Protein 2QGM (pdb70)

Structure (mmCIF, N/CA/C/O backbone):
data_2QGM
#
_entry.id   2QGM
#
_cell.length_a   64.746
_cell.length_b   76.964
_cell.length_c   87.199
_cell.angle_alpha   90.00
_cell.angle_beta   90.00
_cell.angle_gamma   90.00
#
_symmetry.space_group_name_H-M   'P 21 21 21'
#
loop_
_entity.id
_entity.type
_entity.pdbx_description
1 polymer 'Succinoglycan biosynthesis protein'
2 water water
#
loop_
_atom_site.group_PDB
_atom_site.id
_atom_site.type_symbol
_atom_site.label_atom_id
_atom_site.label_alt_id
_atom_site.label_comp_id
_atom_site.label_asym_id
_atom_site.label_entity_id
_atom_site.label_seq_id
_atom_site.pdbx_PDB_ins_code
_atom_site.Cartn_x
_atom_site.Cartn_y
_atom_site.Cartn_z
_atom_site.occupancy
_atom_site.B_iso_or_equiv
_atom_site.auth_seq_id
_atom_site.auth_comp_id
_atom_site.auth_asym_id
_atom_site.auth_atom_id
_atom_site.pdbx_PDB_model_num
ATOM 1 N N . SER A 1 33 ? -18.774 37.140 32.679 1.00 39.79 33 SER A N 1
ATOM 2 C CA . SER A 1 33 ? -19.948 37.604 31.885 1.00 39.32 33 SER A CA 1
ATOM 3 C C . SER A 1 33 ? -19.874 37.141 30.430 1.00 39.66 33 SER A C 1
ATOM 4 O O . SER A 1 33 ? -20.845 37.264 29.680 1.00 41.30 33 SER A O 1
ATOM 7 N N . GLY A 1 34 ? -18.722 36.601 30.041 1.00 40.17 34 GLY A N 1
ATOM 8 C CA . GLY A 1 34 ? -18.531 36.138 28.675 1.00 38.91 34 GLY A CA 1
ATOM 9 C C . GLY A 1 34 ? -19.485 35.053 28.199 1.00 39.49 34 GLY A C 1
ATOM 10 O O . GLY A 1 34 ? -20.613 34.937 28.685 1.00 40.65 34 GLY A O 1
ATOM 11 N N . GLN A 1 35 ? -19.017 34.257 27.239 1.00 39.95 35 GLN A N 1
ATOM 12 C CA . GLN A 1 35 ? -19.796 33.172 26.649 1.00 39.56 35 GLN A CA 1
ATOM 13 C C . GLN A 1 35 ? -19.729 31.860 27.438 1.00 40.21 35 GLN A C 1
ATOM 14 O O . GLN A 1 35 ? -18.674 31.225 27.518 1.00 41.11 35 GLN A O 1
ATOM 20 N N . SER A 1 36 ? -20.866 31.454 28.003 1.00 40.54 36 SER A N 1
ATOM 21 C CA . SER A 1 36 ? -20.968 30.215 28.781 1.00 39.80 36 SER A CA 1
ATOM 22 C C . SER A 1 36 ? -19.740 30.022 29.678 1.00 39.42 36 SER A C 1
ATOM 23 O O . SER A 1 36 ? -19.299 28.903 29.927 1.00 38.98 36 SER A O 1
ATOM 26 N N . VAL A 1 37 ? -19.213 31.148 30.149 1.00 39.95 37 VAL A N 1
ATOM 27 C CA . VAL A 1 37 ? -18.043 31.243 31.020 1.00 38.86 37 VAL A CA 1
ATOM 28 C C . VAL A 1 37 ? -17.448 29.973 31.655 1.00 39.83 37 VAL A C 1
ATOM 29 O O . VAL A 1 37 ? -17.026 29.045 30.961 1.00 39.79 37 VAL A O 1
ATOM 33 N N . GLN A 1 38 ? -17.409 29.983 32.987 1.00 40.54 38 GLN A N 1
ATOM 34 C CA . GLN A 1 38 ? -16.859 28.927 33.841 1.00 39.58 38 GLN A CA 1
ATOM 35 C C . GLN A 1 38 ? -16.292 27.651 33.227 1.00 39.72 38 GLN A C 1
ATOM 36 O O . GLN A 1 38 ? -15.073 27.486 33.165 1.00 37.96 38 GLN A O 1
ATOM 42 N N . LYS A 1 39 ? -17.163 26.746 32.794 1.00 38.64 39 LYS A N 1
ATOM 43 C CA . LYS A 1 39 ? -16.720 25.481 32.215 1.00 39.52 39 LYS A CA 1
ATOM 44 C C . LYS A 1 39 ? -15.659 25.655 31.129 1.00 39.05 39 LYS A C 1
ATOM 45 O O . LYS A 1 39 ? -14.586 25.049 31.194 1.00 39.71 39 LYS A O 1
ATOM 51 N N . ASN A 1 40 ? -15.957 26.490 30.141 1.00 38.41 40 ASN A N 1
ATOM 52 C CA . ASN A 1 40 ? -15.039 26.730 29.032 1.00 37.46 40 ASN A CA 1
ATOM 53 C C . ASN A 1 40 ? -13.748 27.443 29.438 1.00 36.30 40 ASN A C 1
ATOM 54 O O . ASN A 1 40 ? -12.665 27.094 28.959 1.00 34.39 40 ASN A O 1
ATOM 59 N N . ILE A 1 41 ? -13.850 28.441 30.310 1.00 33.91 41 ILE A N 1
ATOM 60 C CA . ILE A 1 41 ? -12.654 29.158 30.732 1.00 32.63 41 ILE A CA 1
ATOM 61 C C . ILE A 1 41 ? -11.761 28.265 31.589 1.00 30.67 41 ILE A C 1
ATOM 62 O O . ILE A 1 41 ? -10.537 28.355 31.510 1.00 28.18 41 ILE A O 1
ATOM 67 N N . VAL A 1 42 ? -12.368 27.400 32.397 1.00 29.47 42 VAL A N 1
ATOM 68 C CA . VAL A 1 42 ? -11.585 26.497 33.230 1.00 29.40 42 VAL A CA 1
ATOM 69 C C . VAL A 1 42 ? -10.861 25.507 32.322 1.00 29.16 42 VAL A C 1
ATOM 70 O O . VAL A 1 42 ? -9.765 25.047 32.638 1.00 28.60 42 VAL A O 1
ATOM 74 N N . LYS A 1 43 ? -11.477 25.195 31.186 1.00 28.75 43 LYS A N 1
ATOM 75 C CA . LYS A 1 43 ? -10.891 24.261 30.240 1.00 28.09 43 LYS A CA 1
ATOM 76 C C . LYS A 1 43 ? -9.693 24.894 29.529 1.00 26.11 43 LYS A C 1
ATOM 77 O O . LYS A 1 43 ? -8.700 24.225 29.251 1.00 27.97 43 LYS A O 1
ATOM 83 N N . SER A 1 44 ? -9.796 26.189 29.250 1.00 24.12 44 SER A N 1
ATOM 84 C CA . SER A 1 44 ? -8.746 26.929 28.561 1.00 21.97 44 SER A CA 1
ATOM 85 C C . SER A 1 44 ? -7.502 27.077 29.440 1.00 21.53 44 SER A C 1
ATOM 86 O O . SER A 1 44 ? -6.375 26.970 28.957 1.00 22.32 44 SER A O 1
ATOM 89 N N . ILE A 1 45 ? -7.715 27.314 30.730 1.00 20.80 45 ILE A N 1
ATOM 90 C CA . ILE A 1 45 ? -6.608 27.471 31.669 1.00 19.72 45 ILE A CA 1
ATOM 91 C C . ILE A 1 45 ? -5.934 26.119 31.873 1.00 19.22 45 ILE A C 1
ATOM 92 O O . ILE A 1 45 ? -4.712 26.004 31.829 1.00 19.73 45 ILE A O 1
ATOM 97 N N . GLN A 1 46 ? -6.747 25.095 32.104 1.00 19.21 46 GLN A N 1
ATOM 98 C CA . GLN A 1 46 ? -6.252 23.735 32.305 1.00 22.07 46 GLN A CA 1
ATOM 99 C C . GLN A 1 46 ? -5.339 23.298 31.157 1.00 22.21 46 GLN A C 1
ATOM 100 O O . GLN A 1 46 ? -4.273 22.719 31.377 1.00 22.61 46 GLN A O 1
ATOM 106 N N . SER A 1 47 ? -5.772 23.575 29.932 1.00 21.52 47 SER A N 1
ATOM 107 C CA . SER A 1 47 ? -5.021 23.199 28.743 1.00 22.14 47 SER A CA 1
ATOM 108 C C . SER A 1 47 ? -3.700 23.946 28.591 1.00 21.31 47 SER A C 1
ATOM 109 O O . SER A 1 47 ? -2.755 23.449 27.983 1.00 19.98 47 SER A O 1
ATOM 112 N N . GLN A 1 48 ? -3.630 25.143 29.154 1.00 20.17 48 GLN A N 1
ATOM 113 C CA . GLN A 1 48 ? -2.422 25.947 29.039 1.00 19.50 48 GLN A CA 1
ATOM 114 C C . GLN A 1 48 ? -1.559 25.972 30.295 1.00 19.93 48 GLN A C 1
ATOM 115 O O . GLN A 1 48 ? -0.478 26.565 30.296 1.00 20.97 48 GLN A O 1
ATOM 121 N N . ALA A 1 49 ? -2.023 25.309 31.350 1.00 20.05 49 ALA A N 1
ATOM 122 C CA . ALA A 1 49 ? -1.282 25.265 32.609 1.00 19.46 49 ALA A CA 1
ATOM 123 C C . ALA A 1 49 ? -0.240 24.136 32.612 1.00 20.53 49 ALA A C 1
ATOM 124 O O . ALA A 1 49 ? -0.354 23.173 31.852 1.00 19.28 49 ALA A O 1
ATOM 126 N N . ASN A 1 50 ? 0.785 24.280 33.451 1.00 17.90 50 ASN A N 1
ATOM 127 C CA . ASN A 1 50 ? 1.823 23.264 33.598 1.00 19.67 50 ASN A CA 1
ATOM 128 C C . ASN A 1 50 ? 1.710 22.797 35.041 1.00 20.89 50 ASN A C 1
ATOM 129 O O . ASN A 1 50 ? 2.104 23.511 35.967 1.00 18.76 50 ASN A O 1
ATOM 134 N N . PRO A 1 51 ? 1.155 21.598 35.259 1.00 19.07 51 PRO A N 1
ATOM 135 C CA . PRO A 1 51 ? 1.001 21.086 36.619 1.00 20.24 51 PRO A CA 1
ATOM 136 C C . PRO A 1 51 ? 2.279 20.793 37.392 1.00 19.47 51 PRO A C 1
ATOM 137 O O . PRO A 1 51 ? 3.294 20.375 36.830 1.00 19.77 51 PRO A O 1
ATOM 141 N N . LEU A 1 52 ? 2.210 21.024 38.698 1.00 19.93 52 LEU A N 1
ATOM 142 C CA . LEU A 1 52 ? 3.328 20.764 39.590 1.00 19.71 52 LEU A CA 1
ATOM 143 C C . LEU A 1 52 ? 2.998 19.472 40.334 1.00 21.14 52 LEU A C 1
ATOM 144 O O . LEU A 1 52 ? 1.846 19.233 40.714 1.00 20.92 52 LEU A O 1
ATOM 149 N N . LYS A 1 53 ? 4.010 18.639 40.530 1.00 21.43 53 LYS A N 1
ATOM 150 C CA . LYS A 1 53 ? 3.819 17.350 41.173 1.00 22.35 53 LYS A CA 1
ATOM 151 C C . LYS A 1 53 ? 3.981 17.320 42.681 1.00 21.48 53 LYS A C 1
ATOM 152 O O . LYS A 1 53 ? 3.378 16.489 43.356 1.00 21.60 53 LYS A O 1
ATOM 158 N N . THR A 1 54 ? 4.797 18.219 43.216 1.00 20.18 54 THR A N 1
ATOM 159 C CA . THR A 1 54 ? 5.055 18.232 44.655 1.00 19.81 54 THR A CA 1
ATOM 160 C C . THR A 1 54 ? 5.543 19.608 45.077 1.00 20.14 54 THR A C 1
ATOM 161 O O . THR A 1 54 ? 5.808 20.460 44.232 1.00 16.20 54 THR A O 1
ATOM 165 N N . ILE A 1 55 ? 5.648 19.819 46.385 1.00 19.19 55 ILE A N 1
ATOM 166 C CA . ILE A 1 55 ? 6.150 21.075 46.936 1.00 20.73 55 ILE A CA 1
ATOM 167 C C . ILE A 1 55 ? 7.506 20.788 47.595 1.00 20.57 55 ILE A C 1
ATOM 168 O O . ILE A 1 55 ? 8.217 21.709 47.995 1.00 20.34 55 ILE A O 1
ATOM 173 N N . GLU A 1 56 ? 7.851 19.505 47.700 1.00 20.87 56 GLU A N 1
ATOM 174 C CA . GLU A 1 56 ? 9.094 19.074 48.341 1.00 22.32 56 GLU A CA 1
ATOM 175 C C . GLU A 1 56 ? 10.354 19.528 47.623 1.00 21.05 56 GLU A C 1
ATOM 176 O O . GLU A 1 56 ? 10.610 19.143 46.490 1.00 20.74 56 GLU A O 1
ATOM 182 N N . PRO A 1 57 ? 11.170 20.363 48.285 1.00 21.58 57 PRO A N 1
ATOM 183 C CA . PRO A 1 57 ? 12.403 20.847 47.659 1.00 21.00 57 PRO A CA 1
ATOM 184 C C . PRO A 1 57 ? 13.425 19.754 47.304 1.00 21.73 57 PRO A C 1
ATOM 185 O O . PRO A 1 57 ? 14.212 19.913 46.372 1.00 22.71 57 PRO A O 1
ATOM 189 N N . SER A 1 58 ? 13.401 18.643 48.035 0.50 20.93 58 SER A N 1
ATOM 190 C CA . SER A 1 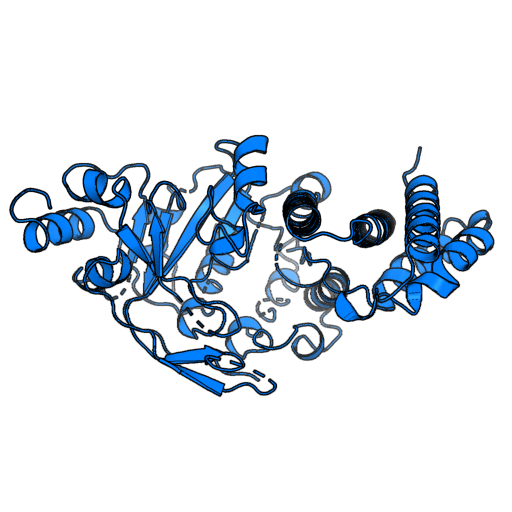58 ? 14.344 17.555 47.797 0.50 20.61 58 SER A CA 1
ATOM 191 C C . SER A 1 58 ? 14.055 16.693 46.568 0.50 21.69 58 SER A C 1
ATOM 192 O O . SER A 1 58 ? 14.936 15.969 46.094 0.50 20.05 58 SER A O 1
ATOM 195 N N . LYS A 1 59 ? 12.831 16.766 46.053 1.00 22.30 59 LYS A N 1
ATOM 196 C CA . LYS A 1 59 ? 12.445 15.980 44.883 1.00 23.41 59 LYS A CA 1
ATOM 197 C C . LYS A 1 59 ? 12.972 16.538 43.5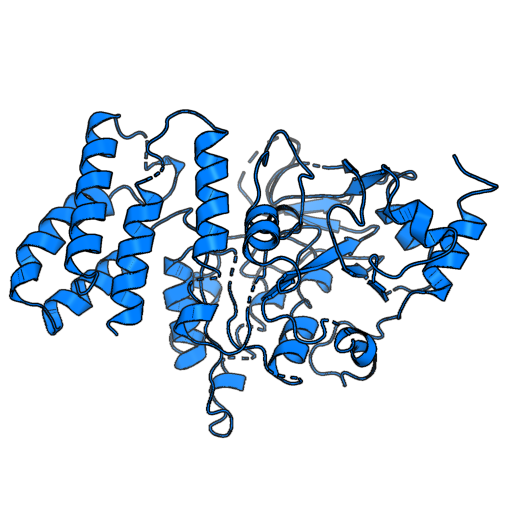62 1.00 23.76 59 LYS A C 1
ATOM 198 O O . LYS A 1 59 ? 13.262 17.732 43.452 1.00 22.96 59 LYS A O 1
ATOM 204 N N . PRO A 1 60 ? 13.099 15.670 42.541 1.00 22.86 60 PRO A N 1
ATOM 205 C CA . PRO A 1 60 ? 13.584 16.048 41.207 1.00 23.88 60 PRO A CA 1
ATOM 206 C C . PRO A 1 60 ? 12.827 17.275 40.687 1.00 22.63 60 PRO A C 1
ATOM 207 O O . PRO A 1 60 ? 11.670 17.478 41.038 1.00 24.87 60 PRO A O 1
ATOM 211 N N . PHE A 1 61 ? 13.475 18.063 39.833 1.00 23.81 61 PHE A N 1
ATOM 212 C CA . PHE A 1 61 ? 12.871 19.282 39.298 1.00 23.22 61 PHE A CA 1
ATOM 213 C C . PHE A 1 61 ? 12.305 19.178 37.884 1.00 24.69 61 PHE A C 1
ATOM 214 O O . PHE A 1 61 ? 12.198 20.187 37.182 1.00 25.40 61 PHE A O 1
ATOM 222 N N . GLU A 1 62 ? 11.940 17.973 37.457 1.00 24.71 62 GLU A N 1
ATOM 223 C CA . GLU A 1 62 ? 11.403 17.797 36.114 1.00 26.68 62 GLU A CA 1
ATOM 224 C C . GLU A 1 62 ? 10.167 18.649 35.826 1.00 24.79 62 GLU A C 1
ATOM 225 O O . GLU A 1 62 ? 10.012 19.157 34.716 1.00 23.88 62 GLU A O 1
ATOM 231 N N . ASP A 1 63 ? 9.295 18.816 36.818 1.00 23.57 63 ASP A N 1
ATOM 232 C CA . ASP A 1 63 ? 8.077 19.593 36.604 1.00 23.28 63 ASP A CA 1
ATOM 233 C C . ASP A 1 63 ? 8.302 21.101 36.585 1.00 22.23 63 ASP A C 1
ATOM 234 O O . ASP A 1 63 ? 7.370 21.867 36.335 1.00 20.74 63 ASP A O 1
ATOM 239 N N . LEU A 1 64 ? 9.537 21.529 36.834 1.00 19.80 64 LEU A N 1
ATOM 240 C CA . LEU A 1 64 ? 9.850 22.955 36.819 1.00 21.34 64 LEU A CA 1
ATOM 241 C C . LEU A 1 64 ? 10.546 23.378 35.527 1.00 20.75 64 LEU A C 1
ATOM 242 O O . LEU A 1 64 ? 10.901 24.546 35.362 1.00 21.51 64 LEU A O 1
ATOM 247 N N . LYS A 1 65 ? 10.739 22.435 34.609 1.00 22.79 65 LYS A N 1
ATOM 248 C CA . LYS A 1 65 ? 11.378 22.765 33.343 1.00 22.02 65 LYS A CA 1
ATOM 249 C C . LYS A 1 65 ? 10.589 23.839 32.587 1.00 21.78 65 LYS A C 1
ATOM 250 O O . LYS A 1 65 ? 11.180 24.694 31.929 1.00 20.68 65 LYS A O 1
ATOM 256 N N . PRO A 1 66 ? 9.246 23.807 32.658 1.00 22.14 66 PRO A N 1
ATOM 257 C CA . PRO A 1 66 ? 8.503 24.847 31.939 1.00 21.50 66 PRO A CA 1
ATOM 258 C C . PRO A 1 66 ? 8.822 26.226 32.519 1.00 21.44 66 PRO A C 1
ATOM 259 O O . PRO A 1 66 ? 8.735 27.232 31.823 1.00 20.23 66 PRO A O 1
ATOM 263 N N . LEU A 1 67 ? 9.206 26.253 33.793 1.00 18.87 67 LEU A N 1
ATOM 264 C CA . LEU A 1 67 ? 9.522 27.505 34.467 1.00 19.68 67 LEU A CA 1
ATOM 265 C C . LEU A 1 67 ? 10.789 28.169 33.937 1.00 19.63 67 LEU A C 1
ATOM 266 O O . LEU A 1 67 ? 10.866 29.400 33.856 1.00 19.64 67 LEU A O 1
ATOM 271 N N . LYS A 1 68 ? 11.781 27.361 33.573 1.00 19.05 68 LYS A N 1
ATOM 272 C CA . LYS A 1 68 ? 13.039 27.888 33.049 1.00 20.63 68 LYS A CA 1
ATOM 273 C C . LYS A 1 68 ? 12.773 28.598 31.730 1.00 20.53 68 LYS A C 1
ATOM 274 O O . LYS A 1 68 ? 13.373 29.631 31.437 1.00 20.31 68 LYS A O 1
ATOM 280 N N . LYS A 1 69 ? 11.856 28.032 30.951 1.00 22.88 69 LYS A N 1
ATOM 281 C CA . LYS A 1 69 ? 11.486 28.575 29.657 1.00 24.64 69 LYS A CA 1
ATOM 282 C C . LYS A 1 69 ? 10.703 29.871 29.815 1.00 24.52 69 LYS A C 1
ATOM 283 O O . LYS A 1 69 ? 10.819 30.783 28.994 1.00 24.85 69 LYS A O 1
ATOM 297 N N . ILE A 1 71 ? 10.918 32.049 32.515 1.00 20.52 71 ILE A N 1
ATOM 298 C CA . ILE A 1 71 ? 11.814 33.067 33.050 1.00 20.24 71 ILE A CA 1
ATOM 299 C C . ILE A 1 71 ? 12.800 33.577 32.017 1.00 21.16 71 ILE A C 1
ATOM 300 O O . ILE A 1 71 ? 13.111 34.770 31.982 1.00 20.54 71 ILE A O 1
ATOM 305 N N . GLY A 1 72 ? 13.300 32.672 31.186 1.00 19.68 72 GLY A N 1
ATOM 306 C CA . GLY A 1 72 ? 14.259 33.073 30.178 1.00 20.52 72 GLY A CA 1
ATOM 307 C C . GLY A 1 72 ? 15.531 33.563 30.830 1.00 20.88 72 GLY A C 1
ATOM 308 O O . GLY A 1 72 ? 16.006 32.975 31.803 1.00 21.49 72 GLY A O 1
ATOM 309 N N . ASN A 1 73 ? 16.076 34.654 30.308 1.00 22.16 73 ASN A N 1
ATOM 310 C CA . ASN A 1 73 ? 17.314 35.200 30.846 1.00 21.91 73 ASN A CA 1
ATOM 311 C C . ASN A 1 73 ? 17.104 36.404 31.759 1.00 20.77 73 ASN A C 1
ATOM 312 O O . ASN A 1 73 ? 18.018 37.195 31.961 1.00 21.48 73 ASN A O 1
ATOM 317 N N . ALA A 1 74 ? 15.906 36.538 32.315 1.00 19.51 74 ALA A N 1
ATOM 318 C CA . ALA A 1 74 ? 15.627 37.643 33.222 1.00 19.22 74 ALA A CA 1
ATOM 319 C C . ALA A 1 74 ? 16.573 37.563 34.419 1.00 18.84 74 ALA A C 1
ATOM 320 O O . ALA A 1 74 ? 16.796 36.477 34.966 1.00 17.69 74 ALA A O 1
ATOM 322 N N . GLN A 1 75 ? 17.131 38.703 34.829 1.00 17.41 75 GLN A N 1
ATOM 323 C CA . GLN A 1 75 ? 18.051 38.725 35.970 1.00 16.79 75 GLN A CA 1
ATOM 324 C C . GLN A 1 75 ? 17.363 38.979 37.317 1.00 15.77 75 GLN A C 1
ATOM 325 O O . GLN A 1 75 ? 17.987 38.818 38.363 1.00 14.42 75 GLN A O 1
ATOM 331 N N . TYR A 1 76 ? 16.095 39.388 37.291 1.00 14.46 76 TYR A N 1
ATOM 332 C CA . TYR A 1 76 ? 15.347 39.629 38.527 1.00 14.29 76 TYR A CA 1
ATOM 333 C C . TYR A 1 76 ? 14.034 38.863 38.528 1.00 14.47 76 TYR A C 1
ATOM 334 O O . TYR A 1 76 ? 13.249 38.966 37.581 1.00 14.65 76 TYR A O 1
ATOM 343 N N . VAL A 1 77 ? 13.786 38.095 39.585 1.00 14.82 77 VAL A N 1
ATOM 344 C CA . VAL A 1 77 ? 12.536 37.343 39.684 1.00 14.58 77 VAL A CA 1
ATOM 345 C C . VAL A 1 77 ? 11.840 37.636 41.007 1.00 16.40 77 VAL A C 1
ATOM 346 O O . VAL A 1 77 ? 12.426 37.448 42.074 1.00 16.56 77 VAL A O 1
ATOM 350 N N . GLY A 1 78 ? 10.593 38.100 40.934 1.00 15.89 78 GLY A N 1
ATOM 351 C CA . GLY A 1 78 ? 9.835 38.379 42.142 1.00 15.39 78 GLY A CA 1
ATOM 352 C C . GLY A 1 78 ? 9.026 37.146 42.484 1.00 16.46 78 GLY A C 1
ATOM 353 O O . GLY A 1 78 ? 8.328 36.614 41.625 1.00 18.45 78 GLY A O 1
ATOM 354 N N . LEU A 1 79 ? 9.121 36.685 43.729 1.00 15.37 79 LEU A N 1
ATOM 355 C CA . LEU A 1 79 ? 8.410 35.489 44.174 1.00 15.37 79 LEU A CA 1
ATOM 356 C C . LEU A 1 79 ? 7.437 35.856 45.287 1.00 15.44 79 LEU A C 1
ATOM 357 O O . LEU A 1 79 ? 7.830 35.999 46.445 1.00 15.36 79 LEU A O 1
ATOM 362 N N . GLY A 1 80 ? 6.164 35.993 44.938 1.00 14.62 80 GLY A N 1
ATOM 363 C CA . GLY A 1 80 ? 5.172 36.365 45.935 1.00 15.14 80 GLY A CA 1
ATOM 364 C C . GLY A 1 80 ? 4.560 35.241 46.752 1.00 15.69 80 GLY A C 1
ATOM 365 O O . GLY A 1 80 ? 4.868 34.064 46.561 1.00 17.29 80 GLY A O 1
ATOM 366 N N . GLU A 1 81 ? 3.704 35.632 47.690 1.00 16.23 81 GLU A N 1
ATOM 367 C CA . GLU A 1 81 ? 2.973 34.706 48.547 1.00 15.86 81 GLU A CA 1
ATOM 368 C C . GLU A 1 81 ? 1.598 35.317 48.798 1.00 16.24 81 GLU A C 1
ATOM 369 O O . GLU A 1 81 ? 1.477 36.505 49.136 1.00 16.29 81 GLU A O 1
ATOM 375 N N . ASN A 1 82 ? 0.560 34.505 48.606 1.00 14.57 82 ASN A N 1
ATOM 376 C CA . ASN A 1 82 ? -0.812 34.966 48.769 1.00 16.26 82 ASN A CA 1
ATOM 377 C C . ASN A 1 82 ? -1.135 35.419 50.188 1.00 15.80 82 ASN A C 1
ATOM 378 O O . ASN A 1 82 ? -1.951 36.318 50.389 1.00 14.88 82 ASN A O 1
ATOM 383 N N . THR A 1 83 ? -0.514 34.777 51.169 1.00 15.33 83 THR A N 1
ATOM 384 C CA . THR A 1 83 ? -0.701 35.149 52.564 1.00 16.13 83 THR A CA 1
ATOM 385 C C . THR A 1 83 ? 0.679 35.078 53.186 1.00 14.77 83 THR A C 1
ATOM 386 O O . THR A 1 83 ? 1.651 34.707 52.516 1.00 17.47 83 THR A O 1
ATOM 390 N N . HIS A 1 84 ? 0.766 35.438 54.463 1.00 16.29 84 HIS A N 1
ATOM 391 C CA . HIS A 1 84 ? 2.021 35.382 55.210 1.00 13.86 84 HIS A CA 1
ATOM 392 C C . HIS A 1 84 ? 1.949 34.211 56.190 1.00 14.97 84 HIS A C 1
ATOM 393 O O . HIS A 1 84 ? 2.670 34.179 57.179 1.00 15.47 84 HIS A O 1
ATOM 400 N N . GLY A 1 85 ? 1.078 33.241 55.914 1.00 15.63 85 GLY A N 1
ATOM 401 C CA . GLY A 1 85 ? 0.962 32.110 56.819 1.00 15.66 85 GLY A CA 1
ATOM 402 C C . GLY A 1 85 ? 0.469 30.793 56.245 1.00 16.24 85 GLY A C 1
ATOM 403 O O . GLY A 1 85 ? -0.188 30.024 56.949 1.00 17.75 85 GLY A O 1
ATOM 404 N N . SER A 1 86 ? 0.781 30.528 54.981 1.00 16.20 86 SER A N 1
ATOM 405 C CA . SER A 1 86 ? 0.379 29.282 54.330 1.00 17.73 86 SER A CA 1
ATOM 406 C C . SER A 1 86 ? 1.581 28.346 54.230 1.00 18.06 86 SER A C 1
ATOM 407 O O . SER A 1 86 ? 2.545 28.639 53.532 1.00 16.18 86 SER A O 1
ATOM 410 N N . SER A 1 87 ? 1.520 27.212 54.921 1.00 17.21 87 SER A N 1
ATOM 411 C CA . SER A 1 87 ? 2.634 26.263 54.913 1.00 15.63 87 SER A CA 1
ATOM 412 C C . SER A 1 87 ? 3.131 25.875 53.526 1.00 18.61 87 SER A C 1
ATOM 413 O O . SER A 1 87 ? 4.312 26.049 53.212 1.00 18.46 87 SER A O 1
ATOM 416 N N . GLU A 1 88 ? 2.237 25.341 52.700 1.00 19.11 88 GLU A N 1
ATOM 417 C CA . GLU A 1 88 ? 2.603 24.904 51.355 1.00 19.15 88 GLU A CA 1
ATOM 418 C C . GLU A 1 88 ? 3.133 26.009 50.462 1.00 16.68 88 GLU A C 1
ATOM 419 O O . GLU A 1 88 ? 3.914 25.739 49.552 1.00 17.27 88 GLU A O 1
ATOM 425 N N . ILE A 1 89 ? 2.700 27.246 50.695 1.00 16.27 89 ILE A N 1
ATOM 426 C CA . ILE A 1 89 ? 3.216 28.341 49.883 1.00 14.04 89 ILE A CA 1
ATOM 427 C C . ILE A 1 89 ? 4.687 28.592 50.249 1.00 13.57 89 ILE A C 1
ATOM 428 O O . ILE A 1 89 ? 5.529 28.698 49.365 1.00 12.54 89 ILE A O 1
ATOM 433 N N . PHE A 1 90 ? 4.999 28.666 51.543 1.00 14.24 90 PHE A N 1
ATOM 434 C CA . PHE A 1 90 ? 6.385 28.871 51.955 1.00 15.19 90 PHE A CA 1
ATOM 435 C C . PHE A 1 90 ? 7.279 27.729 51.450 1.00 15.27 90 PHE A C 1
ATOM 436 O O . PHE A 1 90 ? 8.372 27.967 50.928 1.00 14.14 90 PHE A O 1
ATOM 444 N N . THR A 1 91 ? 6.824 26.489 51.611 1.00 16.15 91 THR A N 1
ATOM 445 C CA . THR A 1 91 ? 7.613 25.342 51.180 1.00 16.61 91 THR A CA 1
ATOM 446 C C . THR A 1 91 ? 7.768 25.296 49.661 1.00 15.10 91 THR A C 1
ATOM 447 O O . THR A 1 91 ? 8.844 24.975 49.161 1.00 14.02 91 THR A O 1
ATOM 459 N N . LYS A 1 93 ? 7.774 27.836 47.723 1.00 14.07 93 LYS A N 1
ATOM 460 C CA . LYS A 1 93 ? 8.678 28.915 47.370 1.00 14.59 93 LYS A CA 1
ATOM 461 C C . LYS A 1 93 ? 10.120 28.481 47.605 1.00 12.98 93 LYS A C 1
ATOM 462 O O . LYS A 1 93 ? 11.014 28.863 46.868 1.00 14.59 93 LYS A O 1
ATOM 468 N N . PHE A 1 94 ? 10.334 27.684 48.643 1.00 13.80 94 PHE A N 1
ATOM 469 C CA . PHE A 1 94 ? 11.655 27.151 48.947 1.00 14.64 94 PHE A CA 1
ATOM 470 C C . PHE A 1 94 ? 12.057 26.238 47.775 1.00 14.42 94 PHE A C 1
ATOM 471 O O . PHE A 1 94 ? 13.188 26.299 47.294 1.00 13.90 94 PHE A O 1
ATOM 479 N N . ARG A 1 95 ? 11.128 25.409 47.299 1.00 13.70 95 ARG A N 1
ATOM 480 C CA . ARG A 1 95 ? 11.441 24.533 46.173 1.00 15.64 95 ARG A CA 1
ATOM 481 C C . ARG A 1 95 ? 11.827 25.389 44.965 1.00 14.57 95 ARG A C 1
ATOM 482 O O . ARG A 1 95 ? 12.816 25.112 44.290 1.00 15.74 95 ARG A O 1
ATOM 490 N N . LEU A 1 96 ? 11.053 26.443 44.710 1.00 15.29 96 LEU A N 1
ATOM 491 C CA . LEU A 1 96 ? 11.325 27.347 43.596 1.00 15.67 96 LEU A CA 1
ATOM 492 C C . LEU A 1 96 ? 12.701 28.006 43.735 1.00 14.99 96 LEU A C 1
ATOM 493 O O . LEU A 1 96 ? 13.453 28.078 42.773 1.00 13.13 96 LEU A O 1
ATOM 498 N N . VAL A 1 97 ? 13.018 28.488 44.931 1.00 14.87 97 VAL A N 1
ATOM 499 C CA . VAL A 1 97 ? 14.308 29.120 45.193 1.00 13.66 97 VAL A CA 1
ATOM 500 C C . VAL A 1 97 ? 15.424 28.123 44.901 1.00 15.00 97 VAL A C 1
ATOM 501 O O . VAL A 1 97 ? 16.389 28.428 44.196 1.00 13.72 97 VAL A O 1
ATOM 505 N N . LYS A 1 98 ? 15.281 26.910 45.418 1.00 13.37 98 LYS A N 1
ATOM 506 C CA . LYS A 1 98 ? 16.299 25.892 45.195 1.00 14.80 98 LYS A CA 1
ATOM 507 C C . LYS A 1 98 ? 16.514 25.634 43.702 1.00 14.26 98 LYS A C 1
ATOM 508 O O . LYS A 1 98 ? 17.650 25.473 43.246 1.00 15.61 98 LYS A O 1
ATOM 514 N N . TYR A 1 99 ? 15.429 25.599 42.938 1.00 14.55 99 TYR A N 1
ATOM 515 C CA . TYR A 1 99 ? 15.535 25.381 41.499 1.00 14.58 99 TYR A CA 1
ATOM 516 C C . TYR A 1 99 ? 16.264 26.547 40.823 1.00 15.30 99 TYR A C 1
ATOM 517 O O . TYR A 1 99 ? 17.166 26.339 40.011 1.00 15.46 99 TYR A O 1
ATOM 526 N N . LEU A 1 100 ? 15.880 27.776 41.162 1.00 14.44 100 LEU A N 1
ATOM 527 C CA . LEU A 1 100 ? 16.524 28.955 40.575 1.00 14.59 100 LEU A CA 1
ATOM 528 C C . LEU A 1 100 ? 18.020 28.997 40.877 1.00 13.36 100 LEU A C 1
ATOM 529 O O . LEU A 1 100 ? 18.830 29.345 40.019 1.00 12.43 100 LEU A O 1
ATOM 534 N N . VAL A 1 101 ? 18.395 28.637 42.099 1.00 15.63 101 VAL A N 1
ATOM 535 C CA . VAL A 1 101 ? 19.803 28.662 42.478 1.00 15.47 101 VAL A CA 1
ATOM 536 C C . VAL A 1 101 ? 20.615 27.560 41.796 1.00 17.28 101 VAL A C 1
ATOM 537 O O . VAL A 1 101 ? 21.646 27.831 41.178 1.00 16.50 101 VAL A O 1
ATOM 541 N N . THR A 1 102 ? 20.123 26.331 41.886 1.00 16.20 102 THR A N 1
ATOM 542 C CA . THR A 1 102 ? 20.815 25.181 41.325 1.00 18.69 102 THR A CA 1
ATOM 543 C C . THR A 1 102 ? 20.741 24.982 39.811 1.00 19.52 102 THR A C 1
ATOM 544 O O . THR A 1 102 ? 21.679 24.442 39.219 1.00 20.08 102 THR A O 1
ATOM 548 N N . GLU A 1 103 ? 19.647 25.400 39.182 1.00 18.50 103 GLU A N 1
ATOM 549 C CA . GLU A 1 103 ? 19.480 25.207 37.736 1.00 19.65 103 GLU A CA 1
ATOM 550 C C . GLU A 1 103 ? 19.501 26.473 36.868 1.00 20.36 103 GLU A C 1
ATOM 551 O O . GLU A 1 103 ? 19.699 26.387 35.653 1.00 20.96 103 GLU A O 1
ATOM 565 N N . GLY A 1 105 ? 21.217 29.624 37.960 1.00 17.19 105 GLY A N 1
ATOM 566 C CA . GLY A 1 105 ? 22.223 30.586 38.373 1.00 17.37 105 GLY A CA 1
ATOM 567 C C . GLY A 1 105 ? 21.784 31.791 39.183 1.00 17.10 105 GLY A C 1
ATOM 568 O O . GLY A 1 105 ? 22.377 32.860 39.048 1.00 17.59 105 GLY A O 1
ATOM 569 N N . PHE A 1 106 ? 20.744 31.651 40.003 1.00 14.08 106 PHE A N 1
ATOM 570 C CA . PHE A 1 106 ? 20.328 32.770 40.836 1.00 14.68 106 PHE A CA 1
ATOM 571 C C . PHE A 1 106 ? 21.211 32.729 42.077 1.00 14.87 106 PHE A C 1
ATOM 572 O O . PHE A 1 106 ? 21.481 31.657 42.618 1.00 15.51 106 PHE A O 1
ATOM 580 N N . THR A 1 107 ? 21.667 33.896 42.520 1.00 13.79 107 THR A N 1
ATOM 581 C CA . THR A 1 107 ? 22.602 33.965 43.641 1.00 14.90 107 THR A CA 1
ATOM 582 C C . THR A 1 107 ? 22.277 34.939 44.766 1.00 14.04 107 THR A C 1
ATOM 583 O O . THR A 1 107 ? 22.740 34.774 45.893 1.00 16.75 107 THR A O 1
ATOM 587 N N . ASN A 1 108 ? 21.499 35.966 44.462 1.00 13.29 108 ASN A N 1
ATOM 588 C CA . ASN A 1 108 ? 21.139 36.954 45.481 1.00 14.65 108 ASN A CA 1
ATOM 589 C C . ASN A 1 108 ? 19.730 36.702 45.983 1.00 14.69 108 ASN A C 1
ATOM 590 O O . ASN A 1 108 ? 18.773 36.710 45.205 1.00 15.86 108 ASN A O 1
ATOM 595 N N . PHE A 1 109 ? 19.597 36.474 47.283 1.00 13.08 109 PHE A N 1
ATOM 596 C CA . PHE A 1 109 ? 18.283 36.244 47.852 1.00 13.81 109 PHE A CA 1
ATOM 597 C C . PHE A 1 109 ? 17.907 37.478 48.669 1.00 15.80 109 PHE A C 1
ATOM 598 O O . PHE A 1 109 ? 18.400 37.667 49.787 1.00 15.44 109 PHE A O 1
ATOM 606 N N . ALA A 1 110 ? 17.044 38.317 48.096 1.00 15.19 110 ALA A N 1
ATOM 607 C CA . ALA A 1 110 ? 16.592 39.555 48.745 1.00 14.25 110 ALA A CA 1
ATOM 608 C C . ALA A 1 110 ? 15.208 39.326 49.335 1.00 15.64 110 ALA A C 1
ATOM 609 O O . ALA A 1 110 ? 14.231 39.146 48.601 1.00 14.00 110 ALA A O 1
ATOM 619 N N . GLU A 1 112 ? 11.919 40.256 52.143 1.00 15.26 112 GLU A N 1
ATOM 620 C CA . GLU A 1 112 ? 11.164 41.319 52.787 1.00 16.65 112 GLU A CA 1
ATOM 621 C C . GLU A 1 112 ? 11.362 41.062 54.278 1.00 16.19 112 GLU A C 1
ATOM 622 O O . GLU A 1 112 ? 10.510 40.479 54.956 1.00 17.46 112 GLU A O 1
ATOM 628 N N . GLU A 1 113 ? 12.526 41.476 54.765 1.00 13.79 113 GLU A N 1
ATOM 629 C CA . GLU A 1 113 ? 12.929 41.326 56.163 1.00 13.81 113 GLU A CA 1
ATOM 630 C C . GLU A 1 113 ? 13.869 42.509 56.385 1.00 12.60 113 GLU A C 1
ATOM 631 O O . GLU A 1 113 ? 14.518 42.972 55.448 1.00 12.16 113 GLU A O 1
ATOM 637 N N . ASP A 1 114 ? 13.929 43.009 57.612 1.00 12.75 114 ASP A N 1
ATOM 638 C CA . ASP A 1 114 ? 14.761 44.171 57.893 1.00 13.07 114 ASP A CA 1
ATOM 639 C C . ASP A 1 114 ? 16.246 44.004 57.592 1.00 12.73 114 ASP A C 1
ATOM 640 O O . ASP A 1 114 ? 16.835 42.939 57.800 1.00 13.27 114 ASP A O 1
ATOM 645 N N . TRP A 1 115 ? 16.835 45.085 57.091 1.00 12.82 115 TRP A N 1
ATOM 646 C CA . TRP A 1 115 ? 18.248 45.139 56.725 1.00 12.95 115 TRP A CA 1
ATOM 647 C C . TRP A 1 115 ? 19.141 44.466 57.771 1.00 14.31 115 TRP A C 1
ATOM 648 O O . TRP A 1 115 ? 19.921 43.560 57.449 1.00 14.91 115 TRP A O 1
ATOM 659 N N . GLY A 1 116 ? 19.005 44.897 59.023 1.00 13.57 116 GLY A N 1
ATOM 660 C CA . GLY A 1 116 ? 19.800 44.336 60.106 1.00 14.48 116 GLY A CA 1
ATOM 661 C C . GLY A 1 116 ? 19.676 42.833 60.280 1.00 15.51 116 GLY A C 1
ATOM 662 O O . GLY A 1 116 ? 20.669 42.139 60.529 1.00 16.34 116 GLY A O 1
ATOM 663 N N . ASN A 1 117 ? 18.451 42.330 60.177 1.00 14.06 117 ASN A N 1
ATOM 664 C CA . ASN A 1 117 ? 18.199 40.893 60.302 1.00 15.34 117 ASN A CA 1
ATOM 665 C C . ASN A 1 117 ? 18.872 40.213 59.124 1.00 14.08 117 ASN A C 1
ATOM 666 O O . ASN A 1 117 ? 19.391 39.102 59.242 1.00 15.42 117 ASN A O 1
ATOM 671 N N . GLY A 1 118 ? 18.871 40.900 57.987 1.00 14.16 118 GLY A N 1
ATOM 672 C CA . GLY A 1 118 ? 19.501 40.356 56.796 1.00 15.61 118 GLY A CA 1
ATOM 673 C C . GLY A 1 118 ? 20.985 40.121 56.999 1.00 14.60 118 GLY A C 1
ATOM 674 O O . GLY A 1 118 ? 21.510 39.091 56.580 1.00 13.34 118 GLY A O 1
ATOM 675 N N . LEU A 1 119 ? 21.659 41.080 57.637 1.00 14.62 119 LEU A N 1
ATOM 676 C CA . LEU A 1 119 ? 23.093 40.992 57.915 1.00 14.78 119 LEU A CA 1
ATOM 677 C C . LEU A 1 119 ? 23.395 39.732 58.737 1.00 15.69 119 LEU A C 1
ATOM 678 O O . LEU A 1 119 ? 24.368 39.031 58.473 1.00 17.30 119 LEU A O 1
ATOM 683 N N . LYS A 1 120 ? 22.544 39.447 59.722 1.00 16.85 120 LYS A N 1
ATOM 684 C CA . LYS A 1 120 ? 22.724 38.286 60.581 1.00 16.74 120 LYS A CA 1
ATOM 685 C C . LYS A 1 120 ? 22.387 36.994 59.854 1.00 14.98 120 LYS A C 1
ATOM 686 O O . LYS A 1 120 ? 23.043 35.971 60.064 1.00 16.84 120 LYS A O 1
ATOM 692 N N . LEU A 1 121 ? 21.362 37.026 59.011 1.00 15.07 121 LEU A N 1
ATOM 693 C CA . LEU A 1 121 ? 20.987 35.826 58.263 1.00 13.98 121 LEU A CA 1
ATOM 694 C C . LEU A 1 121 ? 22.066 35.534 57.233 1.00 16.18 121 LEU A C 1
ATOM 695 O O . LEU A 1 121 ? 22.371 34.369 56.959 1.00 16.17 121 LEU A O 1
ATOM 700 N N . ASN A 1 122 ? 22.656 36.583 56.669 1.00 14.18 122 ASN A N 1
ATOM 701 C CA . ASN A 1 122 ? 23.699 36.362 55.681 1.00 14.62 122 ASN A CA 1
ATOM 702 C C . ASN A 1 122 ? 24.902 35.759 56.387 1.00 15.37 122 ASN A C 1
ATOM 703 O O . ASN A 1 122 ? 25.527 34.840 55.875 1.00 14.54 122 ASN A O 1
ATOM 708 N N . GLU A 1 123 ? 25.216 36.254 57.580 1.00 14.77 123 GLU A N 1
ATOM 709 C CA . GLU A 1 123 ? 26.346 35.708 58.323 1.00 15.75 123 GLU A CA 1
ATOM 710 C C . GLU A 1 123 ? 26.065 34.240 58.622 1.00 14.94 123 GLU A C 1
ATOM 711 O O . GLU A 1 123 ? 26.968 33.405 58.564 1.00 18.52 123 GLU A O 1
ATOM 717 N N . TYR A 1 124 ? 24.810 33.925 58.933 1.00 14.90 124 TYR A N 1
ATOM 718 C CA . TYR A 1 124 ? 24.427 32.546 59.215 1.00 14.40 124 TYR A CA 1
ATOM 719 C C . TYR A 1 124 ? 24.662 31.631 58.014 1.00 15.30 124 TYR A C 1
ATOM 720 O O . TYR A 1 124 ? 25.242 30.545 58.152 1.00 14.90 124 TYR A O 1
ATOM 729 N N . ILE A 1 125 ? 24.195 32.052 56.840 1.00 14.81 125 ILE A N 1
ATOM 730 C CA . ILE A 1 125 ? 24.360 31.214 55.656 1.00 14.94 125 ILE A CA 1
ATOM 731 C C . ILE A 1 125 ? 25.786 31.204 55.097 1.00 14.64 125 ILE A C 1
ATOM 732 O O . ILE A 1 125 ? 26.091 30.400 54.222 1.00 19.03 125 ILE A O 1
ATOM 737 N N . GLN A 1 126 ? 26.656 32.077 55.601 1.00 16.21 126 GLN A N 1
ATOM 738 C CA . GLN A 1 126 ? 28.048 32.100 55.142 1.00 18.12 126 GLN A CA 1
ATOM 739 C C . GLN A 1 126 ? 28.947 31.308 56.097 1.00 21.75 126 GLN A C 1
ATOM 740 O O . GLN A 1 126 ? 29.841 30.593 55.656 1.00 22.21 126 GLN A O 1
ATOM 746 N N . THR A 1 127 ? 28.691 31.424 57.400 1.00 21.92 127 THR A N 1
ATOM 747 C CA . THR A 1 127 ? 29.523 30.765 58.402 1.00 21.44 127 THR A CA 1
ATOM 748 C C . THR A 1 127 ? 28.829 29.784 59.343 1.00 22.42 127 THR A C 1
ATOM 749 O O . THR A 1 127 ? 29.498 29.022 60.043 1.00 21.21 127 THR A O 1
ATOM 753 N N . GLY A 1 128 ? 27.501 29.807 59.376 1.00 21.08 128 GLY A N 1
ATOM 754 C CA . GLY A 1 128 ? 26.772 28.907 60.255 1.00 20.94 128 GLY A CA 1
ATOM 755 C C . GLY A 1 128 ? 26.697 29.419 61.684 1.00 23.35 128 GLY A C 1
ATOM 756 O O . GLY A 1 128 ? 26.360 28.673 62.601 1.00 24.57 128 GLY A O 1
ATOM 757 N N . LYS A 1 129 ? 27.017 30.695 61.873 1.00 23.88 129 LYS A N 1
ATOM 758 C CA . LYS A 1 129 ? 26.977 31.319 63.196 1.00 26.19 129 LYS A CA 1
ATOM 759 C C . LYS A 1 129 ? 25.622 31.987 63.424 1.00 24.86 129 LYS A C 1
ATOM 760 O O . LYS A 1 129 ? 25.111 32.687 62.548 1.00 24.01 129 LYS A O 1
ATOM 766 N N . GLY A 1 130 ? 25.037 31.752 64.597 1.00 25.02 130 GLY A N 1
ATOM 767 C CA . GLY A 1 130 ? 23.747 32.348 64.918 1.00 24.00 130 GLY A CA 1
ATOM 768 C C . GLY A 1 130 ? 22.563 31.404 64.860 1.00 25.04 130 GLY A C 1
ATOM 769 O O . GLY A 1 130 ? 22.687 30.252 64.445 1.00 25.38 130 GLY A O 1
ATOM 770 N N . ASN A 1 131 ? 21.408 31.909 65.283 1.00 23.59 131 ASN A N 1
ATOM 771 C CA . ASN A 1 131 ? 20.160 31.154 65.293 1.00 24.54 131 ASN A CA 1
ATOM 772 C C . ASN A 1 131 ? 19.178 31.903 64.404 1.00 22.39 131 ASN A C 1
ATOM 773 O O . ASN A 1 131 ? 18.635 32.938 64.807 1.00 21.83 131 ASN A O 1
ATOM 778 N N . PRO A 1 132 ? 18.931 31.394 63.188 1.00 20.72 132 PRO A N 1
ATOM 779 C CA . PRO A 1 132 ? 18.006 32.048 62.262 1.00 18.56 132 PRO A CA 1
ATOM 780 C C . PRO A 1 132 ? 16.672 32.422 62.901 1.00 19.12 132 PRO A C 1
ATOM 781 O O . PRO A 1 132 ? 16.108 33.471 62.599 1.00 17.78 132 PRO A O 1
ATOM 785 N N . ARG A 1 133 ? 16.177 31.564 63.787 1.00 19.15 133 ARG A N 1
ATOM 786 C CA . ARG A 1 133 ? 14.903 31.797 64.474 1.00 23.18 133 ARG A CA 1
ATOM 787 C C . ARG A 1 133 ? 14.843 33.181 65.120 1.00 21.73 133 ARG A C 1
ATOM 788 O O . ARG A 1 133 ? 13.780 33.792 65.219 1.00 23.32 133 ARG A O 1
ATOM 796 N N . GLU A 1 134 ? 15.998 33.666 65.558 1.00 22.47 134 GLU A N 1
ATOM 797 C CA . GLU A 1 134 ? 16.113 34.966 66.208 1.00 23.47 134 GLU A CA 1
ATOM 798 C C . GLU A 1 134 ? 16.223 36.137 65.234 1.00 22.83 134 GLU A C 1
ATOM 799 O O . GLU A 1 134 ? 16.064 37.288 65.639 1.00 22.70 134 GLU A O 1
ATOM 805 N N . PHE A 1 135 ? 16.477 35.855 63.957 1.00 22.43 135 PHE A N 1
ATOM 806 C CA . PHE A 1 135 ? 16.618 36.935 62.976 1.00 21.42 135 PHE A CA 1
ATOM 807 C C . PHE A 1 135 ? 15.400 37.160 62.083 1.00 22.83 135 PHE A C 1
ATOM 808 O O . PHE A 1 135 ? 15.378 38.097 61.288 1.00 24.81 135 PHE A O 1
ATOM 816 N N . LEU A 1 136 ? 14.397 36.300 62.209 1.00 23.69 136 LEU A N 1
ATOM 817 C CA . LEU A 1 136 ? 13.180 36.410 61.408 1.00 25.36 136 LEU A CA 1
ATOM 818 C C . LEU A 1 136 ? 12.047 36.969 62.266 1.00 26.20 136 LEU A C 1
ATOM 819 O O . LEU A 1 136 ? 11.687 36.379 63.284 1.00 27.04 136 LEU A O 1
ATOM 824 N N . LYS A 1 137 ? 11.485 38.103 61.863 1.00 26.24 137 LYS A N 1
ATOM 825 C CA . LYS A 1 137 ? 10.409 38.702 62.636 1.00 27.87 137 LYS A CA 1
ATOM 826 C C . LYS A 1 137 ? 9.131 37.874 62.538 1.00 29.19 137 LYS A C 1
ATOM 827 O O . LYS A 1 137 ? 8.857 37.263 61.508 1.00 26.75 137 LYS A O 1
ATOM 833 N N . LEU A 1 138 ? 8.352 37.868 63.618 1.00 31.75 138 LEU A N 1
ATOM 834 C CA . LEU A 1 138 ? 7.133 37.064 63.707 1.00 31.81 138 LEU A CA 1
ATOM 835 C C . LEU A 1 138 ? 6.347 36.753 62.444 1.00 29.99 138 LEU A C 1
ATOM 836 O O . LEU A 1 138 ? 6.157 37.589 61.565 1.00 32.68 138 LEU A O 1
ATOM 841 N N . LEU A 1 139 ? 5.877 35.516 62.404 1.00 30.38 139 LEU A N 1
ATOM 842 C CA . LEU A 1 139 ? 5.135 34.937 61.299 1.00 25.33 139 LEU A CA 1
ATOM 843 C C . LEU A 1 139 ? 6.169 34.300 60.392 1.00 22.40 139 LEU A C 1
ATOM 844 O O . LEU A 1 139 ? 5.899 33.283 59.774 1.00 22.38 139 LEU A O 1
ATOM 849 N N . TYR A 1 140 ? 7.371 34.874 60.333 1.00 20.69 140 TYR A N 1
ATOM 850 C CA . TYR A 1 140 ? 8.412 34.290 59.492 1.00 19.36 140 TYR A CA 1
ATOM 851 C C . TYR A 1 140 ? 9.305 33.216 60.125 1.00 18.78 140 TYR A C 1
ATOM 852 O O . TYR A 1 140 ? 9.897 32.416 59.401 1.00 18.88 140 TYR A O 1
ATOM 861 N N . PRO A 1 141 ? 9.421 33.171 61.470 1.00 18.99 141 PRO A N 1
ATOM 862 C CA . PRO A 1 141 ? 10.277 32.131 62.062 1.00 20.33 141 PRO A CA 1
ATOM 863 C C . PRO A 1 141 ? 9.534 30.789 62.067 1.00 21.56 141 PRO A C 1
ATOM 864 O O . PRO A 1 141 ? 9.261 30.226 63.129 1.00 23.46 141 PRO A O 1
ATOM 868 N N . THR A 1 142 ? 9.202 30.293 60.879 1.00 20.45 142 THR A N 1
ATOM 869 C CA . THR A 1 142 ? 8.471 29.037 60.739 1.00 19.80 142 THR A CA 1
ATOM 870 C C . THR A 1 142 ? 9.401 27.897 60.365 1.00 20.01 142 THR A C 1
ATOM 871 O O . THR A 1 142 ? 10.514 28.124 59.903 1.00 19.67 142 THR A O 1
ATOM 875 N N . ASP A 1 143 ? 8.941 26.665 60.564 1.00 19.17 143 ASP A N 1
ATOM 876 C CA . ASP A 1 143 ? 9.753 25.505 60.213 1.00 20.11 143 ASP A CA 1
ATOM 877 C C . ASP A 1 143 ? 10.026 25.519 58.715 1.00 18.35 143 ASP A C 1
ATOM 878 O O . ASP A 1 143 ? 11.129 25.188 58.278 1.00 17.57 143 ASP A O 1
ATOM 883 N N . GLU A 1 144 ? 9.015 25.913 57.941 1.00 18.34 144 GLU A N 1
ATOM 884 C CA . GLU A 1 144 ? 9.117 25.958 56.485 1.00 18.20 144 GLU A CA 1
ATOM 885 C C . GLU A 1 144 ? 10.231 26.884 55.998 1.00 18.36 144 GLU A C 1
ATOM 886 O O . GLU A 1 144 ? 11.059 26.485 55.179 1.00 17.46 144 GLU A O 1
ATOM 892 N N . ILE A 1 145 ? 10.252 28.115 56.502 1.00 16.91 145 ILE A N 1
ATOM 893 C CA . ILE A 1 145 ? 11.264 29.076 56.085 1.00 16.24 145 ILE A CA 1
ATOM 894 C C . ILE A 1 145 ? 12.641 28.759 56.657 1.00 15.13 145 ILE A C 1
ATOM 895 O O . ILE A 1 145 ? 13.644 28.854 55.957 1.00 14.58 145 ILE A O 1
ATOM 900 N N . ILE A 1 146 ? 12.696 28.364 57.923 1.00 15.75 146 ILE A N 1
ATOM 901 C CA . ILE A 1 146 ? 13.974 28.038 58.530 1.00 15.57 146 ILE A CA 1
ATOM 902 C C . ILE A 1 146 ? 14.632 26.877 57.800 1.00 14.59 146 ILE A C 1
ATOM 903 O O . ILE A 1 146 ? 15.848 26.827 57.687 1.00 14.42 146 ILE A O 1
ATOM 908 N N . ALA A 1 147 ? 13.820 25.964 57.277 1.00 15.84 147 ALA A N 1
ATOM 909 C CA . ALA A 1 147 ? 14.354 24.828 56.533 1.00 16.52 147 ALA A CA 1
ATOM 910 C C . ALA A 1 147 ? 15.075 25.340 55.291 1.00 16.54 147 ALA A C 1
ATOM 911 O O . ALA A 1 147 ? 16.101 24.792 54.899 1.00 17.04 147 ALA A O 1
ATOM 921 N N . ILE A 1 149 ? 16.476 28.403 54.962 1.00 14.90 149 ILE A N 1
ATOM 922 C CA . ILE A 1 149 ? 17.676 29.089 55.394 1.00 15.84 149 ILE A CA 1
ATOM 923 C C . ILE A 1 149 ? 18.791 28.079 55.666 1.00 16.34 149 ILE A C 1
ATOM 924 O O . ILE A 1 149 ? 19.955 28.330 55.360 1.00 16.30 149 ILE A O 1
ATOM 929 N N . GLU A 1 150 ? 18.433 26.928 56.221 1.00 17.44 150 GLU A N 1
ATOM 930 C CA . GLU A 1 150 ? 19.430 25.902 56.491 1.00 18.70 150 GLU A CA 1
ATOM 931 C C . GLU A 1 150 ? 19.996 25.353 55.182 1.00 17.93 150 GLU A C 1
ATOM 932 O O . GLU A 1 150 ? 21.197 25.119 55.072 1.00 15.95 150 GLU A O 1
ATOM 938 N N . TRP A 1 151 ? 19.134 25.161 54.189 1.00 17.31 151 TRP A N 1
ATOM 939 C CA . TRP A 1 151 ? 19.602 24.680 52.895 1.00 17.04 151 TRP A CA 1
ATOM 940 C C . TRP A 1 151 ? 20.593 25.676 52.295 1.00 16.49 151 TRP A C 1
ATOM 941 O O . TRP A 1 151 ? 21.610 25.298 51.712 1.00 15.98 151 TRP A O 1
ATOM 960 N N . LYS A 1 153 ? 22.588 27.636 53.838 1.00 12.41 153 LYS A N 1
ATOM 961 C CA . LYS A 1 153 ? 23.851 27.480 54.554 1.00 15.79 153 LYS A CA 1
ATOM 962 C C . LYS A 1 153 ? 24.567 26.242 53.987 1.00 15.67 153 LYS A C 1
ATOM 963 O O . LYS A 1 153 ? 25.770 26.281 53.724 1.00 14.78 153 LYS A O 1
ATOM 969 N N . ASP A 1 154 ? 23.821 25.157 53.779 1.00 15.15 154 ASP A N 1
ATOM 970 C CA . ASP A 1 154 ? 24.410 23.927 53.231 1.00 16.89 154 ASP A CA 1
ATOM 971 C C . ASP A 1 154 ? 24.985 24.171 51.837 1.00 16.79 154 ASP A C 1
ATOM 972 O O . ASP A 1 154 ? 26.091 23.729 51.538 1.00 16.61 154 ASP A O 1
ATOM 977 N N . TYR A 1 155 ? 24.229 24.868 50.991 1.00 16.08 155 TYR A N 1
ATOM 978 C CA . TYR A 1 155 ? 24.677 25.159 49.631 1.00 16.66 155 TYR A CA 1
ATOM 979 C C . TYR A 1 155 ? 26.000 25.932 49.690 1.00 15.89 155 TYR A C 1
ATOM 980 O O . TYR A 1 155 ? 26.965 25.584 49.009 1.00 15.63 155 TYR A O 1
ATOM 989 N N . ASN A 1 156 ? 26.047 26.964 50.529 1.00 13.54 156 ASN A N 1
ATOM 990 C CA . ASN A 1 156 ? 27.247 27.781 50.683 1.00 14.95 156 ASN A CA 1
ATOM 991 C C . ASN A 1 156 ? 28.402 27.020 51.328 1.00 13.51 156 ASN A C 1
ATOM 992 O O . ASN A 1 156 ? 29.564 27.405 51.192 1.00 15.88 156 ASN A O 1
ATOM 997 N N . ALA A 1 157 ? 28.080 25.941 52.031 1.00 16.99 157 ALA A N 1
ATOM 998 C CA . ALA A 1 157 ? 29.099 25.140 52.706 1.00 16.87 157 ALA A CA 1
ATOM 999 C C . ALA A 1 157 ? 29.810 24.189 51.740 1.00 18.98 157 ALA A C 1
ATOM 1000 O O . ALA A 1 157 ? 30.872 23.648 52.056 1.00 21.21 157 ALA A O 1
ATOM 1002 N N . ASP A 1 158 ? 29.223 23.980 50.569 1.00 19.71 158 ASP A N 1
ATOM 1003 C CA . ASP A 1 158 ? 29.829 23.094 49.571 1.00 18.88 158 ASP A CA 1
ATOM 1004 C C . ASP A 1 158 ? 30.955 23.864 48.886 1.00 19.22 158 ASP A C 1
ATOM 1005 O O . ASP A 1 158 ? 30.698 24.788 48.114 1.00 19.49 158 ASP A O 1
ATOM 1010 N N . PRO A 1 159 ? 32.220 23.483 49.144 1.00 19.87 159 PRO A N 1
ATOM 1011 C CA . PRO A 1 159 ? 33.356 24.181 48.532 1.00 21.09 159 PRO A CA 1
ATOM 1012 C C . PRO A 1 159 ? 33.332 24.182 47.005 1.00 23.60 159 PRO A C 1
ATOM 1013 O O . PRO A 1 159 ? 34.037 24.962 46.367 1.00 25.17 159 PRO A O 1
ATOM 1017 N N . SER A 1 160 ? 32.527 23.302 46.422 1.00 24.49 160 SER A N 1
ATOM 1018 C CA . SER A 1 160 ? 32.402 23.224 44.975 1.00 26.85 160 SER A CA 1
ATOM 1019 C C . SER A 1 160 ? 31.669 24.450 44.439 1.00 25.72 160 SER A C 1
ATOM 1020 O O . SER A 1 160 ? 31.799 24.801 43.260 1.00 26.21 160 SER A O 1
ATOM 1023 N N . ASN A 1 161 ? 30.886 25.092 45.304 1.00 24.34 161 ASN A N 1
ATOM 1024 C CA . ASN A 1 161 ? 30.137 26.291 44.911 1.00 25.32 161 ASN A CA 1
ATOM 1025 C C . ASN A 1 161 ? 30.952 27.548 45.221 1.00 25.73 161 ASN A C 1
ATOM 1026 O O . ASN A 1 161 ? 30.941 28.047 46.349 1.00 24.94 161 ASN A O 1
ATOM 1031 N N . LYS A 1 162 ? 31.656 28.061 44.216 1.00 28.06 162 LYS A N 1
ATOM 1032 C CA . LYS A 1 162 ? 32.489 29.253 44.383 1.00 29.34 162 LYS A CA 1
ATOM 1033 C C . LYS A 1 162 ? 31.687 30.548 44.497 1.00 26.99 162 LYS A C 1
ATOM 1034 O O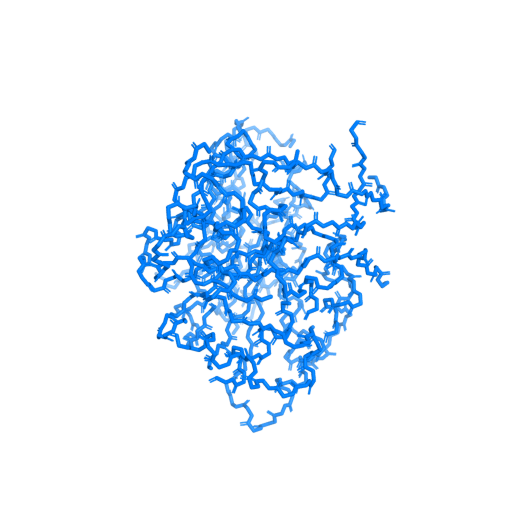 . LYS A 1 162 ? 32.111 31.490 45.167 1.00 28.63 162 LYS A O 1
ATOM 1040 N N . LYS A 1 163 ? 30.538 30.594 43.834 1.00 26.45 163 LYS A N 1
ATOM 1041 C CA . LYS A 1 163 ? 29.673 31.767 43.894 1.00 24.85 163 LYS A CA 1
ATOM 1042 C C . LYS A 1 163 ? 28.626 31.464 44.959 1.00 22.89 163 LYS A C 1
ATOM 1043 O O . LYS A 1 163 ? 27.732 30.644 44.746 1.00 21.37 163 LYS A O 1
ATOM 1049 N N . LYS A 1 164 ? 28.757 32.128 46.104 1.00 20.54 164 LYS A N 1
ATOM 1050 C CA . LYS A 1 164 ? 27.859 31.923 47.241 1.00 18.85 164 LYS A CA 1
ATOM 1051 C C . LYS A 1 164 ? 26.554 32.712 47.188 1.00 17.46 164 LYS A C 1
ATOM 1052 O O . LYS A 1 164 ? 26.491 33.800 46.621 1.00 16.76 164 LYS A O 1
ATOM 1058 N N . ILE A 1 165 ? 25.514 32.155 47.795 1.00 16.57 165 ILE A N 1
ATOM 1059 C CA . ILE A 1 165 ? 24.227 32.835 47.852 1.00 15.07 165 ILE A CA 1
ATOM 1060 C C . ILE A 1 165 ? 24.397 33.968 48.848 1.00 16.00 165 ILE A C 1
ATOM 1061 O O . ILE A 1 165 ? 24.989 33.778 49.909 1.00 14.16 165 ILE A O 1
ATOM 1066 N N . GLN A 1 166 ? 23.886 35.145 48.506 1.00 15.11 166 GLN A N 1
ATOM 1067 C CA . GLN A 1 166 ? 23.964 36.292 49.397 1.00 14.94 166 GLN A CA 1
ATOM 1068 C C . GLN A 1 166 ? 22.555 36.526 49.932 1.00 13.89 166 GLN A C 1
ATOM 1069 O O . GLN A 1 166 ? 21.583 36.495 49.176 1.00 14.76 166 GLN A O 1
ATOM 1075 N N . PHE A 1 167 ? 22.438 36.737 51.237 1.00 14.06 167 PHE A N 1
ATOM 1076 C CA . PHE A 1 167 ? 21.135 37.007 51.826 1.00 12.95 167 PHE A CA 1
ATOM 1077 C C . PHE A 1 167 ? 21.082 38.508 52.071 1.00 13.58 167 PHE A C 1
ATOM 1078 O O . PHE A 1 167 ? 21.987 39.065 52.706 1.00 14.93 167 PHE A O 1
ATOM 1086 N N . ILE A 1 168 ? 20.041 39.156 51.552 1.00 11.16 168 ILE A N 1
ATOM 1087 C CA . ILE A 1 168 ? 19.873 40.596 51.711 1.00 11.70 168 ILE A CA 1
ATOM 1088 C C . ILE A 1 168 ? 18.521 40.903 52.357 1.00 10.54 168 ILE A C 1
ATOM 1089 O O . ILE A 1 168 ? 17.487 40.411 51.900 1.00 10.49 168 ILE A O 1
ATOM 1094 N N . GLY A 1 169 ? 18.540 41.709 53.416 1.00 11.84 169 GLY A N 1
ATOM 1095 C CA . GLY A 1 169 ? 17.306 42.112 54.077 1.00 12.58 169 GLY A CA 1
ATOM 1096 C C . GLY A 1 169 ? 16.907 43.439 53.454 1.00 12.37 169 GLY A C 1
ATOM 1097 O O . GLY A 1 169 ? 17.544 44.461 53.702 1.00 12.65 169 GLY A O 1
ATOM 1098 N N . LEU A 1 170 ? 15.861 43.422 52.636 1.00 12.37 170 LEU A N 1
ATOM 1099 C CA . LEU A 1 170 ? 15.404 44.615 51.920 1.00 14.36 170 LEU A CA 1
ATOM 1100 C C . LEU A 1 170 ? 14.718 45.694 52.740 1.00 13.62 170 LEU A C 1
ATOM 1101 O O . LEU A 1 170 ? 14.823 46.880 52.416 1.00 14.69 170 LEU A O 1
ATOM 1106 N N . ASP A 1 171 ? 14.005 45.269 53.776 1.00 16.16 171 ASP A N 1
ATOM 1107 C CA . ASP A 1 171 ? 13.205 46.166 54.604 1.00 16.38 171 ASP A CA 1
ATOM 1108 C C . ASP A 1 171 ? 13.888 47.118 55.566 1.00 15.89 171 ASP A C 1
ATOM 1109 O O . ASP A 1 171 ? 15.056 46.957 55.940 1.00 12.48 171 ASP A O 1
ATOM 1114 N N . LEU A 1 172 ? 13.104 48.115 55.967 1.00 15.60 172 LEU A N 1
ATOM 1115 C CA . LEU A 1 172 ? 13.544 49.173 56.865 1.00 16.83 172 LEU A CA 1
ATOM 1116 C C . LEU A 1 172 ? 12.500 49.467 57.944 1.00 18.79 172 LEU A C 1
ATOM 1117 O O . LEU A 1 172 ? 12.206 50.629 58.223 1.00 17.08 172 LEU A O 1
ATOM 1122 N N . LYS A 1 173 ? 11.934 48.431 58.552 1.00 18.02 173 LYS A N 1
ATOM 1123 C CA . LYS A 1 173 ? 10.936 48.661 59.592 1.00 17.79 173 LYS A CA 1
ATOM 1124 C C . LYS A 1 173 ? 11.598 48.894 60.947 1.00 18.59 173 LYS A C 1
ATOM 1125 O O . LYS A 1 173 ? 10.930 49.219 61.928 1.00 19.53 173 LYS A O 1
ATOM 1131 N N . ALA A 1 174 ? 12.922 48.755 60.974 1.00 18.29 174 ALA A N 1
ATOM 1132 C CA . ALA A 1 174 ? 13.717 48.955 62.178 1.00 19.49 174 ALA A CA 1
ATOM 1133 C C . ALA A 1 174 ? 15.207 48.891 61.839 1.00 20.71 174 ALA A C 1
ATOM 1134 O O . ALA A 1 174 ? 15.602 48.273 60.847 1.00 19.08 174 ALA A O 1
ATOM 1136 N N . LEU A 1 175 ? 16.027 49.552 62.651 1.00 18.73 175 LEU A N 1
ATOM 1137 C CA . LEU A 1 175 ? 17.473 49.510 62.461 1.00 20.31 175 LEU A CA 1
ATOM 1138 C C . LEU A 1 175 ? 18.035 49.016 63.781 1.00 20.44 175 LEU A C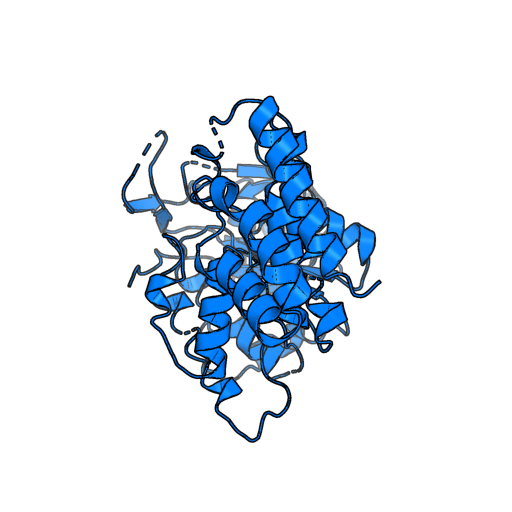 1
ATOM 1139 O O . LEU A 1 175 ? 17.944 49.703 64.796 1.00 19.01 175 LEU A O 1
ATOM 1144 N N . ASP A 1 176 ? 18.592 47.811 63.765 1.00 21.53 176 ASP A N 1
ATOM 1145 C CA . ASP A 1 176 ? 19.156 47.207 64.962 1.00 23.05 176 ASP A CA 1
ATOM 1146 C C . ASP A 1 176 ? 20.547 47.756 65.260 1.00 23.37 176 ASP A C 1
ATOM 1147 O O . ASP A 1 176 ? 21.169 48.398 64.416 1.00 22.62 176 ASP A O 1
ATOM 1152 N N . GLN A 1 177 ? 21.028 47.500 66.473 1.00 21.85 177 GLN A N 1
ATOM 1153 C CA . GLN A 1 177 ? 22.348 47.961 66.891 1.00 23.76 177 GLN A CA 1
ATOM 1154 C C . GLN A 1 177 ? 23.418 47.346 65.987 1.00 20.93 177 GLN A C 1
ATOM 1155 O O . GLN A 1 177 ? 24.453 47.960 65.722 1.00 20.22 177 GLN A O 1
ATOM 1161 N N . GLY A 1 178 ? 23.156 46.131 65.521 1.00 19.03 178 GLY A N 1
ATOM 1162 C CA . GLY A 1 178 ? 24.096 45.457 64.643 1.00 18.42 178 GLY A CA 1
ATOM 1163 C C . GLY A 1 178 ? 24.384 46.273 63.391 1.00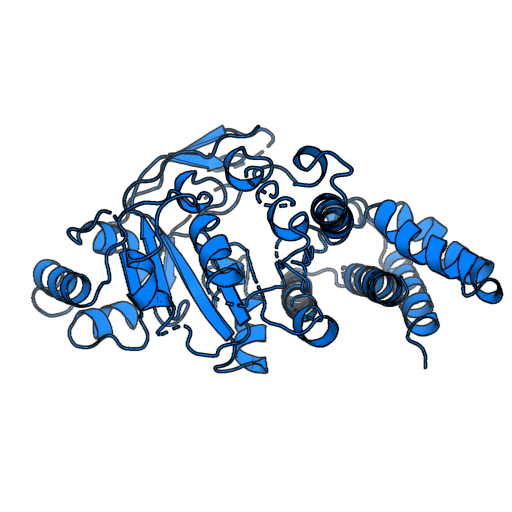 17.80 178 GLY A C 1
ATOM 1164 O O . GLY A 1 178 ? 25.502 46.253 62.880 1.00 17.09 178 GLY A O 1
ATOM 1165 N N . SER A 1 179 ? 23.380 46.992 62.895 1.00 15.98 179 SER A N 1
ATOM 1166 C CA . SER A 1 179 ? 23.555 47.818 61.699 1.00 15.47 179 SER A CA 1
ATOM 1167 C C . SER A 1 179 ? 24.501 48.985 61.962 1.00 16.89 179 SER A C 1
ATOM 1168 O O . SER A 1 179 ? 25.421 49.232 61.194 1.00 16.38 179 SER A O 1
ATOM 1171 N N . PHE A 1 180 ? 24.267 49.713 63.045 1.00 17.16 180 PHE A N 1
ATOM 1172 C CA . PHE A 1 180 ? 25.131 50.836 63.377 1.00 19.04 180 PHE A CA 1
ATOM 1173 C C . PHE A 1 180 ? 26.558 50.360 63.622 1.00 19.14 180 PHE A C 1
ATOM 1174 O O . PHE A 1 180 ? 27.523 51.015 63.218 1.00 18.38 180 PHE A O 1
ATOM 1182 N N . ASN A 1 181 ? 26.688 49.215 64.285 1.00 18.43 181 ASN A N 1
ATOM 1183 C CA . ASN A 1 181 ? 27.996 48.635 64.574 1.00 21.24 181 ASN A CA 1
ATOM 1184 C C . ASN A 1 181 ? 28.698 48.155 63.306 1.00 20.72 181 ASN A C 1
ATOM 1185 O O . ASN A 1 181 ? 29.922 48.199 63.215 1.00 22.65 181 ASN A O 1
ATOM 1190 N N . LYS A 1 182 ? 27.928 47.704 62.325 1.00 19.50 182 LYS A N 1
ATOM 1191 C CA . LYS A 1 182 ? 28.517 47.248 61.076 1.00 19.93 182 LYS A CA 1
ATOM 1192 C C . LYS A 1 182 ? 29.324 48.409 60.490 1.00 19.65 182 LYS A C 1
ATOM 1193 O O . LYS A 1 182 ? 30.467 48.237 60.050 1.00 20.28 182 LYS A O 1
ATOM 1199 N N . VAL A 1 183 ? 28.719 49.595 60.508 1.00 18.18 183 VAL A N 1
ATOM 1200 C CA . VAL A 1 183 ? 29.344 50.812 59.984 1.00 18.56 183 VAL A CA 1
ATOM 1201 C C . VAL A 1 183 ? 30.478 51.280 60.885 1.00 18.37 183 VAL A C 1
ATOM 1202 O O . VAL A 1 183 ? 31.597 51.496 60.427 1.00 20.91 183 VAL A O 1
ATOM 1206 N N . ILE A 1 184 ? 30.175 51.445 62.168 1.00 19.01 184 ILE A N 1
ATOM 1207 C CA . ILE A 1 184 ? 31.161 51.906 63.139 1.00 18.46 184 ILE A CA 1
ATOM 1208 C C . ILE A 1 184 ? 32.419 51.039 63.161 1.00 20.22 184 ILE A C 1
ATOM 1209 O O . ILE A 1 184 ? 33.538 51.558 63.161 1.00 21.66 184 ILE A O 1
ATOM 1214 N N . ASP A 1 185 ? 32.229 49.723 63.204 1.00 20.04 185 ASP A N 1
ATOM 1215 C CA . ASP A 1 185 ? 33.350 48.791 63.233 1.00 21.43 185 ASP A CA 1
ATOM 1216 C C . ASP A 1 185 ? 34.257 48.998 62.032 1.00 22.53 185 ASP A C 1
ATOM 1217 O O . ASP A 1 185 ? 35.479 49.018 62.165 1.00 21.70 185 ASP A O 1
ATOM 1222 N N . TYR A 1 186 ? 33.660 49.152 60.855 1.00 22.61 186 TYR A N 1
ATOM 1223 C CA . TYR A 1 186 ? 34.446 49.364 59.649 1.00 23.42 186 TYR A CA 1
ATOM 1224 C C . TYR A 1 186 ? 35.278 50.638 59.755 1.00 24.15 186 TYR A C 1
ATOM 1225 O O . TYR A 1 186 ? 36.469 50.635 59.447 1.00 25.24 186 TYR A O 1
ATOM 1234 N N . VAL A 1 187 ? 34.645 51.724 60.189 1.00 24.47 187 VAL A N 1
ATOM 1235 C CA . VAL A 1 187 ? 35.323 53.006 60.338 1.00 24.75 187 VAL A CA 1
ATOM 1236 C C . VAL A 1 187 ? 36.459 52.944 61.357 1.00 26.62 187 VAL A C 1
ATOM 1237 O O . VAL A 1 187 ? 37.540 53.477 61.123 1.00 26.55 187 VAL A O 1
ATOM 1241 N N . ARG A 1 188 ? 36.212 52.291 62.487 1.00 28.02 188 ARG A N 1
ATOM 1242 C CA . ARG A 1 188 ? 37.224 52.180 63.537 1.00 30.01 188 ARG A CA 1
ATOM 1243 C C . ARG A 1 188 ? 38.473 51.442 63.054 1.00 30.05 188 ARG A C 1
ATOM 1244 O O . ARG A 1 188 ? 39.587 51.733 63.489 1.00 31.18 188 ARG A O 1
ATOM 1252 N N . LEU A 1 189 ? 38.276 50.495 62.145 1.00 29.98 189 LEU A N 1
ATOM 1253 C CA . LEU A 1 189 ? 39.370 49.696 61.618 1.00 31.71 189 LEU A CA 1
ATOM 1254 C C . LEU A 1 189 ? 40.054 50.292 60.394 1.00 32.36 189 LEU A C 1
ATOM 1255 O O . LEU A 1 189 ? 41.286 50.350 60.323 1.00 33.80 189 LEU A O 1
ATOM 1260 N N . HIS A 1 190 ? 39.256 50.752 59.439 1.00 32.93 190 HIS A N 1
ATOM 1261 C CA . HIS A 1 190 ? 39.797 51.292 58.195 1.00 33.36 190 HIS A CA 1
ATOM 1262 C C . HIS A 1 190 ? 39.867 52.804 58.047 1.00 33.41 190 HIS A C 1
ATOM 1263 O O . HIS A 1 190 ? 40.759 53.300 57.366 1.00 34.46 190 HIS A O 1
ATOM 1270 N N . ARG A 1 191 ? 38.945 53.539 58.662 1.00 32.50 191 ARG A N 1
ATOM 1271 C CA . ARG A 1 191 ? 38.968 54.994 58.550 1.00 32.81 191 ARG A CA 1
ATOM 1272 C C . ARG A 1 191 ? 38.918 55.616 59.948 1.00 32.84 191 ARG A C 1
ATOM 1273 O O . ARG A 1 191 ? 37.965 56.311 60.304 1.00 31.48 191 ARG A O 1
ATOM 1281 N N . PRO A 1 192 ? 39.970 55.385 60.753 1.00 33.52 192 PRO A N 1
ATOM 1282 C CA . PRO A 1 192 ? 40.108 55.883 62.126 1.00 33.36 192 PRO A CA 1
ATOM 1283 C C . PRO A 1 192 ? 39.969 57.388 62.351 1.00 33.90 192 PRO A C 1
ATOM 1284 O O . PRO A 1 192 ? 39.599 57.814 63.443 1.00 34.29 192 PRO A O 1
ATOM 1288 N N . ASP A 1 193 ? 40.269 58.188 61.334 1.00 34.45 193 ASP A N 1
ATOM 1289 C CA . ASP A 1 193 ? 40.175 59.632 61.473 1.00 34.92 193 ASP A CA 1
ATOM 1290 C C . ASP A 1 193 ? 38.737 60.147 61.458 1.00 34.34 193 ASP A C 1
ATOM 1291 O O . ASP A 1 193 ? 38.478 61.311 61.771 1.00 35.45 193 ASP A O 1
ATOM 1296 N N . LEU A 1 194 ? 37.799 59.277 61.106 1.00 33.00 194 LEU A N 1
ATOM 1297 C CA . LEU A 1 194 ? 36.396 59.665 61.043 1.00 31.72 194 LEU A CA 1
ATOM 1298 C C . LEU A 1 194 ? 35.563 59.058 62.160 1.00 30.51 194 LEU A C 1
ATOM 1299 O O . LEU A 1 194 ? 34.398 59.413 62.328 1.00 29.72 194 LEU A O 1
ATOM 1304 N N . LEU A 1 195 ? 36.159 58.148 62.921 1.00 28.36 195 LEU A N 1
ATOM 1305 C CA . LEU A 1 195 ? 35.453 57.483 64.008 1.00 27.72 195 LEU A CA 1
ATOM 1306 C C . LEU A 1 195 ? 34.710 58.444 64.929 1.00 27.85 195 LEU A C 1
ATOM 1307 O O . LEU A 1 195 ? 33.530 58.247 65.224 1.00 27.08 195 LEU A O 1
ATOM 1312 N N . ALA A 1 196 ? 35.401 59.483 65.380 1.00 27.91 196 ALA A N 1
ATOM 1313 C CA . ALA A 1 196 ? 34.793 60.466 66.266 1.00 28.56 196 ALA A CA 1
ATOM 1314 C C . ALA A 1 196 ? 33.530 61.052 65.653 1.00 28.55 196 ALA A C 1
ATOM 1315 O O . ALA A 1 196 ? 32.478 61.090 66.289 1.00 28.59 196 ALA A O 1
ATOM 1317 N N . GLU A 1 197 ? 33.643 61.509 64.411 1.00 28.89 197 GLU A N 1
ATOM 1318 C CA . GLU A 1 197 ? 32.517 62.116 63.723 1.00 29.30 197 GLU A CA 1
ATOM 1319 C C . GLU A 1 197 ? 31.379 61.138 63.464 1.00 28.15 197 GLU A C 1
ATOM 1320 O O . GLU A 1 197 ? 30.211 61.480 63.642 1.00 28.40 197 GLU A O 1
ATOM 1326 N N . VAL A 1 198 ? 31.713 59.922 63.044 1.00 27.36 198 VAL A N 1
ATOM 1327 C CA . VAL A 1 198 ? 30.679 58.938 62.767 1.00 26.58 198 VAL A CA 1
ATOM 1328 C C . VAL A 1 198 ? 29.895 58.571 64.025 1.00 25.83 198 VAL A C 1
ATOM 1329 O O . VAL A 1 198 ? 28.666 58.574 64.017 1.00 25.49 198 VAL A O 1
ATOM 1333 N N . GLU A 1 199 ? 30.604 58.260 65.106 1.00 25.88 199 GLU A N 1
ATOM 1334 C CA . GLU A 1 199 ? 29.948 57.890 66.356 1.00 26.87 199 GLU A CA 1
ATOM 1335 C C . GLU A 1 199 ? 29.065 59.016 66.878 1.00 26.25 199 GLU A C 1
ATOM 1336 O O . GLU A 1 199 ? 27.992 58.775 67.430 1.00 24.85 199 GLU A O 1
ATOM 1342 N N . GLU A 1 200 ? 29.522 60.250 66.694 1.00 27.25 200 GLU A N 1
ATOM 1343 C CA . GLU A 1 200 ? 28.761 61.411 67.134 1.00 29.21 200 GLU A CA 1
ATOM 1344 C C . GLU A 1 200 ? 27.455 61.498 66.349 1.00 28.54 200 GLU A C 1
ATOM 1345 O O . GLU A 1 200 ? 26.393 61.742 66.919 1.00 29.19 200 GLU A O 1
ATOM 1351 N N . ASN A 1 201 ? 27.529 61.294 65.039 1.00 27.25 201 ASN A N 1
ATOM 1352 C CA . ASN A 1 201 ? 26.334 61.369 64.208 1.00 26.58 201 ASN A CA 1
ATOM 1353 C C . ASN A 1 201 ? 25.309 60.273 64.453 1.00 24.79 201 ASN A C 1
ATOM 1354 O O . ASN A 1 201 ? 24.126 60.477 64.197 1.00 25.74 201 ASN A O 1
ATOM 1359 N N . TYR A 1 202 ? 25.757 59.121 64.946 1.00 24.29 202 TYR A N 1
ATOM 1360 C CA . TYR A 1 202 ? 24.862 57.985 65.208 1.00 23.01 202 TYR A CA 1
ATOM 1361 C C . TYR A 1 202 ? 24.410 57.773 66.652 1.00 23.97 202 TYR A C 1
ATOM 1362 O O . TYR A 1 202 ? 23.432 57.058 66.886 1.00 22.86 202 TYR A O 1
ATOM 1371 N N . LYS A 1 203 ? 25.109 58.372 67.613 1.00 24.24 203 LYS A N 1
ATOM 1372 C CA . LYS A 1 203 ? 24.784 58.179 69.027 1.00 25.47 203 LYS A CA 1
ATOM 1373 C C . LYS A 1 203 ? 23.317 58.309 69.432 1.00 23.69 203 LYS A C 1
ATOM 1374 O O . LYS A 1 203 ? 22.739 57.368 69.967 1.00 23.78 203 LYS A O 1
ATOM 1380 N N . GLU A 1 204 ? 22.717 59.471 69.201 1.00 24.64 204 GLU A N 1
ATOM 1381 C CA . GLU A 1 204 ? 21.323 59.679 69.582 1.00 24.42 204 GLU A CA 1
ATOM 1382 C C . GLU A 1 204 ? 20.362 58.928 68.666 1.00 22.38 204 GLU A C 1
ATOM 1383 O O . GLU A 1 204 ? 19.441 58.264 69.131 1.00 21.68 204 GLU A O 1
ATOM 1389 N N . LEU A 1 205 ? 20.594 59.032 67.363 1.00 22.24 205 LEU A N 1
ATOM 1390 C CA . LEU A 1 205 ? 19.759 58.365 66.377 1.00 21.54 205 LEU A CA 1
ATOM 1391 C C . LEU A 1 205 ? 19.544 56.883 66.685 1.00 21.15 205 LEU A C 1
ATOM 1392 O O . LEU A 1 205 ? 18.415 56.396 66.663 1.00 21.44 205 LEU A O 1
ATOM 1397 N N . SER A 1 206 ? 20.632 56.181 66.983 1.00 22.44 206 SER A N 1
ATOM 1398 C CA . SER A 1 206 ? 20.591 54.750 67.264 1.00 21.83 206 SER A CA 1
ATOM 1399 C C . SER A 1 206 ? 19.706 54.315 68.431 1.00 22.00 206 SER A C 1
ATOM 1400 O O . SER A 1 206 ? 19.496 53.117 68.630 1.00 22.59 206 SER A O 1
ATOM 1403 N N . SER A 1 207 ? 19.193 55.268 69.204 1.00 22.26 207 SER A N 1
ATOM 1404 C CA . SER A 1 207 ? 18.322 54.931 70.331 1.00 23.28 207 SER A CA 1
ATOM 1405 C C . SER A 1 207 ? 16.845 54.996 69.962 1.00 22.99 207 SER A C 1
ATOM 1406 O O . SER A 1 207 ? 15.989 54.553 70.734 1.00 21.73 207 SER A O 1
ATOM 1409 N N . PHE A 1 208 ? 16.555 55.531 68.776 1.00 22.86 208 PHE A N 1
ATOM 1410 C CA . PHE A 1 208 ? 15.181 55.693 68.304 1.00 23.59 208 PHE A CA 1
ATOM 1411 C C . PHE A 1 208 ? 14.788 54.903 67.056 1.00 23.97 208 PHE A C 1
ATOM 1412 O O . PHE A 1 208 ? 13.704 55.120 66.504 1.00 23.35 208 PHE A O 1
ATOM 1420 N N . THR A 1 209 ? 15.640 53.989 66.605 1.00 22.01 209 THR A N 1
ATOM 1421 C CA . THR A 1 209 ? 15.334 53.224 65.394 1.00 22.16 209 THR A CA 1
ATOM 1422 C C . THR A 1 209 ? 14.803 51.816 65.633 1.00 22.78 209 THR A C 1
ATOM 1423 O O . THR A 1 209 ? 14.705 51.023 64.698 1.00 23.91 209 THR A O 1
ATOM 1427 N N . GLY A 1 210 ? 14.435 51.520 66.874 1.00 25.02 210 GLY A N 1
ATOM 1428 C CA . GLY A 1 210 ? 13.914 50.204 67.212 1.00 24.25 210 GLY A CA 1
ATOM 1429 C C . GLY A 1 210 ? 12.672 49.767 66.452 1.00 23.61 210 GLY A C 1
ATOM 1430 O O . GLY A 1 210 ? 12.413 48.570 66.313 1.00 23.67 210 GLY A O 1
ATOM 1431 N N . SER A 1 211 ? 11.897 50.734 65.968 1.00 22.27 211 SER A N 1
ATOM 1432 C CA . SER A 1 211 ? 10.684 50.465 65.206 1.00 21.87 211 SER A CA 1
ATOM 1433 C C . SER A 1 211 ? 10.199 51.770 64.588 1.00 21.87 211 SER A C 1
ATOM 1434 O O . SER A 1 211 ? 10.604 52.858 65.018 1.00 20.45 211 SER A O 1
ATOM 1437 N N . ILE A 1 212 ? 9.339 51.664 63.579 1.00 22.04 212 ILE A N 1
ATOM 1438 C CA . ILE A 1 212 ? 8.795 52.841 62.905 1.00 24.28 212 ILE A CA 1
ATOM 1439 C C . ILE A 1 212 ? 8.002 53.667 63.912 1.00 25.10 212 ILE A C 1
ATOM 1440 O O . ILE A 1 212 ? 8.105 54.894 63.951 1.00 24.35 212 ILE A O 1
ATOM 1445 N N . GLN A 1 213 ? 7.216 52.965 64.721 1.00 27.45 213 GLN A N 1
ATOM 1446 C CA . GLN A 1 213 ? 6.363 53.580 65.727 1.00 30.28 213 GLN A CA 1
ATOM 1447 C C . GLN A 1 213 ? 7.099 54.524 66.676 1.00 29.92 213 GLN A C 1
ATOM 1448 O O . GLN A 1 213 ? 6.649 55.644 66.897 1.00 31.34 213 GLN A O 1
ATOM 1454 N N . GLU A 1 214 ? 8.226 54.087 67.232 1.00 29.85 214 GLU A N 1
ATOM 1455 C CA . GLU A 1 214 ? 8.966 54.937 68.153 1.00 30.20 214 GLU A CA 1
ATOM 1456 C C . GLU A 1 214 ? 9.707 56.061 67.445 1.00 28.34 214 GLU A C 1
ATOM 1457 O O . GLU A 1 214 ? 9.890 57.140 68.010 1.00 26.69 214 GLU A O 1
ATOM 1463 N N . TYR A 1 215 ? 10.129 55.829 66.207 1.00 25.34 215 TYR A N 1
ATOM 1464 C CA . TYR A 1 215 ? 10.844 56.880 65.490 1.00 23.66 215 TYR A CA 1
ATOM 1465 C C . TYR A 1 215 ? 9.879 57.995 65.094 1.00 21.95 215 TYR A C 1
ATOM 1466 O O . TYR A 1 215 ? 10.228 59.169 65.139 1.00 22.79 215 TYR A O 1
ATOM 1483 N N . LYS A 1 217 ? 7.593 59.164 66.715 1.00 24.67 217 LYS A N 1
ATOM 1484 C CA . LYS A 1 217 ? 7.212 59.938 67.902 1.00 26.76 217 LYS A CA 1
ATOM 1485 C C . LYS A 1 217 ? 8.139 61.139 68.087 1.00 25.57 217 LYS A C 1
ATOM 1486 O O . LYS A 1 217 ? 7.892 62.014 68.919 1.00 27.63 217 LYS A O 1
ATOM 1492 N N . LEU A 1 218 ? 9.212 61.170 67.307 1.00 24.61 218 LEU A N 1
ATOM 1493 C CA . LEU A 1 218 ? 10.174 62.263 67.372 1.00 23.19 218 LEU A CA 1
ATOM 1494 C C . LEU A 1 218 ? 9.562 63.523 66.781 1.00 22.98 218 LEU A C 1
ATOM 1495 O O . LEU A 1 218 ? 8.687 63.451 65.919 1.00 23.33 218 LEU A O 1
ATOM 1500 N N . THR A 1 219 ? 10.025 64.675 67.248 1.00 23.88 219 THR A N 1
ATOM 1501 C CA . THR A 1 219 ? 9.539 65.955 66.742 1.00 24.27 219 THR A CA 1
ATOM 1502 C C . THR A 1 219 ? 10.136 66.192 65.357 1.00 26.82 219 THR A C 1
ATOM 1503 O O . THR A 1 219 ? 11.121 65.553 64.983 1.00 25.85 219 THR A O 1
ATOM 1507 N N . PRO A 1 220 ? 9.549 67.112 64.578 1.00 28.57 220 PRO A N 1
ATOM 1508 C CA . PRO A 1 220 ? 10.074 67.395 63.239 1.00 29.07 220 PRO A CA 1
ATOM 1509 C C . PRO A 1 220 ? 11.547 67.791 63.326 1.00 27.83 220 PRO A C 1
ATOM 1510 O O . PRO A 1 220 ? 12.364 67.406 62.492 1.00 28.29 220 PRO A O 1
ATOM 1514 N N . LYS A 1 221 ? 11.875 68.561 64.356 1.00 27.25 221 LYS A N 1
ATOM 1515 C CA . LYS A 1 221 ? 13.236 69.027 64.557 1.00 27.34 221 LYS A CA 1
ATOM 1516 C C . LYS A 1 221 ? 14.245 67.883 64.686 1.00 26.51 221 LYS A C 1
ATOM 1517 O O . LYS A 1 221 ? 15.285 67.901 64.031 1.00 25.70 221 LYS A O 1
ATOM 1523 N N . LEU A 1 222 ? 13.944 66.886 65.516 1.00 25.17 222 LEU A N 1
ATOM 1524 C CA . LEU A 1 222 ? 14.870 65.769 65.693 1.00 24.77 222 LEU A CA 1
ATOM 1525 C C . LEU A 1 222 ? 14.977 64.916 64.435 1.00 24.86 222 LEU A C 1
ATOM 1526 O O . LEU A 1 222 ? 16.041 64.376 64.132 1.00 22.61 222 LEU A O 1
ATOM 1531 N N . LYS A 1 223 ? 13.875 64.807 63.697 1.00 24.39 223 LYS A N 1
ATOM 1532 C CA . LYS A 1 223 ? 13.872 64.027 62.467 1.00 24.41 223 LYS A CA 1
ATOM 1533 C C . LYS A 1 223 ? 14.785 64.669 61.416 1.00 24.13 223 LYS A C 1
ATOM 1534 O O . LYS A 1 223 ? 15.579 63.974 60.786 1.00 23.31 223 LYS A O 1
ATOM 1540 N N . GLU A 1 224 ? 14.671 65.985 61.232 1.00 23.35 224 GLU A N 1
ATOM 1541 C CA . GLU A 1 224 ? 15.508 66.700 60.263 1.00 24.54 224 GLU A CA 1
ATOM 1542 C C . GLU A 1 224 ? 16.980 66.514 60.625 1.00 23.62 224 GLU A C 1
ATOM 1543 O O . GLU A 1 224 ? 17.828 66.251 59.766 1.00 24.31 224 GLU A O 1
ATOM 1549 N N . LYS A 1 225 ? 17.262 66.657 61.914 1.00 23.18 225 LYS A N 1
ATOM 1550 C CA . LYS A 1 225 ? 18.602 66.524 62.463 1.00 25.40 225 LYS A CA 1
ATOM 1551 C C . LYS A 1 225 ? 19.163 65.120 62.226 1.00 24.67 225 LYS A C 1
ATOM 1552 O O . LYS A 1 225 ? 20.280 64.974 61.730 1.00 24.08 225 LYS A O 1
ATOM 1558 N N . PHE A 1 226 ? 18.386 64.091 62.561 1.00 22.66 226 PHE A N 1
ATOM 1559 C CA . PHE A 1 226 ? 18.849 62.718 62.368 1.00 22.08 226 PHE A CA 1
ATOM 1560 C C . PHE A 1 226 ? 19.050 62.356 60.900 1.00 21.26 226 PHE A C 1
ATOM 1561 O O . PHE A 1 226 ? 19.954 61.592 60.565 1.00 19.42 226 PHE A O 1
ATOM 1569 N N . LYS A 1 227 ? 18.200 62.878 60.020 1.00 22.69 227 LYS A N 1
ATOM 1570 C CA . LYS A 1 227 ? 18.339 62.600 58.589 1.00 22.29 227 LYS A CA 1
ATOM 1571 C C . LYS A 1 227 ? 19.652 63.214 58.110 1.00 24.05 227 LYS A C 1
ATOM 1572 O O . LYS A 1 227 ? 20.391 62.603 57.332 1.00 22.70 227 LYS A O 1
ATOM 1578 N N . ALA A 1 228 ? 19.930 64.428 58.580 1.00 21.50 228 ALA A N 1
ATOM 1579 C CA . ALA A 1 228 ? 21.155 65.136 58.225 1.00 22.95 228 ALA A CA 1
ATOM 1580 C C . ALA A 1 228 ? 22.370 64.350 58.704 1.00 22.68 228 ALA A C 1
ATOM 1581 O O . ALA A 1 228 ? 23.330 64.157 57.956 1.00 25.06 228 ALA A O 1
ATOM 1583 N N . ASN A 1 229 ? 22.331 63.901 59.955 1.00 23.35 229 ASN A N 1
ATOM 1584 C CA . ASN A 1 229 ? 23.436 63.128 60.515 1.00 23.27 229 ASN A CA 1
ATOM 1585 C C . ASN A 1 229 ? 23.677 61.847 59.713 1.00 22.49 229 ASN A C 1
ATOM 1586 O O . ASN A 1 229 ? 24.823 61.481 59.444 1.00 21.69 229 ASN A O 1
ATOM 1591 N N . ALA A 1 230 ? 22.594 61.170 59.333 1.00 22.04 230 ALA A N 1
ATOM 1592 C CA . ALA A 1 230 ? 22.688 59.916 58.578 1.00 20.69 230 ALA A CA 1
ATOM 1593 C C . ALA A 1 230 ? 23.243 60.151 57.186 1.00 21.20 230 ALA A C 1
ATOM 1594 O O . ALA A 1 230 ? 24.052 59.372 56.684 1.00 21.82 230 ALA A O 1
ATOM 1596 N N . GLU A 1 231 ? 22.785 61.223 56.553 1.00 20.22 231 GLU A N 1
ATOM 1597 C CA . GLU A 1 231 ? 23.252 61.555 55.218 1.00 23.50 231 GLU A CA 1
ATOM 1598 C C . GLU A 1 231 ? 24.742 61.888 55.274 1.00 23.82 231 GLU A C 1
ATOM 1599 O O . GLU A 1 231 ? 25.495 61.547 54.364 1.00 22.84 231 GLU A O 1
ATOM 1605 N N . ARG A 1 232 ? 25.150 62.537 56.365 1.00 24.43 232 ARG A N 1
ATOM 1606 C CA . ARG A 1 232 ? 26.537 62.943 56.581 1.00 25.47 232 ARG A CA 1
ATOM 1607 C C . ARG A 1 232 ? 27.469 61.734 56.578 1.00 24.47 232 ARG A C 1
ATOM 1608 O O . ARG A 1 232 ? 28.477 61.715 55.873 1.00 24.54 232 ARG A O 1
ATOM 1616 N N . VAL A 1 233 ? 27.128 60.722 57.364 1.00 22.03 233 VAL A N 1
ATOM 1617 C CA . VAL A 1 233 ? 27.946 59.518 57.432 1.00 22.18 233 VAL A CA 1
ATOM 1618 C C . VAL A 1 233 ? 27.972 58.743 56.115 1.00 21.87 233 VAL A C 1
ATOM 1619 O O . VAL A 1 233 ? 29.013 58.219 55.728 1.00 21.01 233 VAL A O 1
ATOM 1623 N N . ALA A 1 234 ? 26.834 58.665 55.430 1.00 23.23 234 ALA A N 1
ATOM 1624 C CA . ALA A 1 234 ? 26.781 57.947 54.157 1.00 24.65 234 ALA A CA 1
ATOM 1625 C C . ALA A 1 234 ? 27.725 58.630 53.174 1.00 26.18 234 ALA A C 1
ATOM 1626 O O . ALA A 1 234 ? 28.433 57.964 52.425 1.00 26.43 234 ALA A O 1
ATOM 1628 N N . ARG A 1 235 ? 27.735 59.961 53.186 1.00 28.58 235 ARG A N 1
ATOM 1629 C CA . ARG A 1 235 ? 28.608 60.725 52.302 1.00 30.19 235 ARG A CA 1
ATOM 1630 C C . ARG A 1 235 ? 30.061 60.369 52.582 1.00 30.22 235 ARG A C 1
ATOM 1631 O O . ARG A 1 235 ? 30.843 60.108 51.667 1.00 30.81 235 ARG A O 1
ATOM 1639 N N . LEU A 1 236 ? 30.406 60.358 53.863 1.00 30.05 236 LEU A N 1
ATOM 1640 C CA . LEU A 1 236 ? 31.762 60.059 54.314 1.00 31.23 236 LEU A CA 1
ATOM 1641 C C . LEU A 1 236 ? 32.259 58.694 53.857 1.00 30.94 236 LEU A C 1
ATOM 1642 O O . LEU A 1 236 ? 33.462 58.471 53.747 1.00 30.99 236 LEU A O 1
ATOM 1647 N N . LEU A 1 237 ? 31.333 57.786 53.579 1.00 31.86 237 LEU A N 1
ATOM 1648 C CA . LEU A 1 237 ? 31.709 56.449 53.160 1.00 31.52 237 LEU A CA 1
ATOM 1649 C C . LEU A 1 237 ? 31.396 56.133 51.705 1.00 32.85 237 LEU A C 1
ATOM 1650 O O . LEU A 1 237 ? 31.498 54.983 51.284 1.00 32.81 237 LEU A O 1
ATOM 1655 N N . LYS A 1 238 ? 31.028 57.143 50.928 1.00 34.23 238 LYS A N 1
ATOM 1656 C CA . LYS A 1 238 ? 30.693 56.902 49.534 1.00 36.14 238 LYS A CA 1
ATOM 1657 C C . LYS A 1 238 ? 31.944 56.642 48.702 1.00 36.59 238 LYS A C 1
ATOM 1658 O O . LYS A 1 238 ? 31.862 56.101 47.599 1.00 36.97 238 LYS A O 1
ATOM 1664 N N . ASP A 1 239 ? 33.099 56.987 49.262 1.00 38.57 239 ASP A N 1
ATOM 1665 C CA . ASP A 1 239 ? 34.371 56.845 48.567 1.00 40.83 239 ASP A CA 1
ATOM 1666 C C . ASP A 1 239 ? 34.287 57.763 47.368 1.00 42.20 239 ASP A C 1
ATOM 1667 O O . ASP A 1 239 ? 34.302 57.342 46.208 1.00 42.69 239 ASP A O 1
ATOM 1672 N N . GLU A 1 240 ? 34.183 59.043 47.694 1.00 43.25 240 GLU A N 1
ATOM 1673 C CA . GLU A 1 240 ? 34.060 60.097 46.712 1.00 43.75 240 GLU A CA 1
ATOM 1674 C C . GLU A 1 240 ? 34.825 61.311 47.237 1.00 44.61 240 GLU A C 1
ATOM 1675 O O . GLU A 1 240 ? 35.799 61.161 47.969 1.00 45.05 240 GLU A O 1
ATOM 1681 N N . GLU A 1 252 ? 34.278 43.996 53.337 1.00 32.17 252 GLU A N 1
ATOM 1682 C CA . GLU A 1 252 ? 33.818 44.694 54.535 1.00 30.69 252 GLU A CA 1
ATOM 1683 C C . GLU A 1 252 ? 33.246 46.065 54.182 1.00 27.42 252 GLU A C 1
ATOM 1684 O O . GLU A 1 252 ? 32.180 46.445 54.665 1.00 26.79 252 GLU A O 1
ATOM 1690 N N . TYR A 1 253 ? 33.964 46.798 53.337 1.00 24.60 253 TYR A N 1
ATOM 1691 C CA . TYR A 1 253 ? 33.540 48.128 52.916 1.00 24.26 253 TYR A CA 1
ATOM 1692 C C . TYR A 1 253 ? 32.177 48.158 52.229 1.00 23.23 253 TYR A C 1
ATOM 1693 O O . TYR A 1 253 ? 31.345 49.021 52.514 1.00 22.41 253 TYR A O 1
ATOM 1702 N N . ILE A 1 254 ? 31.956 47.224 51.312 1.00 22.79 254 ILE A N 1
ATOM 1703 C CA . ILE A 1 254 ? 30.692 47.160 50.577 1.00 23.15 254 ILE A CA 1
ATOM 1704 C C . ILE A 1 254 ? 29.493 47.153 51.515 1.00 21.77 254 ILE A C 1
ATOM 1705 O O . ILE A 1 254 ? 28.561 47.939 51.348 1.00 20.89 254 ILE A O 1
ATOM 1710 N N . TRP A 1 255 ? 29.513 46.267 52.505 1.00 20.64 255 TRP A N 1
ATOM 1711 C CA . TRP A 1 255 ? 28.388 46.178 53.424 1.00 18.14 255 TRP A CA 1
ATOM 1712 C C . TRP A 1 255 ? 28.297 47.349 54.391 1.00 17.94 255 TRP A C 1
ATOM 1713 O O . TRP A 1 255 ? 27.209 47.695 54.834 1.00 17.36 255 TRP A O 1
ATOM 1724 N N . ALA A 1 256 ? 29.429 47.963 54.720 1.00 16.65 256 ALA A N 1
ATOM 1725 C CA . ALA A 1 256 ? 29.412 49.114 55.621 1.00 18.94 256 ALA A CA 1
ATOM 1726 C C . ALA A 1 256 ? 28.764 50.290 54.891 1.00 18.58 256 ALA A C 1
ATOM 1727 O O . ALA A 1 256 ? 27.906 50.985 55.447 1.00 16.57 256 ALA A O 1
ATOM 1729 N N . LYS A 1 257 ? 29.179 50.516 53.647 1.00 18.47 257 LYS A N 1
ATOM 1730 C CA . LYS A 1 257 ? 28.614 51.597 52.847 1.00 18.70 257 LYS A CA 1
ATOM 1731 C C . LYS A 1 257 ? 27.111 51.379 52.657 1.00 17.06 257 LYS A C 1
ATOM 1732 O O . LYS A 1 257 ? 26.309 52.305 52.807 1.00 16.27 257 LYS A O 1
ATOM 1738 N N . ALA A 1 258 ? 26.734 50.145 52.337 1.00 16.67 258 ALA A N 1
ATOM 1739 C CA . ALA A 1 258 ? 25.332 49.801 52.107 1.00 16.49 258 ALA A CA 1
ATOM 1740 C C . ALA A 1 258 ? 24.485 50.017 53.348 1.00 15.08 258 ALA A C 1
ATOM 1741 O O . ALA A 1 258 ? 23.354 50.493 53.255 1.00 14.44 258 ALA A O 1
ATOM 1743 N N . THR A 1 259 ? 25.031 49.654 54.505 1.00 14.05 259 THR A N 1
ATOM 1744 C CA . THR A 1 259 ? 24.322 49.829 55.764 1.00 14.15 259 THR A CA 1
ATOM 1745 C C . THR A 1 259 ? 24.160 51.314 56.077 1.00 16.09 259 THR A C 1
ATOM 1746 O O . THR A 1 259 ? 23.093 51.747 56.511 1.00 17.36 259 THR A O 1
ATOM 1750 N N . ALA A 1 260 ? 25.212 52.099 55.866 1.00 16.08 260 ALA A N 1
ATOM 1751 C CA . ALA A 1 260 ? 25.122 53.537 56.129 1.00 16.44 260 ALA A CA 1
ATOM 1752 C C . ALA A 1 260 ? 24.022 54.133 55.253 1.00 18.13 260 ALA A C 1
ATOM 1753 O O . ALA A 1 260 ? 23.294 55.041 55.671 1.00 17.83 260 ALA A O 1
ATOM 1755 N N . SER A 1 261 ? 23.907 53.615 54.034 1.00 17.98 261 SER A N 1
ATOM 1756 C CA . SER A 1 261 ? 22.878 54.069 53.114 1.00 18.31 261 SER A CA 1
ATOM 1757 C C . SER A 1 261 ? 21.498 53.625 53.593 1.00 17.36 261 SER A C 1
ATOM 1758 O O . SER A 1 261 ? 20.521 54.342 53.406 1.00 16.10 261 SER A O 1
ATOM 1761 N N . ALA A 1 262 ? 21.410 52.447 54.210 1.00 14.61 262 ALA A N 1
ATOM 1762 C CA . ALA A 1 262 ? 20.123 51.959 54.701 1.00 14.81 262 ALA A CA 1
ATOM 1763 C C . ALA A 1 262 ? 19.658 52.831 55.863 1.00 13.88 262 ALA A C 1
ATOM 1764 O O . ALA A 1 262 ? 18.463 53.066 56.051 1.00 15.33 262 ALA A O 1
ATOM 1766 N N . ILE A 1 263 ? 20.616 53.314 56.639 1.00 15.91 263 ILE A N 1
ATOM 1767 C CA . ILE A 1 263 ? 20.308 54.175 57.765 1.00 16.29 263 ILE A CA 1
ATOM 1768 C C . ILE A 1 263 ? 19.810 55.523 57.231 1.00 16.39 263 ILE A C 1
ATOM 1769 O O . ILE A 1 263 ? 18.863 56.099 57.770 1.00 15.24 263 ILE A O 1
ATOM 1774 N N . GLU A 1 264 ? 20.432 56.017 56.161 1.00 16.19 264 GLU A N 1
ATOM 1775 C CA . GLU A 1 264 ? 19.992 57.277 55.564 1.00 18.20 264 GLU A CA 1
ATOM 1776 C C . GLU A 1 264 ? 18.576 57.084 55.023 1.00 17.40 264 GLU A C 1
ATOM 1777 O O . GLU A 1 264 ? 17.696 57.914 55.252 1.00 15.54 264 GLU A O 1
ATOM 1783 N N . LYS A 1 265 ? 18.356 55.983 54.306 1.00 18.06 265 LYS A N 1
ATOM 1784 C CA . LYS A 1 265 ? 17.036 55.689 53.751 1.00 16.39 265 LYS A CA 1
ATOM 1785 C C . LYS A 1 265 ? 15.970 55.683 54.843 1.00 16.64 265 LYS A C 1
ATOM 1786 O O . LYS A 1 265 ? 14.905 56.264 54.680 1.00 16.09 265 LYS A O 1
ATOM 1792 N N . PHE A 1 266 ? 16.261 55.025 55.960 1.00 14.82 266 PHE A N 1
ATOM 1793 C CA . PHE A 1 266 ? 15.314 54.954 57.065 1.00 15.97 266 PHE A CA 1
ATOM 1794 C C . PHE A 1 266 ? 14.911 56.347 57.580 1.00 17.41 266 PHE A C 1
ATOM 1795 O O . PHE A 1 266 ? 13.728 56.629 57.767 1.00 17.28 266 PHE A O 1
ATOM 1803 N N . THR A 1 267 ? 15.894 57.218 57.792 1.00 17.97 267 THR A N 1
ATOM 1804 C CA . THR A 1 267 ? 15.626 58.570 58.289 1.00 17.60 267 THR A CA 1
ATOM 1805 C C . THR A 1 267 ? 14.960 59.464 57.243 1.00 19.02 267 THR A C 1
ATOM 1806 O O . THR A 1 267 ? 14.319 60.462 57.583 1.00 18.44 267 THR A O 1
ATOM 1810 N N . THR A 1 268 ? 15.115 59.108 55.971 1.00 19.36 268 THR A N 1
ATOM 1811 C CA . THR A 1 268 ? 14.525 59.886 54.880 1.00 18.63 268 THR A CA 1
ATOM 1812 C C . THR A 1 268 ? 13.071 59.471 54.666 1.00 19.20 268 THR A C 1
ATOM 1813 O O . THR A 1 268 ? 12.197 60.302 54.420 1.00 19.30 268 THR A O 1
ATOM 1825 N N . LEU A 1 270 ? 11.004 58.269 56.868 1.00 19.26 270 LEU A N 1
ATOM 1826 C CA . LEU A 1 270 ? 10.152 58.690 57.974 1.00 21.77 270 LEU A CA 1
ATOM 1827 C C . LEU A 1 270 ? 10.185 60.175 58.284 1.00 24.15 270 LEU A C 1
ATOM 1828 O O . LEU A 1 270 ? 9.738 60.598 59.350 1.00 25.38 270 LEU A O 1
ATOM 1833 N N . LEU A 1 271 ? 10.706 60.964 57.351 1.00 26.98 271 LEU A N 1
ATOM 1834 C CA . LEU A 1 271 ? 10.765 62.408 57.529 1.00 30.44 271 LEU A CA 1
ATOM 1835 C C . LEU A 1 271 ? 9.354 62.986 57.368 1.00 32.54 271 LEU A C 1
ATOM 1836 O O . LEU A 1 271 ? 8.908 63.789 58.190 1.00 32.64 271 LEU A O 1
ATOM 1841 N N . PRO A 1 272 ? 8.629 62.577 56.309 1.00 34.40 272 PRO A N 1
ATOM 1842 C CA . PRO A 1 272 ? 7.275 63.103 56.117 1.00 36.77 272 PRO A CA 1
ATOM 1843 C C . PRO A 1 272 ? 6.372 62.762 57.301 1.00 39.10 272 PRO A C 1
ATOM 1844 O O . PRO A 1 272 ? 6.725 61.939 58.150 1.00 39.42 272 PRO A O 1
ATOM 1848 N N . ASN A 1 273 ? 5.203 63.390 57.352 1.00 39.92 273 ASN A N 1
ATOM 1849 C CA . ASN A 1 273 ? 4.271 63.136 58.441 1.00 42.06 273 ASN A CA 1
ATOM 1850 C C . ASN A 1 273 ? 2.946 62.568 57.922 1.00 42.96 273 ASN A C 1
ATOM 1851 O O . ASN A 1 273 ? 2.022 62.324 58.699 1.00 44.36 273 ASN A O 1
ATOM 1856 N N . ASP A 1 274 ? 2.861 62.345 56.612 1.00 42.95 274 ASP A N 1
ATOM 1857 C CA . ASP A 1 274 ? 1.645 61.793 56.019 1.00 42.70 274 ASP A CA 1
ATOM 1858 C C . ASP A 1 274 ? 1.764 60.279 55.863 1.00 41.84 274 ASP A C 1
ATOM 1859 O O . ASP A 1 274 ? 2.557 59.651 56.556 1.00 42.84 274 ASP A O 1
ATOM 1864 N N . TYR A 1 275 ? 0.986 59.693 54.956 1.00 39.16 275 TYR A N 1
ATOM 1865 C CA . TYR A 1 275 ? 1.028 58.243 54.751 1.00 36.58 275 TYR A CA 1
ATOM 1866 C C . TYR A 1 275 ? 1.468 57.818 53.349 1.00 35.14 275 TYR A C 1
ATOM 1867 O O . TYR A 1 275 ? 2.365 56.986 53.197 1.00 33.78 275 TYR A O 1
ATOM 1876 N N . PRO A 1 276 ? 0.842 58.379 52.303 1.00 33.30 276 PRO A N 1
ATOM 1877 C CA . PRO A 1 276 ? 1.206 58.022 50.929 1.00 31.67 276 PRO A CA 1
ATOM 1878 C C . PRO A 1 276 ? 2.674 58.268 50.568 1.00 29.57 276 PRO A C 1
ATOM 1879 O O . PRO A 1 276 ? 3.287 57.462 49.868 1.00 27.65 276 PRO A O 1
ATOM 1883 N N . SER A 1 277 ? 3.237 59.370 51.054 1.00 28.86 277 SER A N 1
ATOM 1884 C CA . SER A 1 277 ? 4.634 59.692 50.766 1.00 27.45 277 SER A CA 1
ATOM 1885 C C . SER A 1 277 ? 5.602 58.727 51.450 1.00 27.13 277 SER A C 1
ATOM 1886 O O . SER A 1 277 ? 6.655 58.405 50.902 1.00 27.81 277 SER A O 1
ATOM 1889 N N . ILE A 1 278 ? 5.255 58.266 52.645 1.00 23.52 278 ILE A N 1
ATOM 1890 C CA . ILE A 1 278 ? 6.129 57.337 53.350 1.00 23.80 278 ILE A CA 1
ATOM 1891 C C . ILE A 1 278 ? 6.080 55.979 52.668 1.00 21.97 278 ILE A C 1
ATOM 1892 O O . ILE A 1 278 ? 7.116 55.344 52.445 1.00 20.60 278 ILE A O 1
ATOM 1897 N N . ILE A 1 279 ? 4.872 55.539 52.331 1.00 21.31 279 ILE A N 1
ATOM 1898 C CA . ILE A 1 279 ? 4.692 54.258 51.655 1.00 22.60 279 ILE A CA 1
ATOM 1899 C C . ILE A 1 279 ? 5.460 54.259 50.346 1.00 20.33 279 ILE A C 1
ATOM 1900 O O . ILE A 1 279 ? 6.103 53.275 49.994 1.00 19.08 279 ILE A O 1
ATOM 1905 N N . LYS A 1 280 ? 5.391 55.365 49.615 1.00 19.63 280 LYS A N 1
ATOM 1906 C CA . LYS A 1 280 ? 6.098 55.443 48.345 1.00 19.80 280 LYS A CA 1
ATOM 1907 C C . LYS A 1 280 ? 7.609 55.315 48.556 1.00 19.17 280 LYS A C 1
ATOM 1908 O O . LYS A 1 280 ? 8.277 54.597 47.826 1.00 18.19 280 LYS A O 1
ATOM 1914 N N . LEU A 1 281 ? 8.144 56.011 49.553 1.00 18.44 281 LEU A N 1
ATOM 1915 C CA . LEU A 1 281 ? 9.576 55.926 49.822 1.00 18.45 281 LEU A CA 1
ATOM 1916 C C . LEU A 1 281 ? 9.943 54.513 50.261 1.00 16.70 281 LEU A C 1
ATOM 1917 O O . LEU A 1 281 ? 10.952 53.957 49.826 1.00 17.43 281 LEU A O 1
ATOM 1922 N N . HIS A 1 282 ? 9.122 53.922 51.119 1.00 15.79 282 HIS A N 1
ATOM 1923 C CA . HIS A 1 282 ? 9.388 52.568 51.580 1.00 15.32 282 HIS A CA 1
ATOM 1924 C C . HIS A 1 282 ? 9.514 51.589 50.410 1.00 15.39 282 HIS A C 1
ATOM 1925 O O . HIS A 1 282 ? 10.460 50.792 50.360 1.00 16.42 282 HIS A O 1
ATOM 1932 N N . GLU A 1 283 ? 8.568 51.647 49.473 1.00 15.93 283 GLU A N 1
ATOM 1933 C CA . GLU A 1 283 ? 8.592 50.739 48.318 1.00 16.43 283 GLU A CA 1
ATOM 1934 C C . GLU A 1 283 ? 9.777 51.053 47.405 1.00 16.79 283 GLU A C 1
ATOM 1935 O O . GLU A 1 283 ? 10.402 50.153 46.835 1.00 17.35 283 GLU A O 1
ATOM 1941 N N . GLN A 1 284 ? 10.080 52.338 47.279 1.00 17.84 284 GLN A N 1
ATOM 1942 C CA . GLN A 1 284 ? 11.194 52.801 46.472 1.00 17.92 284 GLN A CA 1
ATOM 1943 C C . GLN A 1 284 ? 12.478 52.135 46.999 1.00 17.16 284 GLN A C 1
ATOM 1944 O O . GLN A 1 284 ? 13.256 51.568 46.232 1.00 16.24 284 GLN A O 1
ATOM 1950 N N . TYR A 1 285 ? 12.672 52.186 48.313 1.00 15.32 285 TYR A N 1
ATOM 1951 C CA . TYR A 1 285 ? 13.851 51.607 48.932 1.00 15.76 285 TYR A CA 1
ATOM 1952 C C . TYR A 1 285 ? 13.910 50.086 48.846 1.00 15.33 285 TYR A C 1
ATOM 1953 O O . TYR A 1 285 ? 14.998 49.511 48.757 1.00 17.17 285 TYR A O 1
ATOM 1962 N N . LEU A 1 286 ? 12.762 49.416 48.867 1.00 16.86 286 LEU A N 1
ATOM 1963 C CA . LEU A 1 286 ? 12.793 47.963 48.730 1.00 15.28 286 LEU A CA 1
ATOM 1964 C C . LEU A 1 286 ? 13.418 47.663 47.371 1.00 17.35 286 LEU A C 1
ATOM 1965 O O . LEU A 1 286 ? 14.306 46.816 47.253 1.00 16.38 286 LEU A O 1
ATOM 1970 N N . ALA A 1 287 ? 12.937 48.370 46.349 1.00 17.01 287 ALA A N 1
ATOM 1971 C CA . ALA A 1 287 ? 13.433 48.208 44.990 1.00 17.43 287 ALA A CA 1
ATOM 1972 C C . ALA A 1 287 ? 14.906 48.565 44.893 1.00 17.55 287 ALA A C 1
ATOM 1973 O O . ALA A 1 287 ? 15.683 47.847 44.258 1.00 16.78 287 ALA A O 1
ATOM 1975 N N . ASP A 1 288 ? 15.295 49.676 45.514 1.00 15.58 288 ASP A N 1
ATOM 1976 C CA . ASP A 1 288 ? 16.690 50.099 45.480 1.00 16.43 288 ASP A CA 1
ATOM 1977 C C . ASP A 1 288 ? 17.585 49.008 46.056 1.00 16.72 288 ASP A C 1
ATOM 1978 O O . ASP A 1 288 ? 18.618 48.673 45.484 1.00 17.69 288 ASP A O 1
ATOM 1983 N N . HIS A 1 289 ? 17.189 48.454 47.194 1.00 16.85 289 HIS A N 1
ATOM 1984 C CA . HIS A 1 289 ? 17.999 47.411 47.805 1.00 14.95 289 HIS A CA 1
ATOM 1985 C C . HIS A 1 289 ? 18.122 46.176 46.920 1.00 14.63 289 HIS A C 1
ATOM 1986 O O . HIS A 1 289 ? 19.201 45.591 46.820 1.00 15.22 289 HIS A O 1
ATOM 1993 N N . ALA A 1 290 ? 17.034 45.792 46.262 1.00 15.85 290 ALA A N 1
ATOM 1994 C CA . ALA A 1 290 ? 17.071 44.626 45.382 1.00 15.42 290 ALA A CA 1
ATOM 1995 C C . ALA A 1 290 ? 18.059 44.847 44.234 1.00 15.00 290 ALA A C 1
ATOM 1996 O O . ALA A 1 290 ? 18.846 43.957 43.895 1.00 14.75 290 ALA A O 1
ATOM 2006 N N . TRP A 1 292 ? 20.486 47.050 44.265 1.00 15.47 292 TRP A N 1
ATOM 2007 C CA . TRP A 1 292 ? 21.826 47.232 44.798 1.00 15.57 292 TRP A CA 1
ATOM 2008 C C . TRP A 1 292 ? 22.500 45.857 44.880 1.00 14.05 292 TRP A C 1
ATOM 2009 O O . TRP A 1 292 ? 23.682 45.712 44.595 1.00 14.41 292 TRP A O 1
ATOM 2020 N N . ALA A 1 293 ? 21.731 44.847 45.268 1.00 17.10 293 ALA A N 1
ATOM 2021 C CA . ALA A 1 293 ? 22.270 43.509 45.395 1.00 16.39 293 ALA A CA 1
ATOM 2022 C C . ALA A 1 293 ? 22.754 42.978 44.049 1.00 15.28 293 ALA A C 1
ATOM 2023 O O . ALA A 1 293 ? 23.830 42.378 43.955 1.00 16.30 293 ALA A O 1
ATOM 2025 N N . GLN A 1 294 ? 21.953 43.196 43.013 1.00 15.58 294 GLN A N 1
ATOM 2026 C CA . GLN A 1 294 ? 22.289 42.723 41.676 1.00 15.91 294 GLN A CA 1
ATOM 2027 C C . GLN A 1 294 ? 23.529 43.415 41.126 1.00 17.69 294 GLN A C 1
ATOM 2028 O O . GLN A 1 294 ? 24.439 42.765 40.619 1.00 19.06 294 GLN A O 1
ATOM 2034 N N . GLU A 1 295 ? 23.571 44.737 41.237 1.00 19.72 295 GLU A N 1
ATOM 2035 C CA . GLU A 1 295 ? 24.705 45.479 40.706 1.00 21.15 295 GLU A CA 1
ATOM 2036 C C . GLU A 1 295 ? 25.996 45.279 41.486 1.00 20.50 295 GLU A C 1
ATOM 2037 O O . GLU A 1 295 ? 27.084 45.442 40.941 1.00 22.58 295 GLU A O 1
ATOM 2043 N N . THR A 1 296 ? 25.879 44.906 42.754 1.00 18.22 296 THR A N 1
ATOM 2044 C CA . THR A 1 296 ? 27.058 44.711 43.587 1.00 18.91 296 THR A CA 1
ATOM 2045 C C . THR A 1 296 ? 27.649 43.313 43.518 1.00 17.66 296 THR A C 1
ATOM 2046 O O . THR A 1 296 ? 28.864 43.150 43.410 1.00 16.72 296 THR A O 1
ATOM 2050 N N . PHE A 1 297 ? 26.788 42.306 43.555 1.00 16.39 297 PHE A N 1
ATOM 2051 C CA . PHE A 1 297 ? 27.249 40.922 43.560 1.00 18.15 297 PHE A CA 1
ATOM 2052 C C . PHE A 1 297 ? 27.118 40.181 42.231 1.00 18.65 297 PHE A C 1
ATOM 2053 O O . PHE A 1 297 ? 27.708 39.119 42.051 1.00 18.76 297 PHE A O 1
ATOM 2061 N N . GLY A 1 298 ? 26.352 40.742 41.301 1.00 18.73 298 GLY A N 1
ATOM 2062 C CA . GLY A 1 298 ? 26.183 40.105 40.007 1.00 17.80 298 GLY A CA 1
ATOM 2063 C C . GLY A 1 298 ? 25.337 38.855 40.106 1.00 17.82 298 GLY A C 1
ATOM 2064 O O . GLY A 1 298 ? 24.606 38.682 41.078 1.00 17.15 298 GLY A O 1
ATOM 2065 N N . GLY A 1 299 ? 25.442 37.974 39.117 1.00 17.40 299 GLY A N 1
ATOM 2066 C CA . GLY A 1 299 ? 24.644 36.759 39.131 1.00 17.10 299 GLY A CA 1
ATOM 2067 C C . GLY A 1 299 ? 23.212 37.119 38.793 1.00 16.55 299 GLY A C 1
ATOM 2068 O O . GLY A 1 299 ? 22.975 37.868 37.848 1.00 15.61 299 GLY A O 1
ATOM 2069 N N . LYS A 1 300 ? 22.261 36.591 39.557 1.00 15.63 300 LYS A N 1
ATOM 2070 C CA . LYS A 1 300 ? 20.848 36.886 39.339 1.00 16.50 300 LYS A CA 1
ATOM 2071 C C . LYS A 1 300 ? 20.181 37.068 40.697 1.00 14.64 300 LYS A C 1
ATOM 2072 O O . LYS A 1 300 ? 20.626 36.504 41.696 1.00 14.45 300 LYS A O 1
ATOM 2078 N N . THR A 1 301 ? 19.101 37.846 40.717 1.00 13.47 301 THR A N 1
ATOM 2079 C CA . THR A 1 301 ? 18.401 38.173 41.954 1.00 13.79 301 THR A CA 1
ATOM 2080 C C . THR A 1 301 ? 16.961 37.730 42.114 1.00 12.87 301 THR A C 1
ATOM 2081 O O . THR A 1 301 ? 16.127 37.891 41.226 1.00 12.45 301 THR A O 1
ATOM 2093 N N . VAL A 1 303 ? 13.556 38.098 44.525 1.00 12.88 303 VAL A N 1
ATOM 2094 C CA . VAL A 1 303 ? 12.918 38.972 45.501 1.00 14.08 303 VAL A CA 1
ATOM 2095 C C . VAL A 1 303 ? 11.758 38.197 46.133 1.00 12.76 303 VAL A C 1
ATOM 2096 O O . VAL A 1 303 ? 10.763 37.881 45.478 1.00 13.66 303 VAL A O 1
ATOM 2100 N N . TRP A 1 304 ? 11.924 37.867 47.407 1.00 13.62 304 TRP A N 1
ATOM 2101 C CA . TRP A 1 304 ? 10.920 37.127 48.165 1.00 13.84 304 TRP A CA 1
ATOM 2102 C C . TRP A 1 304 ? 10.122 38.129 48.985 1.00 13.13 304 TRP A C 1
ATOM 2103 O O . TRP A 1 304 ? 10.673 38.812 49.851 1.00 12.81 304 TRP A O 1
ATOM 2114 N N . ALA A 1 305 ? 8.825 38.222 48.723 1.00 12.31 305 ALA A N 1
ATOM 2115 C CA . ALA A 1 305 ? 7.990 39.170 49.455 1.00 11.49 305 ALA A CA 1
ATOM 2116 C C . ALA A 1 305 ? 6.537 38.810 49.236 1.00 13.80 305 ALA A C 1
ATOM 2117 O O . ALA A 1 305 ? 6.233 37.856 48.530 1.00 13.76 305 ALA A O 1
ATOM 2119 N N . HIS A 1 306 ? 5.643 39.563 49.856 1.00 13.27 306 HIS A N 1
ATOM 2120 C CA . HIS A 1 306 ? 4.225 39.315 49.683 1.00 14.73 306 HIS A CA 1
ATOM 2121 C C . HIS A 1 306 ? 3.844 39.661 48.243 1.00 13.73 306 HIS A C 1
ATOM 2122 O O . HIS A 1 306 ? 4.532 40.442 47.591 1.00 15.29 306 HIS A O 1
ATOM 2129 N N . ASN A 1 307 ? 2.756 39.077 47.749 1.00 14.38 307 ASN A N 1
ATOM 2130 C CA . ASN A 1 307 ? 2.266 39.377 46.401 1.00 14.92 307 ASN A CA 1
ATOM 2131 C C . ASN A 1 307 ? 2.196 40.886 46.212 1.00 16.75 307 ASN A C 1
ATOM 2132 O O . ASN A 1 307 ? 2.564 41.418 45.170 1.00 14.41 307 ASN A O 1
ATOM 2137 N N . ILE A 1 308 ? 1.688 41.572 47.227 1.00 15.95 308 ILE A N 1
ATOM 2138 C CA . ILE A 1 308 ? 1.537 43.021 47.172 1.00 18.89 308 ILE A CA 1
ATOM 2139 C C . ILE A 1 308 ? 2.797 43.777 46.745 1.00 17.99 308 ILE A C 1
ATOM 2140 O O . ILE A 1 308 ? 2.728 44.690 45.919 1.00 17.68 308 ILE A O 1
ATOM 2145 N N . HIS A 1 309 ? 3.941 43.397 47.304 1.00 16.33 309 HIS A N 1
ATOM 2146 C CA . HIS A 1 309 ? 5.194 44.077 47.004 1.00 17.75 309 HIS A CA 1
ATOM 2147 C C . HIS A 1 309 ? 5.885 43.700 45.698 1.00 18.70 309 HIS A C 1
ATOM 2148 O O . HIS A 1 309 ? 6.587 44.523 45.119 1.00 18.32 309 HIS A O 1
ATOM 2155 N N . ILE A 1 310 ? 5.697 42.469 45.227 1.00 16.44 310 ILE A N 1
ATOM 2156 C CA . ILE A 1 310 ? 6.343 42.065 43.984 1.00 16.67 310 ILE A CA 1
ATOM 2157 C C . ILE A 1 310 ? 5.519 42.358 42.729 1.00 15.33 310 ILE A C 1
ATOM 2158 O O . ILE A 1 310 ? 6.057 42.374 41.619 1.00 15.84 310 ILE A O 1
ATOM 2163 N N . ALA A 1 311 ? 4.223 42.615 42.907 1.00 16.96 311 ALA A N 1
ATOM 2164 C CA . ALA A 1 311 ? 3.308 42.890 41.792 1.00 15.64 311 ALA A CA 1
ATOM 2165 C C . ALA A 1 311 ? 3.692 44.066 40.901 1.00 17.84 311 ALA A C 1
ATOM 2166 O O . ALA A 1 311 ? 4.282 45.045 41.352 1.00 17.57 311 ALA A O 1
ATOM 2168 N N . LYS A 1 312 ? 3.329 43.959 39.630 1.00 17.16 312 LYS A N 1
ATOM 2169 C CA . LYS A 1 312 ? 3.615 45.001 38.663 1.00 17.15 312 LYS A CA 1
ATOM 2170 C C . LYS A 1 312 ? 2.732 46.223 38.897 1.00 18.35 312 LYS A C 1
ATOM 2171 O O . LYS A 1 312 ? 3.101 47.346 38.535 1.00 17.83 312 LYS A O 1
ATOM 2177 N N . GLY A 1 313 ? 1.569 46.002 39.503 1.00 18.47 313 GLY A N 1
ATOM 2178 C CA . GLY A 1 313 ? 0.648 47.098 39.752 1.00 20.06 313 GLY A CA 1
ATOM 2179 C C . GLY A 1 313 ? 0.119 47.209 41.167 1.00 21.01 313 GLY A C 1
ATOM 2180 O O . GLY A 1 313 ? 0.727 46.712 42.114 1.00 19.71 313 GLY A O 1
ATOM 2181 N N . ILE A 1 314 ? -1.032 47.861 41.304 1.00 22.02 314 ILE A N 1
ATOM 2182 C CA . ILE A 1 314 ? -1.658 48.071 42.606 1.00 23.87 314 ILE A CA 1
ATOM 2183 C C . ILE A 1 314 ? -2.853 47.166 42.877 1.00 23.17 314 ILE A C 1
ATOM 2184 O O . ILE A 1 314 ? -3.831 47.166 42.131 1.00 22.69 314 ILE A O 1
ATOM 2189 N N . ILE A 1 315 ? -2.775 46.419 43.970 1.00 22.53 315 ILE A N 1
ATOM 2190 C CA . ILE A 1 315 ? -3.854 45.532 44.361 1.00 23.68 315 ILE A CA 1
ATOM 2191 C C . ILE A 1 315 ? -4.692 46.203 45.445 1.00 23.84 315 ILE A C 1
ATOM 2192 O O . ILE A 1 315 ? -5.909 46.321 45.315 1.00 24.02 315 ILE A O 1
ATOM 2197 N N . ASP A 1 316 ? -4.021 46.652 46.502 1.00 25.70 316 ASP A N 1
ATOM 2198 C CA . ASP A 1 316 ? -4.653 47.328 47.634 1.00 26.52 316 ASP A CA 1
ATOM 2199 C C . ASP A 1 316 ? -4.279 48.809 47.524 1.00 28.04 316 ASP A C 1
ATOM 2200 O O . ASP A 1 316 ? -3.260 49.243 48.055 1.00 26.14 316 ASP A O 1
ATOM 2205 N N . GLU A 1 317 ? -5.107 49.587 46.840 1.00 29.28 317 GLU A N 1
ATOM 2206 C CA . GLU A 1 317 ? -4.804 51.000 46.643 1.00 30.97 317 GLU A CA 1
ATOM 2207 C C . GLU A 1 317 ? -4.769 51.863 47.902 1.00 30.48 317 GLU A C 1
ATOM 2208 O O . GLU A 1 317 ? -4.023 52.839 47.958 1.00 30.23 317 GLU A O 1
ATOM 2214 N N . LYS A 1 318 ? -5.561 51.511 48.910 1.00 31.49 318 LYS A N 1
ATOM 2215 C CA . LYS A 1 318 ? -5.595 52.306 50.133 1.00 32.20 318 LYS A CA 1
ATOM 2216 C C . LYS A 1 318 ? -4.417 52.072 51.071 1.00 32.47 318 LYS A C 1
ATOM 2217 O O . LYS A 1 318 ? -3.934 53.012 51.705 1.00 32.08 318 LYS A O 1
ATOM 2223 N N . LEU A 1 319 ? -3.944 50.831 51.159 1.00 30.76 319 LEU A N 1
ATOM 2224 C CA . LEU A 1 319 ? -2.806 50.523 52.026 1.00 29.59 319 LEU A CA 1
ATOM 2225 C C . LEU A 1 319 ? -1.482 50.639 51.290 1.00 28.68 319 LEU A C 1
ATOM 2226 O O . LEU A 1 319 ? -0.477 51.059 51.861 1.00 27.23 319 LEU A O 1
ATOM 2231 N N . TYR A 1 320 ? -1.481 50.261 50.019 1.00 26.37 320 TYR A N 1
ATOM 2232 C CA . TYR A 1 320 ? -0.264 50.334 49.223 1.00 26.56 320 TYR A CA 1
ATOM 2233 C C . TYR A 1 320 ? -0.506 50.955 47.857 1.00 24.66 320 TYR A C 1
ATOM 2234 O O . TYR A 1 320 ? -0.614 50.246 46.857 1.00 23.72 320 TYR A O 1
ATOM 2243 N N . PRO A 1 321 ? -0.601 52.296 47.798 1.00 24.08 321 PRO A N 1
ATOM 2244 C CA . PRO A 1 321 ? -0.828 53.028 46.546 1.00 22.99 321 PRO A CA 1
ATOM 2245 C C . PRO A 1 321 ? 0.404 52.961 45.646 1.00 22.28 321 PRO A C 1
ATOM 2246 O O . PRO A 1 321 ? 0.345 53.269 44.457 1.00 22.49 321 PRO A O 1
ATOM 2250 N N . TYR A 1 322 ? 1.530 52.570 46.235 1.00 22.23 322 TYR A N 1
ATOM 2251 C CA . TYR A 1 322 ? 2.778 52.399 45.497 1.00 21.88 322 TYR A CA 1
ATOM 2252 C C . TYR A 1 322 ? 3.384 51.105 46.010 1.00 20.76 322 TYR A C 1
ATOM 2253 O O . TYR A 1 322 ? 3.233 50.774 47.185 1.00 19.35 322 TYR A O 1
ATOM 2262 N N . VAL A 1 323 ? 4.038 50.355 45.130 1.00 19.40 323 VAL A N 1
ATOM 2263 C CA . VAL A 1 323 ? 4.676 49.112 45.544 1.00 18.94 323 VAL A CA 1
ATOM 2264 C C . VAL A 1 323 ? 6.011 48.934 44.833 1.00 18.46 323 VAL A C 1
ATOM 2265 O O . VAL A 1 323 ? 6.200 49.409 43.712 1.00 17.78 323 VAL A O 1
ATOM 2269 N N . ALA A 1 324 ? 6.933 48.254 45.509 1.00 20.12 324 ALA A N 1
ATOM 2270 C CA . ALA A 1 324 ? 8.268 47.998 44.984 1.00 17.00 324 ALA A CA 1
ATOM 2271 C C . ALA A 1 324 ? 8.223 47.410 43.578 1.00 19.34 324 ALA A C 1
ATOM 2272 O O . ALA A 1 324 ? 8.966 47.832 42.691 1.00 18.46 324 ALA A O 1
ATOM 2274 N N . GLY A 1 325 ? 7.340 46.433 43.390 1.00 17.42 325 GLY A N 1
ATOM 2275 C CA . GLY A 1 325 ? 7.194 45.774 42.107 1.00 20.06 325 GLY A CA 1
ATOM 2276 C C . GLY A 1 325 ? 6.981 46.669 40.901 1.00 21.66 325 GLY A C 1
ATOM 2277 O O . GLY A 1 325 ? 7.491 46.371 39.821 1.00 23.00 325 GLY A O 1
ATOM 2278 N N . GLN A 1 326 ? 6.235 47.758 41.050 1.00 23.44 326 GLN A N 1
ATOM 2279 C CA . GLN A 1 326 ? 6.017 48.628 39.900 1.00 24.95 326 GLN A CA 1
ATOM 2280 C C . GLN A 1 326 ? 7.281 49.430 39.582 1.00 25.93 326 GLN A C 1
ATOM 2281 O O . GLN A 1 326 ? 7.540 49.744 38.422 1.00 27.11 326 GLN A O 1
ATOM 2287 N N . PHE A 1 327 ? 8.074 49.749 40.603 1.00 24.00 327 PHE A N 1
ATOM 2288 C CA . PHE A 1 327 ? 9.314 50.481 40.382 1.00 23.77 327 PHE A CA 1
ATOM 2289 C C . PHE A 1 327 ? 10.348 49.589 39.711 1.00 23.70 327 PHE A C 1
ATOM 2290 O O . PHE A 1 327 ? 11.163 50.067 38.925 1.00 23.54 327 PHE A O 1
ATOM 2298 N N . LEU A 1 328 ? 10.325 48.300 40.042 1.00 22.02 328 LEU A N 1
ATOM 2299 C CA . LEU A 1 328 ? 11.247 47.354 39.439 1.00 20.53 328 LEU A CA 1
ATOM 2300 C C . LEU A 1 328 ? 10.847 47.130 37.983 1.00 21.29 328 LEU A C 1
ATOM 2301 O O . LEU A 1 328 ? 11.703 47.027 37.104 1.00 20.52 328 LEU A O 1
ATOM 2306 N N . LYS A 1 329 ? 9.546 47.060 37.721 1.00 22.14 329 LYS A N 1
ATOM 2307 C CA . LYS A 1 329 ? 9.082 46.853 36.348 1.00 23.05 329 LYS A CA 1
ATOM 2308 C C . LYS A 1 329 ? 9.443 48.063 35.481 1.00 24.81 329 LYS A C 1
ATOM 2309 O O . LYS A 1 329 ? 9.872 47.906 34.339 1.00 23.51 329 LYS A O 1
ATOM 2315 N N . GLU A 1 330 ? 9.283 49.263 36.036 1.00 26.08 330 GLU A N 1
ATOM 2316 C CA . GLU A 1 330 ? 9.594 50.498 35.317 1.00 28.36 330 GLU A CA 1
ATOM 2317 C C . GLU A 1 330 ? 11.068 50.608 34.962 1.00 28.22 330 GLU A C 1
ATOM 2318 O O . GLU A 1 330 ? 11.436 50.891 33.812 1.00 28.47 330 GLU A O 1
ATOM 2324 N N . ARG A 1 331 ? 11.912 50.403 35.965 1.00 25.52 331 ARG A N 1
ATOM 2325 C CA . ARG A 1 331 ? 13.356 50.489 35.802 1.00 24.64 331 ARG A CA 1
ATOM 2326 C C . ARG A 1 331 ? 13.961 49.333 35.027 1.00 23.01 331 ARG A C 1
ATOM 2327 O O . ARG A 1 331 ? 14.939 49.518 34.305 1.00 22.02 331 ARG A O 1
ATOM 2335 N N . LEU A 1 332 ? 13.386 48.144 35.184 1.00 22.12 332 LEU A N 1
ATOM 2336 C CA . LEU A 1 332 ? 13.938 46.955 34.547 1.00 20.59 332 LEU A CA 1
ATOM 2337 C C . LEU A 1 332 ? 13.223 46.406 33.317 1.00 22.15 332 LEU A C 1
ATOM 2338 O O . LEU A 1 332 ? 13.814 45.647 32.553 1.00 20.94 332 LEU A O 1
ATOM 2343 N N . ASP A 1 333 ? 11.963 46.784 33.129 1.00 22.18 333 ASP A N 1
ATOM 2344 C CA . ASP A 1 333 ? 11.175 46.313 31.992 1.00 23.99 333 ASP A CA 1
ATOM 2345 C C . ASP A 1 333 ? 11.147 44.780 31.933 1.00 22.36 333 ASP A C 1
ATOM 2346 O O . ASP A 1 333 ? 10.695 44.142 32.879 1.00 21.02 333 ASP A O 1
ATOM 2351 N N . ASN A 1 334 ? 11.629 44.183 30.845 1.00 21.04 334 ASN A N 1
ATOM 2352 C CA . ASN A 1 334 ? 11.595 42.728 30.726 1.00 20.13 334 ASN A CA 1
ATOM 2353 C C . ASN A 1 334 ? 12.653 41.974 31.525 1.00 20.01 334 ASN A C 1
ATOM 2354 O O . ASN A 1 334 ? 12.690 40.740 31.496 1.00 20.36 334 ASN A O 1
ATOM 2359 N N . ASN A 1 335 ? 13.513 42.693 32.242 1.00 17.48 335 ASN A N 1
ATOM 2360 C CA . ASN A 1 335 ? 14.550 42.035 33.035 1.00 17.50 335 ASN A CA 1
ATOM 2361 C C . ASN A 1 335 ? 14.035 41.701 34.428 1.00 16.31 335 ASN A C 1
ATOM 2362 O O . ASN A 1 335 ? 14.780 41.194 35.265 1.00 15.53 335 ASN A O 1
ATOM 2367 N N . TYR A 1 336 ? 12.765 42.009 34.676 1.00 14.72 336 TYR A N 1
ATOM 2368 C CA . TYR A 1 336 ? 12.128 41.688 35.956 1.00 16.53 336 TYR A CA 1
ATOM 2369 C C . TYR A 1 336 ? 10.873 40.871 35.674 1.00 15.57 336 TYR A C 1
ATOM 2370 O O . TYR A 1 336 ? 9.919 41.363 35.072 1.00 16.37 336 TYR A O 1
ATOM 2379 N N . VAL A 1 337 ? 10.887 39.612 36.095 1.00 15.26 337 VAL A N 1
ATOM 2380 C CA . VAL A 1 337 ? 9.745 38.729 35.897 1.00 14.99 337 VAL A CA 1
ATOM 2381 C C . VAL A 1 337 ? 9.052 38.543 37.243 1.00 15.34 337 VAL A C 1
ATOM 2382 O O . VAL A 1 337 ? 9.709 38.354 38.267 1.00 17.36 337 VAL A O 1
ATOM 2386 N N . THR A 1 338 ? 7.724 38.611 37.235 1.00 13.89 338 THR A N 1
ATOM 2387 C CA . THR A 1 338 ? 6.934 38.458 38.453 1.00 15.74 338 THR A CA 1
ATOM 2388 C C . THR A 1 338 ? 6.144 37.171 38.497 1.00 16.21 338 THR A C 1
ATOM 2389 O O . THR A 1 338 ? 5.402 36.857 37.570 1.00 17.03 338 THR A O 1
ATOM 2393 N N . ILE A 1 339 ? 6.300 36.436 39.594 1.00 15.68 339 ILE A N 1
ATOM 2394 C CA . ILE A 1 339 ? 5.595 35.178 39.802 1.00 15.38 339 ILE A CA 1
ATOM 2395 C C . ILE A 1 339 ? 4.731 35.323 41.047 1.00 16.08 339 ILE A C 1
ATOM 2396 O O . ILE A 1 339 ? 5.238 35.263 42.169 1.00 16.96 339 ILE A O 1
ATOM 2401 N N . GLY A 1 340 ? 3.431 35.511 40.844 1.00 16.65 340 GLY A N 1
ATOM 2402 C CA . GLY A 1 340 ? 2.511 35.664 41.957 1.00 16.14 340 GLY A CA 1
ATOM 2403 C C . GLY A 1 340 ? 2.062 34.338 42.550 1.00 16.36 340 GLY A C 1
ATOM 2404 O O . GLY A 1 340 ? 2.134 33.296 41.896 1.00 15.95 340 GLY A O 1
ATOM 2405 N N . SER A 1 341 ? 1.590 34.387 43.790 1.00 16.68 341 SER A N 1
ATOM 2406 C CA . SER A 1 341 ? 1.120 33.204 44.502 1.00 16.39 341 SER A CA 1
ATOM 2407 C C . SER A 1 341 ? -0.393 33.225 44.662 1.00 16.47 341 SER A C 1
ATOM 2408 O O . SER A 1 341 ? -0.961 34.225 45.103 1.00 18.45 341 SER A O 1
ATOM 2411 N N . THR A 1 342 ? -1.043 32.122 44.302 1.00 16.58 342 THR A N 1
ATOM 2412 C CA . THR A 1 342 ? -2.487 32.028 44.440 1.00 16.30 342 THR A CA 1
ATOM 2413 C C . THR A 1 342 ? -2.899 30.730 45.124 1.00 17.86 342 THR A C 1
ATOM 2414 O O . THR A 1 342 ? -2.257 29.692 44.966 1.00 17.52 342 THR A O 1
ATOM 2418 N N . THR A 1 343 ? -3.955 30.817 45.923 1.00 17.58 343 THR A N 1
ATOM 2419 C CA . THR A 1 343 ? -4.491 29.656 46.610 1.00 19.21 343 THR A CA 1
ATOM 2420 C C . THR A 1 343 ? -6.002 29.814 46.647 1.00 18.74 343 THR A C 1
ATOM 2421 O O . THR A 1 343 ? -6.515 30.923 46.543 1.00 19.57 343 THR A O 1
ATOM 2425 N N . THR A 1 344 ? -6.712 28.703 46.786 1.00 20.22 344 THR A N 1
ATOM 2426 C CA . THR A 1 344 ? -8.171 28.748 46.796 1.00 20.13 344 THR A CA 1
ATOM 2427 C C . THR A 1 344 ? -8.839 28.703 48.165 1.00 20.94 344 THR A C 1
ATOM 2428 O O . THR A 1 344 ? -9.645 29.571 48.496 1.00 22.36 344 THR A O 1
ATOM 2432 N N . GLU A 1 345 ? -8.499 27.697 48.957 1.00 22.69 345 GLU A N 1
ATOM 2433 C CA . GLU A 1 345 ? -9.118 27.525 50.265 1.00 22.52 345 GLU A CA 1
ATOM 2434 C C . GLU A 1 345 ? -8.172 26.956 51.319 1.00 22.14 345 GLU A C 1
ATOM 2435 O O . GLU A 1 345 ? -7.103 26.436 51.003 1.00 22.25 345 GLU A O 1
ATOM 2441 N N . GLY A 1 346 ? -8.585 27.058 52.577 1.00 20.38 346 GLY A N 1
ATOM 2442 C CA . GLY A 1 346 ? -7.777 26.543 53.662 1.00 21.18 346 GLY A CA 1
ATOM 2443 C C . GLY A 1 346 ? -7.642 27.518 54.810 1.00 20.82 346 GLY A C 1
ATOM 2444 O O . GLY A 1 346 ? -8.251 28.587 54.811 1.00 19.48 346 GLY A O 1
ATOM 2445 N N . ASN A 1 347 ? -6.850 27.130 55.802 1.00 19.85 347 ASN A N 1
ATOM 2446 C CA . ASN A 1 347 ? -6.600 27.956 56.982 1.00 19.80 347 ASN A CA 1
ATOM 2447 C C . ASN A 1 347 ? -5.181 28.509 56.889 1.00 19.90 347 ASN A C 1
ATOM 2448 O O . ASN A 1 347 ? -4.320 27.924 56.232 1.00 19.16 347 ASN A O 1
ATOM 2453 N N . PHE A 1 348 ? -4.933 29.627 57.554 1.00 20.16 348 PHE A N 1
ATOM 2454 C CA . PHE A 1 348 ? -3.610 30.221 57.513 1.00 20.08 348 PHE A CA 1
ATOM 2455 C C . PHE A 1 348 ? -3.264 30.843 58.853 1.00 20.65 348 PHE A C 1
ATOM 2456 O O . PHE A 1 348 ? -4.141 31.101 59.682 1.00 20.05 348 PHE A O 1
ATOM 2464 N N . THR A 1 349 ? -1.972 31.084 59.047 1.00 19.25 349 THR A N 1
ATOM 2465 C CA . THR A 1 349 ? -1.454 31.684 60.269 1.00 20.24 349 THR A CA 1
ATOM 2466 C C . THR A 1 349 ? -1.494 33.194 60.105 1.00 21.22 349 THR A C 1
ATOM 2467 O O . THR A 1 349 ? -1.167 33.711 59.037 1.00 20.93 349 THR A O 1
ATOM 2471 N N . LEU A 1 350 ? -1.896 33.897 61.157 1.00 20.72 350 LEU A N 1
ATOM 2472 C CA . LEU A 1 350 ? -1.948 35.358 61.117 1.00 24.25 350 LEU A CA 1
ATOM 2473 C C . LEU A 1 350 ? -1.938 35.906 62.542 1.00 26.02 350 LEU A C 1
ATOM 2474 O O . LEU A 1 350 ? -1.866 35.144 63.504 1.00 24.30 350 LEU A O 1
ATOM 2479 N N . TYR A 1 351 ? -2.003 37.226 62.672 1.00 29.40 351 TYR A N 1
ATOM 2480 C CA . TYR A 1 351 ? -2.006 37.869 63.982 1.00 34.19 351 TYR A CA 1
ATOM 2481 C C . TYR A 1 351 ? -3.374 37.975 64.646 1.00 37.59 351 TYR A C 1
ATOM 2482 O O . TYR A 1 351 ? -3.755 37.123 65.448 1.00 39.52 351 TYR A O 1
ATOM 2491 N N . SER A 1 352 ? -4.105 39.036 64.322 1.00 41.46 352 SER A N 1
ATOM 2492 C CA . SER A 1 352 ? -5.428 39.253 64.907 1.00 43.40 352 SER A CA 1
ATOM 2493 C C . SER A 1 352 ? -6.509 39.448 63.843 1.00 44.74 352 SER A C 1
ATOM 2494 O O . SER A 1 352 ? -6.207 39.675 62.669 1.00 44.24 352 SER A O 1
ATOM 2497 N N . GLU A 1 353 ? -7.767 39.363 64.272 1.00 45.76 353 GLU A N 1
ATOM 2498 C CA . GLU A 1 353 ? -8.920 39.497 63.385 1.00 45.62 353 GLU A CA 1
ATOM 2499 C C . GLU A 1 353 ? -9.353 40.948 63.144 1.00 45.99 353 GLU A C 1
ATOM 2500 O O . GLU A 1 353 ? -8.547 41.879 63.252 1.00 46.69 353 GLU A O 1
ATOM 2506 N N . TYR A 1 354 ? -10.631 41.132 62.819 1.00 45.67 354 TYR A N 1
ATOM 2507 C CA . TYR A 1 354 ? -11.177 42.459 62.553 1.00 45.67 354 TYR A CA 1
ATOM 2508 C C . TYR A 1 354 ? -12.263 42.802 63.565 1.00 46.15 354 TYR A C 1
ATOM 2509 O O . TYR A 1 354 ? -12.450 42.091 64.545 1.00 46.59 354 TYR A O 1
ATOM 2518 N N . GLY A 1 360 ? -0.159 41.776 69.258 1.00 43.73 360 GLY A N 1
ATOM 2519 C CA . GLY A 1 360 ? -1.072 40.677 69.518 1.00 42.63 360 GLY A CA 1
ATOM 2520 C C . GLY A 1 360 ? -0.369 39.333 69.489 1.00 42.11 360 GLY A C 1
ATOM 2521 O O . GLY A 1 360 ? 0.860 39.268 69.485 1.00 43.40 360 GLY A O 1
ATOM 2522 N N . LYS A 1 361 ? -1.145 38.255 69.464 1.00 40.33 361 LYS A N 1
ATOM 2523 C CA . LYS A 1 361 ? -0.569 36.918 69.439 1.00 37.48 361 LYS A CA 1
ATOM 2524 C C . LYS A 1 361 ? -0.897 36.215 68.127 1.00 35.12 361 LYS A C 1
ATOM 2525 O O . LYS A 1 361 ? -1.831 36.600 67.421 1.00 33.30 361 LYS A O 1
ATOM 2531 N N . ILE A 1 362 ? -0.114 35.194 67.795 1.00 31.68 362 ILE A N 1
ATOM 2532 C CA . ILE A 1 362 ? -0.317 34.453 66.558 1.00 30.23 362 ILE A CA 1
ATOM 2533 C C . ILE A 1 362 ? -1.461 33.450 66.690 1.00 28.45 362 ILE A C 1
ATOM 2534 O O . ILE A 1 362 ? -1.527 32.694 67.660 1.00 28.58 362 ILE A O 1
ATOM 2539 N N . THR A 1 363 ? -2.352 33.446 65.704 1.00 25.95 363 THR A N 1
ATOM 2540 C CA . THR A 1 363 ? -3.500 32.543 65.696 1.00 24.83 363 THR A CA 1
ATOM 2541 C C . THR A 1 363 ? -3.737 32.030 64.274 1.00 24.43 363 THR A C 1
ATOM 2542 O O . THR A 1 363 ? -2.863 32.148 63.420 1.00 21.92 363 THR A O 1
ATOM 2546 N N . THR A 1 364 ? -4.919 31.472 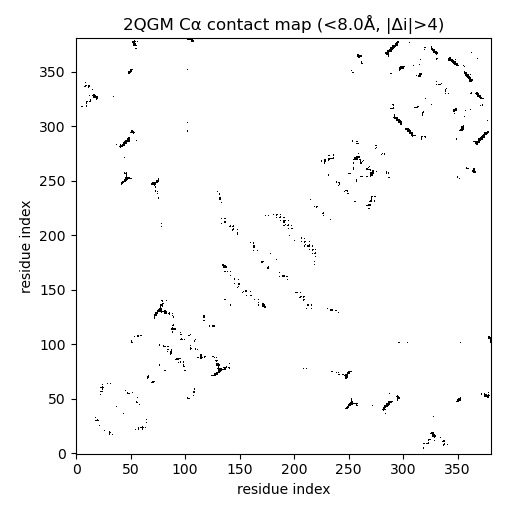64.030 1.00 23.61 364 THR A N 1
ATOM 2547 C CA . THR A 1 364 ? -5.271 30.938 62.719 1.00 24.43 364 THR A CA 1
ATOM 2548 C C . THR A 1 364 ? -6.665 31.388 62.263 1.00 24.03 364 THR A C 1
ATOM 2549 O O . THR A 1 364 ? -7.560 31.596 63.085 1.00 23.59 364 THR A O 1
ATOM 2553 N N . ASP A 1 365 ? -6.842 31.538 60.952 1.00 23.00 365 ASP A N 1
ATOM 2554 C CA . ASP A 1 365 ? -8.126 31.941 60.396 1.00 24.21 365 ASP A CA 1
ATOM 2555 C C . ASP A 1 365 ? -8.380 31.181 59.098 1.00 23.72 365 ASP A C 1
ATOM 2556 O O . ASP A 1 365 ? -7.516 30.435 58.631 1.00 21.53 365 ASP A O 1
ATOM 2561 N N . THR A 1 366 ? -9.563 31.363 58.520 1.00 22.52 366 THR A N 1
ATOM 2562 C CA . THR A 1 366 ? -9.919 30.659 57.294 1.00 22.33 366 THR A CA 1
ATOM 2563 C C . THR A 1 366 ? -10.086 31.590 56.106 1.00 22.56 366 THR A C 1
ATOM 2564 O O . THR A 1 366 ? -10.629 32.688 56.228 1.00 21.68 366 THR A O 1
ATOM 2568 N N . ILE A 1 367 ? -9.623 31.138 54.948 1.00 21.96 367 ILE A N 1
ATOM 2569 C CA . ILE A 1 367 ? -9.713 31.924 53.729 1.00 24.44 367 ILE A CA 1
ATOM 2570 C C . ILE A 1 367 ? -11.159 32.138 53.285 1.00 26.40 367 ILE A C 1
ATOM 2571 O O . ILE A 1 367 ? -11.876 31.178 52.995 1.00 26.25 367 ILE A O 1
ATOM 2576 N N . PRO A 1 368 ? -11.605 33.404 53.233 1.00 28.95 368 PRO A N 1
ATOM 2577 C CA . PRO A 1 368 ? -12.976 33.703 52.811 1.00 30.22 368 PRO A CA 1
ATOM 2578 C C . PRO A 1 368 ? -13.178 33.298 51.352 1.00 31.19 368 PRO A C 1
ATOM 2579 O O . PRO A 1 368 ? -12.272 33.432 50.528 1.00 29.58 368 PRO A O 1
ATOM 2583 N N . GLN A 1 369 ? -14.376 32.815 51.046 1.00 32.19 369 GLN A N 1
ATOM 2584 C CA . GLN A 1 369 ? -14.730 32.380 49.704 1.00 34.31 369 GLN A CA 1
ATOM 2585 C C . GLN A 1 369 ? -15.382 33.493 48.883 1.00 34.15 369 GLN A C 1
ATOM 2586 O O . GLN A 1 369 ? -16.118 34.325 49.418 1.00 35.11 369 GLN A O 1
ATOM 2592 N N . ASP A 1 370 ? -15.084 33.501 47.585 1.00 33.05 370 ASP A N 1
ATOM 2593 C CA . ASP A 1 370 ? -15.637 34.463 46.629 1.00 32.45 370 ASP A CA 1
ATOM 2594 C C . ASP A 1 370 ? -15.688 33.751 45.278 1.00 32.34 370 ASP A C 1
ATOM 2595 O O . ASP A 1 370 ? -14.667 33.601 44.608 1.00 30.52 370 ASP A O 1
ATOM 2600 N N . VAL A 1 371 ? -16.879 33.318 44.877 1.00 32.24 371 VAL A N 1
ATOM 2601 C CA . VAL A 1 371 ? -17.046 32.590 43.621 1.00 32.65 371 VAL A CA 1
ATOM 2602 C C . VAL A 1 371 ? -16.722 33.374 42.351 1.00 31.41 371 VAL A C 1
ATOM 2603 O O . VAL A 1 371 ? -16.726 32.812 41.253 1.00 32.39 371 VAL A O 1
ATOM 2607 N N . LYS A 1 372 ? -16.439 34.661 42.495 1.00 31.42 372 LYS A N 1
ATOM 2608 C CA . LYS A 1 372 ? -16.117 35.497 41.346 1.00 30.53 372 LYS A CA 1
ATOM 2609 C C . LYS A 1 372 ? -14.609 35.724 41.183 1.00 29.34 372 LYS A C 1
ATOM 2610 O O . LYS A 1 372 ? -14.147 36.128 40.116 1.00 28.28 372 LYS A O 1
ATOM 2616 N N . SER A 1 373 ? -13.846 35.437 42.232 1.00 29.09 373 SER A N 1
ATOM 2617 C CA . SER A 1 373 ? -12.395 35.645 42.216 1.00 27.14 373 SER A CA 1
ATOM 2618 C C . SER A 1 373 ? -11.586 34.747 41.278 1.00 26.60 373 SER A C 1
ATOM 2619 O O . SER A 1 373 ? -12.017 33.653 40.902 1.00 26.00 373 SER A O 1
ATOM 2622 N N . PHE A 1 374 ? -10.400 35.220 40.906 1.00 23.89 374 PHE A N 1
ATOM 2623 C CA . PHE A 1 374 ? -9.505 34.437 40.056 1.00 23.42 374 PHE A CA 1
ATOM 2624 C C . PHE A 1 374 ? -9.196 33.159 40.828 1.00 22.64 374 PHE A C 1
ATOM 2625 O O . PHE A 1 374 ? -9.070 32.083 40.251 1.00 23.52 374 PHE A O 1
ATOM 2633 N N . ASN A 1 375 ? -9.081 33.305 42.146 1.00 24.26 375 ASN A N 1
ATOM 2634 C CA . ASN A 1 375 ? -8.753 32.202 43.042 1.00 23.42 375 ASN A CA 1
ATOM 2635 C C . ASN A 1 375 ? -9.697 31.014 42.996 1.00 24.71 375 ASN A C 1
ATOM 2636 O O . ASN A 1 375 ? -9.257 29.867 42.950 1.00 24.27 375 ASN A O 1
ATOM 2641 N N . TYR A 1 376 ? -10.996 31.271 43.015 1.00 25.83 376 TYR A N 1
ATOM 2642 C CA . TYR A 1 376 ? -11.923 30.159 42.977 1.00 27.27 376 TYR A CA 1
ATOM 2643 C C . TYR A 1 376 ? -12.003 29.514 41.607 1.00 24.33 376 TYR A C 1
ATOM 2644 O O . TYR A 1 376 ? -12.243 28.314 41.501 1.00 23.39 376 TYR A O 1
ATOM 2653 N N . THR A 1 377 ? -11.772 30.299 40.561 1.00 24.61 377 THR A N 1
ATOM 2654 C CA . THR A 1 377 ? -11.791 29.754 39.208 1.00 24.57 377 THR A CA 1
ATOM 2655 C C . THR A 1 377 ? -10.570 28.847 39.054 1.00 24.04 377 THR A C 1
ATOM 2656 O O . THR A 1 377 ? -10.641 27.785 38.440 1.00 24.59 377 THR A O 1
ATOM 2660 N N . LEU A 1 378 ? -9.448 29.268 39.630 1.00 24.43 378 LEU A N 1
ATOM 2661 C CA . LEU A 1 378 ? -8.222 28.481 39.560 1.00 22.39 378 LEU A CA 1
ATOM 2662 C C . LEU A 1 378 ? -8.407 27.159 40.300 1.00 21.96 378 LEU A C 1
ATOM 2663 O O . LEU A 1 378 ? -7.820 26.138 39.929 1.00 22.59 378 LEU A O 1
ATOM 2668 N N . GLY A 1 379 ? -9.231 27.187 41.347 1.00 20.03 379 GLY A N 1
ATOM 2669 C CA . GLY A 1 379 ? -9.485 25.991 42.130 1.00 23.22 379 GLY A CA 1
ATOM 2670 C C . GLY A 1 379 ? -10.277 24.952 41.359 1.00 23.15 379 GLY A C 1
ATOM 2671 O O . GLY A 1 379 ? -10.246 23.767 41.693 1.00 24.33 379 GLY A O 1
ATOM 2672 N N . LYS A 1 380 ? -10.978 25.404 40.323 1.00 24.11 380 LYS A N 1
ATOM 2673 C CA . LYS A 1 380 ? -11.797 24.533 39.478 1.00 24.53 380 LYS A CA 1
ATOM 2674 C C . LYS A 1 380 ? -10.935 23.698 38.535 1.00 25.49 380 LYS A C 1
ATOM 2675 O O . LYS A 1 380 ? -11.313 22.587 38.155 1.00 24.51 380 LYS A O 1
ATOM 2681 N N . VAL A 1 381 ? -9.784 24.244 38.155 1.00 23.66 381 VAL A N 1
ATOM 2682 C CA . VAL A 1 381 ? -8.863 23.555 37.266 1.00 23.11 381 VAL A CA 1
ATOM 2683 C C . VAL A 1 381 ? -8.495 22.214 37.882 1.00 21.40 381 VAL A C 1
ATOM 2684 O O . VAL A 1 381 ? -8.139 22.145 39.060 1.00 21.41 381 VAL A O 1
ATOM 2688 N N . PRO A 1 382 ? -8.568 21.129 37.090 1.00 22.58 382 PRO A N 1
ATOM 2689 C CA . PRO A 1 382 ? -8.242 19.797 37.603 1.00 22.36 382 PRO A CA 1
ATOM 2690 C C . PRO A 1 382 ? -6.791 19.480 37.944 1.00 21.65 382 PRO A C 1
ATOM 2691 O O . PRO A 1 382 ? -6.326 18.372 37.706 1.00 20.67 382 PRO A O 1
ATOM 2695 N N . TYR A 1 383 ? -6.080 20.460 38.493 1.00 21.06 383 TYR A N 1
ATOM 2696 C CA . TYR A 1 383 ? -4.703 20.268 38.935 1.00 21.97 383 TYR A CA 1
ATOM 2697 C C . TYR A 1 383 ? -4.648 20.851 40.337 1.00 20.80 383 TYR A C 1
ATOM 2698 O O . TYR A 1 383 ? -5.095 21.977 40.548 1.00 23.27 383 TYR A O 1
ATOM 2707 N N . LYS A 1 384 ? -4.121 20.092 41.290 1.00 20.98 384 LYS A N 1
ATOM 2708 C CA . LYS A 1 384 ? -4.016 20.577 42.664 1.00 21.95 384 LYS A CA 1
ATOM 2709 C C . LYS A 1 384 ? -3.010 21.721 42.755 1.00 22.45 384 LYS A C 1
ATOM 2710 O O . LYS A 1 384 ? -3.161 22.621 43.575 1.00 21.62 384 LYS A O 1
ATOM 2724 N N . PHE A 1 386 ? -0.226 24.136 40.047 1.00 17.70 386 PHE A N 1
ATOM 2725 C CA . PHE A 1 386 ? 0.254 24.371 38.705 1.00 17.28 386 PHE A CA 1
ATOM 2726 C C . PHE A 1 386 ? 0.819 25.766 38.478 1.00 17.20 386 PHE A C 1
ATOM 2727 O O . PHE A 1 386 ? 0.581 26.686 39.266 1.00 16.53 386 PHE A O 1
ATOM 2735 N N . LEU A 1 387 ? 1.592 25.898 37.403 1.00 16.71 387 LEU A N 1
ATOM 2736 C CA . LEU A 1 387 ? 2.175 27.168 37.008 1.00 18.86 387 LEU A CA 1
ATOM 2737 C C . LEU A 1 387 ? 1.338 27.642 35.845 1.00 18.51 387 LEU A C 1
ATOM 2738 O O . LEU A 1 387 ? 0.852 26.831 35.057 1.00 18.17 387 LEU A O 1
ATOM 2743 N N . LEU A 1 388 ? 1.175 28.952 35.731 1.00 18.63 388 LEU A N 1
ATOM 2744 C CA . LEU A 1 388 ? 0.417 29.523 34.632 1.00 19.07 388 LEU A CA 1
ATOM 2745 C C . LEU A 1 388 ? 1.137 30.784 34.160 1.00 19.46 388 LEU A C 1
ATOM 2746 O O . LEU A 1 388 ? 1.315 31.721 34.934 1.00 19.05 388 LEU A O 1
ATOM 2751 N N . ASP A 1 389 ? 1.572 30.796 32.900 1.00 18.17 389 ASP A N 1
ATOM 2752 C CA . ASP A 1 389 ? 2.257 31.968 32.332 1.00 18.89 389 ASP A CA 1
ATOM 2753 C C . ASP A 1 389 ? 1.164 32.845 31.728 1.00 19.43 389 ASP A C 1
ATOM 2754 O O . ASP A 1 389 ? 0.692 32.587 30.625 1.00 19.31 389 ASP A O 1
ATOM 2759 N N . ASN A 1 390 ? 0.765 33.886 32.448 1.00 18.23 390 ASN A N 1
ATOM 2760 C CA . ASN A 1 390 ? -0.316 34.747 31.981 1.00 18.64 390 ASN A CA 1
ATOM 2761 C C . ASN A 1 390 ? 0.022 35.574 30.741 1.00 18.77 390 ASN A C 1
ATOM 2762 O O . ASN A 1 390 ? -0.878 36.001 30.017 1.00 20.53 390 ASN A O 1
ATOM 2767 N N . ARG A 1 391 ? 1.309 35.785 30.489 1.00 17.53 391 ARG A N 1
ATOM 2768 C CA . ARG A 1 391 ? 1.748 36.584 29.347 1.00 19.47 391 ARG A CA 1
ATOM 2769 C C . ARG A 1 391 ? 1.502 35.963 27.978 1.00 19.69 391 ARG A C 1
ATOM 2770 O O . ARG A 1 391 ? 1.296 36.685 27.006 1.00 22.48 391 ARG A O 1
ATOM 2778 N N . HIS A 1 392 ? 1.530 34.638 27.893 1.00 20.67 392 HIS A N 1
ATOM 2779 C CA . HIS A 1 392 ? 1.356 33.971 26.609 1.00 22.06 392 HIS A CA 1
ATOM 2780 C C . HIS A 1 392 ? 0.073 33.166 26.434 1.00 22.34 392 HIS A C 1
ATOM 2781 O O . HIS A 1 392 ? -0.042 32.369 25.501 1.00 23.29 392 HIS A O 1
ATOM 2788 N N . LEU A 1 393 ? -0.891 33.377 27.324 1.00 21.36 393 LEU A N 1
ATOM 2789 C CA . LEU A 1 393 ? -2.165 32.677 27.230 1.00 23.45 393 LEU A CA 1
ATOM 2790 C C . LEU A 1 393 ? -2.925 33.133 25.989 1.00 24.06 393 LEU A C 1
ATOM 2791 O O . LEU A 1 393 ? -2.730 34.249 25.510 1.00 23.74 393 LEU A O 1
ATOM 2796 N N . LYS A 1 394 ? -3.780 32.250 25.480 1.00 25.76 394 LYS A N 1
ATOM 2797 C CA . LYS A 1 394 ? -4.620 32.522 24.317 1.00 25.52 394 LYS A CA 1
ATOM 2798 C C . LYS A 1 394 ? -6.025 32.023 24.659 1.00 25.91 394 LYS A C 1
ATOM 2799 O O . LYS A 1 394 ? -6.242 31.440 25.722 1.00 25.21 394 LYS A O 1
ATOM 2805 N N . GLY A 1 395 ? -6.977 32.247 23.762 1.00 25.90 395 GLY A N 1
ATOM 2806 C CA . GLY A 1 395 ? -8.332 31.791 24.009 1.00 26.44 395 GLY A CA 1
ATOM 2807 C C . GLY A 1 395 ? -9.039 32.464 25.172 1.00 27.17 395 GLY A C 1
ATOM 2808 O O . GLY A 1 395 ? -8.800 33.637 25.476 1.00 25.39 395 GLY A O 1
ATOM 2809 N N . GLN A 1 396 ? -9.909 31.709 25.835 1.00 26.74 396 GLN A N 1
ATOM 2810 C C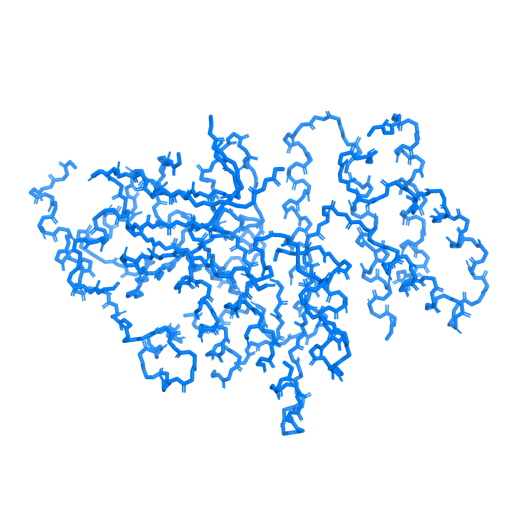A . GLN A 1 396 ? -10.681 32.231 26.955 1.00 27.79 396 GLN A CA 1
ATOM 2811 C C . GLN A 1 396 ? -9.825 32.529 28.181 1.00 26.80 396 GLN A C 1
ATOM 2812 O O . GLN A 1 396 ? -10.104 33.475 28.918 1.00 26.29 396 GLN A O 1
ATOM 2818 N N . ALA A 1 397 ? -8.786 31.729 28.401 1.00 25.39 397 ALA A N 1
ATOM 2819 C CA . ALA A 1 397 ? -7.908 31.941 29.549 1.00 25.57 397 ALA A CA 1
ATOM 2820 C C . ALA A 1 397 ? -7.256 33.314 29.457 1.00 25.56 397 ALA A C 1
ATOM 2821 O O . ALA A 1 397 ? -7.064 33.994 30.466 1.00 24.89 397 ALA A O 1
ATOM 2823 N N . GLU A 1 398 ? -6.914 33.712 28.237 1.00 23.72 398 GLU A N 1
ATOM 2824 C CA . GLU A 1 398 ? -6.280 34.999 27.995 1.00 25.73 398 GLU A CA 1
ATOM 2825 C C . GLU A 1 398 ? -7.214 36.156 28.310 1.00 25.41 398 GLU A C 1
ATOM 2826 O O . GLU A 1 398 ? -6.820 37.129 28.947 1.00 27.29 398 GLU A O 1
ATOM 2832 N N . LYS A 1 399 ? -8.453 36.050 27.845 1.00 26.07 399 LYS A N 1
ATOM 2833 C CA . LYS A 1 399 ? -9.439 37.093 28.081 1.00 25.62 399 LYS A CA 1
ATOM 2834 C C . LYS A 1 399 ? -9.696 37.175 29.583 1.00 24.83 399 LYS A C 1
ATOM 2835 O O . LYS A 1 399 ? -9.927 38.252 30.138 1.00 22.81 399 LYS A O 1
ATOM 2841 N N . TRP A 1 400 ? -9.624 36.019 30.232 1.00 23.87 400 TRP A N 1
ATOM 2842 C CA . TRP A 1 400 ? -9.853 35.904 31.665 1.00 25.37 400 TRP A CA 1
ATOM 2843 C C . TRP A 1 400 ? -8.826 36.644 32.529 1.00 24.94 400 TRP A C 1
ATOM 2844 O O . TRP A 1 400 ? -9.205 37.428 33.400 1.00 25.44 400 TRP A O 1
ATOM 2855 N N . VAL A 1 401 ? -7.536 36.407 32.300 1.00 25.10 401 VAL A N 1
ATOM 2856 C CA . VAL A 1 401 ? -6.504 37.071 33.105 1.00 24.79 401 VAL A CA 1
ATOM 2857 C C . VAL A 1 401 ? -6.431 38.580 32.888 1.00 25.76 401 VAL A C 1
ATOM 2858 O O . VAL A 1 401 ? -5.957 39.313 33.757 1.00 25.30 401 VAL A O 1
ATOM 2862 N N . LYS A 1 402 ? -6.895 39.035 31.727 1.00 27.15 402 LYS A N 1
ATOM 2863 C CA . LYS A 1 402 ? -6.882 40.457 31.392 1.00 27.41 402 LYS A CA 1
ATOM 2864 C C . LYS A 1 402 ? -8.118 41.188 31.910 1.00 28.14 402 LYS A C 1
ATOM 2865 O O . LYS A 1 402 ? -8.166 42.420 31.925 1.00 29.18 402 LYS A O 1
ATOM 2871 N N . ALA A 1 403 ? -9.121 40.426 32.325 1.00 28.52 403 ALA A N 1
ATOM 2872 C CA . ALA A 1 403 ? -10.357 40.997 32.845 1.00 29.06 403 ALA A CA 1
ATOM 2873 C C . ALA A 1 403 ? -10.204 41.349 34.320 1.00 30.10 403 ALA A C 1
ATOM 2874 O O . ALA A 1 403 ? -9.287 40.872 34.987 1.00 30.04 403 ALA A O 1
ATOM 2876 N N . LYS A 1 404 ? -11.096 42.194 34.829 1.00 30.40 404 LYS A N 1
ATOM 2877 C CA . LYS A 1 404 ? -11.045 42.578 36.234 1.00 31.90 404 LYS A CA 1
ATOM 2878 C C . LYS A 1 404 ? -11.961 41.693 37.064 1.00 31.18 404 LYS A C 1
ATOM 2879 O O . LYS A 1 404 ? -13.159 41.581 36.788 1.00 31.91 404 LYS A O 1
ATOM 2885 N N . ARG A 1 405 ? -11.385 41.059 38.079 1.00 30.94 405 ARG A N 1
ATOM 2886 C CA . ARG A 1 405 ? -12.129 40.171 38.964 1.00 29.63 405 ARG A CA 1
ATOM 2887 C C . ARG A 1 405 ? -11.511 40.246 40.353 1.00 27.92 405 ARG A C 1
ATOM 2888 O O . ARG A 1 405 ? -10.388 40.722 40.513 1.00 25.77 405 ARG A O 1
ATOM 2896 N N . PRO A 1 406 ? -12.235 39.776 41.378 1.00 26.50 406 PRO A N 1
ATOM 2897 C CA . PRO A 1 406 ? -11.685 39.820 42.734 1.00 25.57 406 PRO A CA 1
ATOM 2898 C C . PRO A 1 406 ? -10.418 38.980 42.839 1.00 25.68 406 PRO A C 1
ATOM 2899 O O . PRO A 1 406 ? -10.345 37.881 42.280 1.00 25.20 406 PRO A O 1
ATOM 2903 N N . LEU A 1 407 ? -9.420 39.510 43.539 1.00 23.28 407 LEU A N 1
ATOM 2904 C CA . LEU A 1 407 ? -8.165 38.796 43.743 1.00 21.57 407 LEU A CA 1
ATOM 2905 C C . LEU A 1 407 ? -7.917 38.757 45.240 1.00 21.99 407 LEU A C 1
ATOM 2906 O O . LEU A 1 407 ? -7.950 39.785 45.913 1.00 19.65 407 LEU A O 1
ATOM 2911 N N . LEU A 1 408 ? -7.672 37.561 45.756 1.00 20.64 408 LEU A N 1
ATOM 2912 C CA . LEU A 1 408 ? -7.429 37.379 47.176 1.00 19.06 408 LEU A CA 1
ATOM 2913 C C . LEU A 1 408 ? -6.075 37.946 47.570 1.00 19.07 408 LEU A C 1
ATOM 2914 O O . LEU A 1 408 ? -5.111 37.818 46.824 1.00 20.33 408 LEU A O 1
ATOM 2919 N N . SER A 1 409 ? -6.010 38.563 48.743 1.00 20.16 409 SER A N 1
ATOM 2920 C CA . SER A 1 409 ? -4.765 39.125 49.252 1.00 19.42 409 SER A CA 1
ATOM 2921 C C . SER A 1 409 ? -4.911 39.291 50.759 1.00 19.37 409 SER A C 1
ATOM 2922 O O . SER A 1 409 ? -5.707 40.098 51.235 1.00 18.88 409 SER A O 1
ATOM 2925 N N . ILE A 1 410 ? -4.139 38.506 51.506 1.00 18.85 410 ILE A N 1
ATOM 2926 C CA . ILE A 1 410 ? -4.199 38.530 52.967 1.00 19.65 410 ILE A CA 1
ATOM 2927 C C . ILE A 1 410 ? -2.843 38.870 53.570 1.00 21.20 410 ILE A C 1
ATOM 2928 O O . ILE A 1 410 ? -1.839 38.218 53.278 1.00 19.49 410 ILE A O 1
ATOM 2933 N N . GLY A 1 411 ? -2.824 39.892 54.418 1.00 21.29 411 GLY A N 1
ATOM 2934 C CA . GLY A 1 411 ? -1.587 40.299 55.060 1.00 23.69 411 GLY A CA 1
ATOM 2935 C C . GLY A 1 411 ? -1.343 39.571 56.369 1.00 24.03 411 GLY A C 1
ATOM 2936 O O . GLY A 1 411 ? -1.885 38.487 56.603 1.00 24.09 411 GLY A O 1
ATOM 2937 N N . GLY A 1 412 ? -0.521 40.168 57.223 1.00 24.21 412 GLY A N 1
ATOM 2938 C CA . GLY A 1 412 ? -0.219 39.563 58.504 1.00 26.87 412 GLY A CA 1
ATOM 2939 C C . GLY A 1 412 ? -1.325 39.801 59.508 1.00 29.05 412 GLY A C 1
ATOM 2940 O O . GLY A 1 412 ? -1.333 39.204 60.587 1.00 28.71 412 GLY A O 1
ATOM 2941 N N . GLN A 1 413 ? -2.263 40.672 59.144 1.00 29.65 413 GLN A N 1
ATOM 2942 C CA . GLN A 1 413 ? -3.395 41.008 60.005 1.00 32.98 413 GLN A CA 1
ATOM 2943 C C . GLN A 1 413 ? -4.665 41.229 59.191 1.00 33.42 413 GLN A C 1
ATOM 2944 O O . GLN A 1 413 ? -4.613 41.532 57.996 1.00 32.93 413 GLN A O 1
ATOM 2950 N N . ILE A 1 414 ? -5.802 41.084 59.861 1.00 33.27 414 ILE A N 1
ATOM 2951 C CA . ILE A 1 414 ? -7.112 41.282 59.252 1.00 33.94 414 ILE A CA 1
ATOM 2952 C C . ILE A 1 414 ? -8.015 42.066 60.202 1.00 34.11 414 ILE A C 1
ATOM 2953 O O . ILE A 1 414 ? -7.960 43.295 60.260 1.00 36.00 414 ILE A O 1
ATOM 2958 N N . VAL A 1 420 ? -10.487 41.211 52.136 1.00 27.74 420 VAL A N 1
ATOM 2959 C CA . VAL A 1 420 ? -9.319 40.479 51.659 1.00 25.96 420 VAL A CA 1
ATOM 2960 C C . VAL A 1 420 ? -9.373 40.166 50.163 1.00 25.16 420 VAL A C 1
ATOM 2961 O O . VAL A 1 420 ? -8.524 39.445 49.639 1.00 26.42 420 VAL A O 1
ATOM 2965 N N . TYR A 1 421 ? -10.379 40.703 49.482 1.00 24.25 421 TYR A N 1
ATOM 2966 C CA . TYR A 1 421 ? -10.522 40.522 48.037 1.00 23.21 421 TYR A CA 1
ATOM 2967 C C . TYR A 1 421 ? -10.439 41.890 47.375 1.00 24.22 421 TYR A C 1
ATOM 2968 O O . TYR A 1 421 ? -11.020 42.861 47.863 1.00 25.02 421 TYR A O 1
ATOM 2977 N N . PHE A 1 422 ? -9.710 41.961 46.267 1.00 22.99 422 PHE A N 1
ATOM 2978 C CA . PHE A 1 422 ? -9.512 43.214 45.559 1.00 22.62 422 PHE A CA 1
ATOM 2979 C C . PHE A 1 422 ? -9.731 43.100 44.060 1.00 24.18 422 PHE A C 1
ATOM 2980 O O . PHE A 1 422 ? -9.190 42.203 43.409 1.00 23.48 422 PHE A O 1
ATOM 2988 N N . ASP A 1 423 ? -10.524 44.020 43.522 1.00 25.11 423 ASP A N 1
ATOM 2989 C CA . ASP A 1 423 ? -10.829 44.023 42.103 1.00 25.90 423 ASP A CA 1
ATOM 2990 C C . ASP A 1 423 ? -9.644 44.502 41.271 1.00 25.15 423 ASP A C 1
ATOM 2991 O O . ASP A 1 423 ? -9.177 45.632 41.417 1.00 23.25 423 ASP A O 1
ATOM 2996 N N . THR A 1 424 ? -9.166 43.627 40.392 1.00 25.01 424 THR A N 1
ATOM 2997 C CA . THR A 1 424 ? -8.032 43.940 39.536 1.00 24.72 424 THR A CA 1
ATOM 2998 C C . THR A 1 424 ? -7.862 42.863 38.465 1.00 25.16 424 THR A C 1
ATOM 2999 O O . THR A 1 424 ? -8.643 41.915 38.397 1.00 25.02 424 THR A O 1
ATOM 3003 N N . SER A 1 425 ? -6.838 43.024 37.634 1.00 24.63 425 SER A N 1
ATOM 3004 C CA . SER A 1 425 ? -6.541 42.069 36.575 1.00 23.53 425 SER A CA 1
ATOM 3005 C C . SER A 1 425 ? -5.351 41.229 37.000 1.00 22.62 425 SER A C 1
ATOM 3006 O O . SER A 1 425 ? -4.368 41.761 37.523 1.00 22.38 425 SER A O 1
ATOM 3009 N N . LEU A 1 426 ? -5.427 39.922 36.772 1.00 21.32 426 LEU A N 1
ATOM 3010 C CA . LEU A 1 426 ? -4.331 39.036 37.162 1.00 20.50 426 LEU A CA 1
ATOM 3011 C C . LEU A 1 426 ? -3.049 39.304 36.374 1.00 19.56 426 LEU A C 1
ATOM 3012 O O . LEU A 1 426 ? -1.981 39.407 36.969 1.00 17.18 426 LEU A O 1
ATOM 3017 N N . LEU A 1 427 ? -3.153 39.415 35.048 1.00 20.35 427 LEU A N 1
ATOM 3018 C CA . LEU A 1 427 ? -1.982 39.684 34.210 1.00 19.93 427 LEU A CA 1
ATOM 3019 C C . LEU A 1 427 ? -1.377 41.049 34.553 1.00 20.65 427 LEU A C 1
ATOM 3020 O O . LEU A 1 427 ? -0.166 41.251 34.463 1.00 21.04 427 LEU A O 1
ATOM 3025 N N . GLU A 1 428 ? -2.241 41.982 34.936 1.00 21.41 428 GLU A N 1
ATOM 3026 C CA . GLU A 1 428 ? -1.832 43.330 35.307 1.00 23.20 428 GLU A CA 1
ATOM 3027 C C . GLU A 1 428 ? -0.834 43.277 36.457 1.00 21.86 428 GLU A C 1
ATOM 3028 O O . GLU A 1 428 ? 0.096 44.085 36.532 1.00 19.96 428 GLU A O 1
ATOM 3034 N N . GLN A 1 429 ? -1.036 42.311 37.347 1.00 20.97 429 GLN A N 1
ATOM 3035 C CA . GLN A 1 429 ? -0.195 42.152 38.524 1.00 18.93 429 GLN A CA 1
ATOM 3036 C C . GLN A 1 429 ? 0.935 41.143 38.383 1.00 18.71 429 GLN A C 1
ATOM 3037 O O . GLN A 1 429 ? 2.052 41.398 38.833 1.00 18.30 429 GLN A O 1
ATOM 3043 N N . PHE A 1 430 ? 0.653 40.004 37.751 1.00 18.37 430 PHE A N 1
ATOM 3044 C CA . PHE A 1 430 ? 1.652 38.948 37.633 1.00 17.94 430 PHE A CA 1
ATOM 3045 C C . PHE A 1 430 ? 1.876 38.385 36.231 1.00 17.79 430 PHE A C 1
ATOM 3046 O O . PHE A 1 430 ? 0.923 38.120 35.492 1.00 17.55 430 PHE A O 1
ATOM 3054 N N . ASP A 1 431 ? 3.140 38.175 35.871 1.00 16.77 431 ASP A N 1
ATOM 3055 C CA . ASP A 1 431 ? 3.467 37.601 34.568 1.00 17.01 431 ASP A CA 1
ATOM 3056 C C . ASP A 1 431 ? 3.124 36.114 34.644 1.00 17.26 431 ASP A C 1
ATOM 3057 O O . ASP A 1 431 ? 2.566 35.534 33.709 1.00 16.49 431 ASP A O 1
ATOM 3062 N N . ILE A 1 432 ? 3.465 35.527 35.787 1.00 16.46 432 ILE A N 1
ATOM 3063 C CA . ILE A 1 432 ? 3.289 34.111 36.066 1.00 16.70 432 ILE A CA 1
ATOM 3064 C C . ILE A 1 432 ? 2.698 33.923 37.456 1.00 16.73 432 ILE A C 1
ATOM 3065 O O . ILE A 1 432 ? 2.857 34.773 38.328 1.00 17.61 432 ILE A O 1
ATOM 3070 N N . ILE A 1 433 ? 1.998 32.816 37.654 1.00 18.54 433 ILE A N 1
ATOM 3071 C CA . ILE A 1 433 ? 1.461 32.512 38.968 1.00 15.97 433 ILE A CA 1
ATOM 3072 C C . ILE A 1 433 ? 1.657 31.033 39.237 1.00 16.67 433 ILE A C 1
ATOM 3073 O O . ILE A 1 433 ? 1.753 30.229 38.308 1.00 16.49 433 ILE A O 1
ATOM 3078 N N . PHE A 1 434 ? 1.794 30.684 40.511 1.00 16.29 434 PHE A N 1
ATOM 3079 C CA . PHE A 1 434 ? 1.864 29.281 40.896 1.00 17.04 434 PHE A CA 1
ATOM 3080 C C . PHE A 1 434 ? 0.691 29.121 41.841 1.00 17.52 434 PHE A C 1
ATOM 3081 O O . PHE A 1 434 ? 0.582 29.805 42.863 1.00 18.17 434 PHE A O 1
ATOM 3089 N N . HIS A 1 435 ? -0.223 28.243 41.451 1.00 16.67 435 HIS A N 1
ATOM 3090 C CA . HIS A 1 435 ? -1.419 28.003 42.228 1.00 17.82 435 HIS A CA 1
ATOM 3091 C C . HIS A 1 435 ? -1.330 26.738 43.066 1.00 15.95 435 HIS A C 1
ATOM 3092 O O . HIS A 1 435 ? -0.806 25.716 42.616 1.00 15.59 435 HIS A O 1
ATOM 3099 N N . ILE A 1 436 ? -1.811 26.840 44.302 1.00 17.54 436 ILE A N 1
ATOM 3100 C CA . ILE A 1 436 ? -1.878 25.714 45.230 1.00 16.86 436 ILE A CA 1
ATOM 3101 C C . ILE A 1 436 ? -3.316 25.761 45.738 1.00 18.13 436 ILE A C 1
ATOM 3102 O O . ILE A 1 436 ? -3.654 26.571 46.600 1.00 18.33 436 ILE A O 1
ATOM 3107 N N . ARG A 1 437 ? -4.171 24.904 45.190 1.00 18.37 437 ARG A N 1
ATOM 3108 C CA . ARG A 1 437 ? -5.581 24.902 45.569 1.00 19.63 437 ARG A CA 1
ATOM 3109 C C . ARG A 1 437 ? -5.830 24.928 47.076 1.00 19.09 437 ARG A C 1
ATOM 3110 O O . ARG A 1 437 ? -6.419 25.873 47.598 1.00 19.77 437 ARG A O 1
ATOM 3118 N N . LYS A 1 438 ? -5.397 23.887 47.774 1.00 19.29 438 LYS A N 1
ATOM 3119 C CA . LYS A 1 438 ? -5.605 23.828 49.214 1.00 20.34 438 LYS A CA 1
ATOM 3120 C C . LYS A 1 438 ? -4.338 24.099 50.007 1.00 18.72 438 LYS A C 1
ATOM 3121 O O . LYS A 1 438 ? -3.277 23.527 49.739 1.00 20.32 438 LYS A O 1
ATOM 3127 N N . THR A 1 439 ? -4.451 24.992 50.982 1.00 18.13 439 THR A N 1
ATOM 3128 C CA . THR A 1 439 ? -3.319 25.327 51.831 1.00 17.91 439 THR A CA 1
ATOM 3129 C C . THR A 1 439 ? -3.688 25.231 53.310 1.00 17.54 439 THR A C 1
ATOM 3130 O O . THR A 1 439 ? -4.867 25.179 53.667 1.00 18.10 439 THR A O 1
ATOM 3134 N N . SER A 1 440 ? -2.673 25.181 54.162 1.00 17.64 440 SER A N 1
ATOM 3135 C CA . SER A 1 440 ? -2.881 25.069 55.599 1.00 18.98 440 SER A CA 1
ATOM 3136 C C . SER A 1 440 ? -1.921 25.995 56.339 1.00 19.05 440 SER A C 1
ATOM 3137 O O . SER A 1 440 ? -1.007 26.553 55.740 1.00 18.49 440 SER A O 1
ATOM 3140 N N . PRO A 1 441 ? -2.118 26.170 57.657 1.00 19.87 441 PRO A N 1
ATOM 3141 C CA . PRO A 1 441 ? -1.254 27.046 58.457 1.00 19.74 441 PRO A CA 1
ATOM 3142 C C . PRO A 1 441 ? 0.227 26.686 58.547 1.00 18.62 441 PRO A C 1
ATOM 3143 O O . PRO A 1 441 ? 0.608 25.519 58.674 1.00 18.50 441 PRO A O 1
ATOM 3147 N N . SER A 1 442 ? 1.057 27.720 58.484 1.00 20.83 442 SER A N 1
ATOM 3148 C CA . SER A 1 442 ? 2.498 27.566 58.613 1.00 20.55 442 SER A CA 1
ATOM 3149 C C . SER A 1 442 ? 2.765 27.143 60.058 1.00 21.38 442 SER A C 1
ATOM 3150 O O . SER A 1 442 ? 1.926 27.353 60.936 1.00 20.32 442 SER A O 1
ATOM 3153 N N . HIS A 1 443 ? 3.935 26.567 60.310 1.00 22.79 443 HIS A N 1
ATOM 3154 C CA . HIS A 1 443 ? 4.277 26.115 61.657 1.00 24.59 443 HIS A CA 1
ATOM 3155 C C . HIS A 1 443 ? 5.360 26.968 62.310 1.00 26.41 443 HIS A C 1
ATOM 3156 O O . HIS A 1 443 ? 6.539 26.822 61.991 1.00 23.72 443 HIS A O 1
ATOM 3163 N N . ILE A 1 444 ? 4.964 27.848 63.228 1.00 28.14 444 ILE A N 1
ATOM 3164 C CA . ILE A 1 444 ? 5.918 28.706 63.929 1.00 31.50 444 ILE A CA 1
ATOM 3165 C C . ILE A 1 444 ? 6.829 27.871 64.825 1.00 34.16 444 ILE A C 1
ATOM 3166 O O . ILE A 1 444 ? 6.378 27.258 65.793 1.00 33.68 444 ILE A O 1
ATOM 3171 N N . LYS A 1 445 ? 8.114 27.855 64.489 1.00 36.44 445 LYS A N 1
ATOM 3172 C CA . LYS A 1 445 ? 9.107 27.101 65.247 1.00 39.04 445 LYS A CA 1
ATOM 3173 C C . LYS A 1 445 ? 9.255 27.635 66.673 1.00 39.97 445 LYS A C 1
ATOM 3174 O O . LYS A 1 445 ? 10.149 28.479 66.894 1.00 42.79 445 LYS A O 1
#

Nearest PDB structures (foldseek):
  2qgm-assembly1_A  TM=1.003E+00  e=2.399E-74  Bacillus cereus ATCC 14579
  3b55-assembly1_A  TM=9.655E-01  e=3.503E-38  Bacillus cereus ATCC 14579
  6xcs-assembly2_B  TM=7.816E-01  e=2.636E-15  Klebsiella pneumoniae
  4nq0-assembly1_A  TM=1.769E-01  e=5.354E+00  Saccharomyces cerevisiae S288C

Organism: Bacillus cereus (strain ATCC 14579 / DSM 31 / CCUG 7414 / JCM 2152 / NBRC 15305 / NCIMB 9373 / NCTC 2599 / NRRL B-3711) (NCBI:txid226900)

InterPro domains:
  IPR007815 Erythromycin esterase [PF05139] (101-439)
  IPR007815 Erythromycin esterase [cd14728] (71-438)
  IPR014622 Uncharacterised conserved protein UCP036794, erythromycin esterase-type [PIRSF036794] (26-445)
  IPR052036 Hydrolase/Phosphoribosyltransferase-associated [PTHR31299] (6-444)

Secondary structure (DSSP, 8-state):
--SSHHHHHHHHHHHH-B------TTS--GGGHHHH--TT-SEEEE--SSS-BHHHH--HHHHHHHHH----EE---BHHHHHHHHHHHHH--S-GGGTS-TTS-BHHHH-----HHHH-TT--S--EE---B-S---HHHHHHHHHHHHHH-TTSHHHHHHHHHTGGGS-S-TTT----HHHHHHHHHHHHHHHHHTS---HHHHHHHHHHHHHHH---SSSSHHHHHHHHHHHHHH--HHHHH-S---B--HHHH-SS-S-TTT-SS-HHHHHHHHHGGGEEEEEEEEEEEEEEES------EEEEPPP-TTSHHHHHHHSS---EEEGGG--HHHHHHHHSEEEEE---S---EEEEEHHHH-SEEEEEEEE-B--B-

B-factor: mean 24.31, std 8.18, range [10.49, 51.09]

Solvent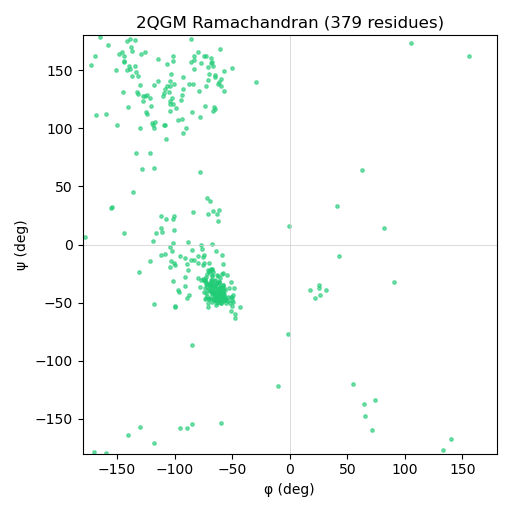-accessible surface area: 17182 Å² total

Radius of gyration: 21.55 Å; Cα contacts (8 Å, |Δi|>4): 722; chains: 1; bounding box: 61×53×46 Å

Foldseek 3Di:
DDDVPQVVLLVQQLVQFQFDDDLALPDDCPSCVVVCCLDQFQAEEQAAQELWWASSLSVVSVVSCLVVVWHAEEEAFAQLLQVVLQCCLQPVDDDNLVSGPPSQQFPSNVCSVVVVVNVPPVDPRHHGGGHQAQQFDAPSLLCLQLVCCVPPVVVCNVLLCVLCVVVNVQRGGLVSVVDDLVVLVSNLVSLVVSLVVLVVCVSLSNNVSSVSSNLNSVNNDDDQQVNLQSRQCSSLVRLSRCVVRNTGGYYYHLCAQWCAHFDCVNRVDHNNVVCCVVPPSSYAYEHEAEAWEKTWADEECHHIDIDIDDHDCFEPRVSNLVNPHCGKGQLQPRDDSNVVQQQAWTWYFHYYRYYGTGTDHNVNTHRMYTYRHYTYTTGND

CATH classification: 3.40.1660.10 (+2 more: 3.30.1870.10, 1.20.1440.30)

Sequence (381 aa):
SGQSVQKNIVKSIQSQANPLKTIEPSKPFEDLKPLKKIGNAQYVGLGENTHGSSEIFTKFRLVKYLVTEGFTNFAEEDWGNGLKLNEYIQTGKGNPREFLKLLYPTDEIIAIEWKDYNADPSNKKKIQFIGLDLKALDQGSFNKVIDYVRLHRPDLLAEVEENYKELSSFTGSIQEYKLTPKLKEKFKANAERVARLLKDEEYIWAKATASAIEKFTTLLPNDYPSIIKLHEQYLADHAWAQETFGGKTVWAHNIHIAKGIIDEKLYPYVAGQFLKERLDNNYVTIGSTTTEGNFTLYSEYGKITTDTIPQDVKSFNYTLGKVPYKFLLDNRHLKGQAEKWVKAKRPLLSIGGQIVYFDTSLLEQFDIIFHIRKTSPSHIK